Protein AF-A0A7K4CQD4-F1 (afdb_monomer_lite)

pLDDT: mean 73.13, std 24.12, range [25.77, 98.75]

Sequence (628 aa):
MSAESVSPASGPITSTFTYAVNYTDADNNAPAYVRVFIDGTYYSMSKQTPGDVTYTDGCVYTYSRFLSLGSHSYYFQASDGYAINTTSIYQGPTVTAGPNQAPVLSAASVTPTSGTTNTTFTYAIVYSDPNDDAPSHVRVIIDDITFAMVKQNPADTTYTDGCTYVFSTTLGMGTHSYYFTASDGNATASTPVASGPIVTSISSNQPPVLVNGGVSPARGTPGTSLMFSVGYWDADNDAPESIFVYIAGSNYSSVAGSNYTMTKQQPGDMNYTDGCLYVASVTLPLGIHEYMFWCSCGMYGAATNISTVVVSSELISIQIEPSAPLANQTIFLSSTCTLGFGQVVTWSWDFGDGTPAVAGQNSTHVFAGTGTFTVVLSITTDYNVTAIAIRTIMISLDSGDGDLVDSDMAASDLAGLTIAAATIVLLLMGTVTATKRRYTRTNARIGKMLESRGRYVNTSTSVPRDQQNVEIEVLLAEARRRQLSLLPNTHLKGLLKEYHDATERPALVERAAVGEIVARARDAMITGKIQDAAGLVTELRASIIRATIMGIFSAPFKKEADDAVMQLIQLASSALDKCKGQLDATVAKHANGYRQLLQLLGTMQPRRPSDRLLDALSSIGRTTPRRS

Secondary structure (DSSP, 8-state):
-EEEEEESSEEETTPPEEEEEEE--TT-PPPSEEEEEETTEEEE-EESSTT----SS-EEEEEEE---SEEEEEEEEEE-SS-EEEPPPEEEEEEE--SPPPPEEEEEEEESSEE-TTPPEEEEEEEE-TT-PPPSEEEEEETTEEEE-EES-TT----SS-EEEEEEE---SEEEEEEEEEE-SS-EEEPPPEEEEEE---S-PPPPEEEEEEEESSEE-TT-EEEEEEEEE-TT-PPPSEEEEEEEEGGG---SS-EEE-EES-TT----SS-EEEEEEEE--SEEEEEEEEEE-SS-EEEPPPEEEEE--EEEEEEEESSSPBTT-EEEEEEEEEESSS-EEEEEEE-SSSPPPEESSSEEEE-SS-EEEEEEEEEEETT--EEEEEEEEEEB-----TTSSTTHHHHHHHHHHHHHHHHHHHHHHHHHHHHHHHHHHHHHHHHHHHHTT-------TTS-HHHHHHHHHHHHHHHHHHHHTT---HHHHHHHHHHHHHHHHHHHHHHHHHHHHHHHHHHHHHTT-HHHHHHHHHHHHHHHHHHHHTT---HHHHHHHHHHHHHHHHHHHHHHHHHHHHHHHHHHHHHHHHHHHHHHHTT---------SSSSS-S---------

Structure (mmCIF, N/CA/C/O backbone):
data_AF-A0A7K4CQD4-F1
#
_entry.id   AF-A0A7K4CQD4-F1
#
loop_
_atom_site.group_PDB
_atom_site.id
_atom_site.type_symbol
_atom_site.label_atom_id
_atom_site.label_alt_id
_atom_site.label_comp_id
_atom_site.label_asym_id
_atom_site.label_entity_id
_atom_site.label_seq_id
_atom_site.pdbx_PDB_ins_code
_atom_site.Cartn_x
_atom_site.Cartn_y
_atom_site.Cartn_z
_atom_site.occupancy
_atom_site.B_iso_or_equiv
_atom_site.auth_seq_id
_atom_site.auth_comp_id
_atom_site.auth_asym_id
_atom_site.auth_atom_id
_atom_site.pdbx_PDB_model_num
ATOM 1 N N . MET A 1 1 ? 62.796 11.384 -38.619 1.00 93.94 1 MET A N 1
ATOM 2 C CA . MET A 1 1 ? 61.527 10.678 -38.898 1.00 93.94 1 MET A CA 1
ATOM 3 C C . MET A 1 1 ? 61.063 11.072 -40.288 1.00 93.94 1 MET A C 1
ATOM 5 O O . MET A 1 1 ? 61.386 12.177 -40.710 1.00 93.94 1 MET A O 1
ATOM 9 N N . SER A 1 2 ? 60.423 10.153 -41.007 1.00 93.00 2 SER A N 1
ATOM 10 C CA . SER A 1 2 ? 59.857 10.381 -42.343 1.00 93.00 2 SER A CA 1
ATOM 11 C C . SER A 1 2 ? 58.656 9.456 -42.586 1.00 93.00 2 SER A C 1
ATOM 13 O O . SER A 1 2 ? 58.403 8.562 -41.778 1.00 93.00 2 SER A O 1
ATOM 15 N N . ALA A 1 3 ? 57.935 9.638 -43.697 1.00 92.94 3 ALA A N 1
ATOM 16 C CA . ALA A 1 3 ? 56.789 8.805 -44.093 1.00 92.94 3 ALA A CA 1
ATOM 17 C C . ALA A 1 3 ? 55.664 8.738 -43.033 1.00 92.94 3 ALA A C 1
ATOM 19 O O . ALA A 1 3 ? 55.058 7.692 -42.799 1.00 92.94 3 ALA A O 1
ATOM 20 N N . GLU A 1 4 ? 55.399 9.871 -42.386 1.00 96.38 4 GLU A N 1
ATOM 21 C CA . GLU A 1 4 ? 54.329 10.070 -41.415 1.00 96.38 4 GLU A CA 1
ATOM 22 C C . GLU A 1 4 ? 52.955 9.839 -42.052 1.00 96.38 4 GLU A C 1
ATOM 24 O O . GLU A 1 4 ? 52.621 10.442 -43.073 1.00 96.38 4 GLU A O 1
ATOM 29 N N . SER A 1 5 ? 52.133 8.979 -41.451 1.00 96.06 5 SER A N 1
ATOM 30 C CA . SER A 1 5 ? 50.789 8.715 -41.971 1.00 96.06 5 SER A CA 1
ATOM 31 C C . SER A 1 5 ? 49.811 8.209 -40.915 1.00 96.06 5 SER A C 1
ATOM 33 O O . SER A 1 5 ? 50.196 7.659 -39.881 1.00 96.06 5 SER A O 1
ATOM 35 N N . VAL A 1 6 ? 48.522 8.369 -41.224 1.00 97.31 6 VAL A N 1
ATOM 36 C CA . VAL A 1 6 ? 47.411 7.651 -40.599 1.00 97.31 6 VAL A CA 1
ATOM 37 C C . VAL A 1 6 ? 46.532 7.052 -41.694 1.00 97.31 6 VAL A C 1
ATOM 39 O O . VAL A 1 6 ? 46.228 7.718 -42.685 1.00 97.31 6 VAL A O 1
ATOM 42 N N . SER A 1 7 ? 46.137 5.791 -41.530 1.00 95.44 7 SER A N 1
ATOM 43 C CA . SER A 1 7 ? 45.258 5.087 -42.461 1.00 95.44 7 SER A CA 1
ATOM 44 C C . SER A 1 7 ? 44.147 4.342 -41.713 1.00 95.44 7 SER A C 1
ATOM 46 O O . SER A 1 7 ? 44.457 3.603 -40.778 1.00 95.44 7 SER A O 1
ATOM 48 N N . PRO A 1 8 ? 42.874 4.473 -42.128 1.00 95.38 8 PRO A N 1
ATOM 49 C CA . PRO A 1 8 ? 42.389 5.387 -43.167 1.00 95.38 8 PRO A CA 1
ATOM 50 C C . PRO A 1 8 ? 42.432 6.860 -42.707 1.00 95.38 8 PRO A C 1
ATOM 52 O O . PRO A 1 8 ? 42.474 7.145 -41.516 1.00 95.38 8 PRO A O 1
ATOM 55 N N . ALA A 1 9 ? 42.408 7.819 -43.639 1.00 92.31 9 ALA A N 1
ATOM 56 C CA . ALA A 1 9 ? 42.364 9.250 -43.293 1.00 92.31 9 ALA A CA 1
ATOM 57 C C . ALA A 1 9 ? 40.984 9.700 -42.759 1.00 92.31 9 ALA A C 1
ATOM 59 O O . ALA A 1 9 ? 40.871 10.732 -42.095 1.00 92.31 9 ALA A O 1
ATOM 60 N N . SER A 1 10 ? 39.933 8.920 -43.026 1.00 91.25 10 SER A N 1
ATOM 61 C CA . SER A 1 10 ? 38.595 9.077 -42.455 1.00 91.25 10 SER A CA 1
ATOM 62 C C . SER A 1 10 ? 37.852 7.738 -42.412 1.00 91.25 10 SER A C 1
ATOM 64 O O . SER A 1 10 ? 38.156 6.830 -43.186 1.00 91.25 10 SER A O 1
ATOM 66 N N . GLY A 1 11 ? 36.884 7.596 -41.505 1.00 86.25 11 GLY A N 1
ATOM 67 C CA . GLY A 1 11 ? 36.079 6.375 -41.382 1.00 86.25 11 GLY A CA 1
ATOM 68 C C . GLY A 1 11 ? 35.030 6.453 -40.268 1.00 86.25 11 GLY A C 1
ATOM 69 O O . GLY A 1 11 ? 35.048 7.414 -39.499 1.00 86.25 11 GLY A O 1
ATOM 70 N N . PRO A 1 12 ? 34.078 5.506 -40.177 1.00 84.25 12 PRO A N 1
ATOM 71 C CA . PRO A 1 12 ? 33.132 5.441 -39.060 1.00 84.25 12 PRO A CA 1
ATOM 72 C C . PRO A 1 12 ? 33.832 5.183 -37.712 1.00 84.25 12 PRO A C 1
ATOM 74 O O . PRO A 1 12 ? 34.965 4.700 -37.706 1.00 84.25 12 PRO A O 1
ATOM 77 N N . ILE A 1 13 ? 33.156 5.414 -36.579 1.00 82.38 13 ILE A N 1
ATOM 78 C CA . ILE A 1 13 ? 33.648 5.104 -35.211 1.00 82.38 13 ILE A CA 1
ATOM 79 C C . ILE A 1 13 ? 34.104 3.642 -35.024 1.00 82.38 13 ILE A C 1
ATOM 81 O O . ILE A 1 13 ? 34.908 3.337 -34.147 1.00 82.38 13 ILE A O 1
ATOM 85 N N . THR A 1 14 ? 33.632 2.737 -35.883 1.00 80.19 14 THR A N 1
ATOM 86 C CA . THR A 1 14 ? 34.026 1.321 -35.942 1.00 80.19 14 THR A CA 1
ATOM 87 C C . THR A 1 14 ? 35.326 1.071 -36.714 1.00 80.19 14 THR A C 1
ATOM 89 O O . THR A 1 14 ? 35.761 -0.072 -36.838 1.00 80.19 14 THR A O 1
ATOM 92 N N . SER A 1 15 ? 35.968 2.112 -37.248 1.00 87.88 15 SER A N 1
ATOM 93 C CA . SER A 1 15 ? 37.226 1.997 -37.990 1.00 87.88 15 SER A CA 1
ATOM 94 C C . SER A 1 15 ? 38.415 1.898 -37.047 1.00 87.88 15 SER A C 1
ATOM 96 O O . SER A 1 15 ? 38.546 2.667 -36.097 1.00 87.88 15 SER A O 1
ATOM 98 N N . THR A 1 16 ? 39.338 0.991 -37.355 1.00 94.62 16 THR A N 1
ATOM 99 C CA . THR A 1 16 ? 40.674 1.009 -36.753 1.00 94.62 16 THR A CA 1
ATOM 100 C C . THR A 1 16 ? 41.568 1.955 -37.548 1.00 94.62 16 THR A C 1
ATOM 102 O O . THR A 1 16 ? 41.724 1.783 -38.755 1.00 94.62 16 THR A O 1
ATOM 105 N N . PHE A 1 17 ? 42.168 2.931 -36.870 1.00 96.44 17 PHE A N 1
ATOM 106 C CA . PHE A 1 17 ? 43.106 3.883 -37.455 1.00 96.44 17 PHE A CA 1
ATOM 107 C C . PHE A 1 17 ? 44.535 3.490 -37.106 1.00 96.44 17 PHE A C 1
ATOM 109 O O . PHE A 1 17 ? 44.885 3.411 -35.927 1.00 96.44 17 PHE A O 1
ATOM 116 N N . THR A 1 18 ? 45.353 3.243 -38.127 1.00 97.62 18 THR A N 1
ATOM 117 C CA . THR A 1 18 ? 46.758 2.857 -38.001 1.00 97.62 18 THR A CA 1
ATOM 118 C C . THR A 1 18 ? 47.659 4.041 -38.320 1.00 97.62 18 THR A C 1
ATOM 120 O O . THR A 1 18 ? 47.687 4.527 -39.448 1.00 97.62 18 THR A O 1
ATOM 123 N N . TYR A 1 19 ? 48.417 4.479 -37.323 1.00 98.12 19 TYR A N 1
ATOM 124 C CA . TYR A 1 19 ? 49.458 5.491 -37.423 1.00 98.12 19 TYR A CA 1
ATOM 125 C C . TYR A 1 19 ? 50.786 4.823 -37.743 1.00 98.12 19 TYR A C 1
ATOM 127 O O . TYR A 1 19 ? 51.121 3.821 -37.106 1.00 98.12 19 TYR A O 1
ATOM 135 N N . ALA A 1 20 ? 51.550 5.385 -38.675 1.00 97.81 20 ALA A N 1
ATOM 136 C CA . ALA A 1 20 ? 52.858 4.873 -39.058 1.00 97.81 20 ALA A CA 1
ATOM 137 C C . ALA A 1 20 ? 53.886 5.998 -39.225 1.00 97.81 20 ALA A C 1
ATOM 139 O O . ALA A 1 20 ? 53.559 7.092 -39.687 1.00 97.81 20 ALA A O 1
ATOM 140 N N . VAL A 1 21 ? 55.132 5.710 -38.851 1.00 97.88 21 VAL A N 1
ATOM 141 C CA . VAL A 1 21 ? 56.281 6.599 -39.055 1.00 97.88 21 VAL A CA 1
ATOM 142 C C . VAL A 1 21 ? 57.544 5.778 -39.297 1.00 97.88 21 VAL A C 1
ATOM 144 O O . VAL A 1 21 ? 57.748 4.741 -38.664 1.00 97.88 21 VAL A O 1
ATOM 147 N N . ASN A 1 22 ? 58.401 6.247 -40.199 1.00 97.25 22 ASN A N 1
ATOM 148 C CA . ASN A 1 22 ? 59.719 5.678 -40.442 1.00 97.25 22 ASN A CA 1
ATOM 149 C C . ASN A 1 22 ? 60.774 6.376 -39.566 1.00 97.25 22 ASN A C 1
ATOM 151 O O . ASN A 1 22 ? 60.949 7.602 -39.622 1.00 97.25 22 ASN A O 1
ATOM 155 N N . TYR A 1 23 ? 61.476 5.600 -38.743 1.00 97.25 23 TYR A N 1
ATOM 156 C CA . TYR A 1 23 ? 62.591 6.061 -37.922 1.00 97.25 23 TYR A CA 1
ATOM 157 C C . TYR A 1 23 ? 63.914 5.741 -38.619 1.00 97.25 23 TYR A C 1
ATOM 159 O O . TYR A 1 23 ? 64.171 4.584 -38.934 1.00 97.25 23 TYR A O 1
ATOM 167 N N . THR A 1 24 ? 64.761 6.753 -38.804 1.00 95.94 24 THR A N 1
ATOM 168 C CA . THR A 1 24 ? 66.088 6.607 -39.412 1.00 95.94 24 THR A CA 1
ATOM 169 C C . THR A 1 24 ? 67.124 7.292 -38.535 1.00 95.94 24 THR A C 1
ATOM 171 O O . THR A 1 24 ? 66.880 8.413 -38.079 1.00 95.94 24 THR A O 1
ATOM 174 N N . ASP A 1 25 ? 68.267 6.644 -38.343 1.00 95.88 25 ASP A N 1
ATOM 175 C CA . ASP A 1 25 ? 69.396 7.138 -37.563 1.00 95.88 25 ASP A CA 1
ATOM 176 C C . ASP A 1 25 ? 70.709 6.886 -38.315 1.00 95.88 25 ASP A C 1
ATOM 178 O O . ASP A 1 25 ? 70.991 5.758 -38.718 1.00 95.88 25 ASP A O 1
ATOM 182 N N . ALA A 1 26 ? 71.497 7.940 -38.544 1.00 94.38 26 ALA A N 1
ATOM 183 C CA . ALA A 1 26 ? 72.702 7.870 -39.376 1.00 94.38 26 ALA A CA 1
ATOM 184 C C . ALA A 1 26 ? 73.828 7.037 -38.740 1.00 94.38 26 ALA A C 1
ATOM 186 O O . ALA A 1 26 ? 74.630 6.450 -39.464 1.00 94.38 26 ALA A O 1
ATOM 187 N N . ASP A 1 27 ? 73.848 6.948 -37.409 1.00 95.19 27 ASP A N 1
ATOM 188 C CA . ASP A 1 27 ? 74.817 6.168 -36.639 1.00 95.19 27 ASP A CA 1
ATOM 189 C C . ASP A 1 27 ? 74.271 4.772 -36.286 1.00 95.19 27 ASP A C 1
ATOM 191 O O . ASP A 1 27 ? 74.900 4.009 -35.551 1.00 95.19 27 ASP A O 1
ATOM 195 N N . ASN A 1 28 ? 73.108 4.412 -36.846 1.00 94.44 28 ASN A N 1
ATOM 196 C CA . ASN A 1 28 ? 72.393 3.166 -36.588 1.00 94.44 28 ASN A CA 1
ATOM 197 C C . ASN A 1 28 ? 71.964 2.992 -35.118 1.00 94.44 28 ASN A C 1
ATOM 199 O O . ASN A 1 28 ? 71.829 1.857 -34.646 1.00 94.44 28 ASN A O 1
ATOM 203 N N . ASN A 1 29 ? 71.753 4.087 -34.380 1.00 95.31 29 ASN A N 1
ATOM 204 C CA . ASN A 1 29 ? 71.285 4.000 -33.001 1.00 95.31 29 ASN A CA 1
ATOM 205 C C . ASN A 1 29 ? 69.841 3.490 -32.953 1.00 95.31 29 ASN A C 1
ATOM 207 O O . ASN A 1 29 ? 68.978 3.908 -33.724 1.00 95.31 29 ASN A O 1
ATOM 211 N N . ALA A 1 30 ? 69.567 2.577 -32.020 1.00 94.50 30 ALA A N 1
ATOM 212 C CA . ALA A 1 30 ? 68.203 2.145 -31.751 1.00 94.50 30 ALA A CA 1
ATOM 213 C C . ALA A 1 30 ? 67.438 3.251 -31.008 1.00 94.50 30 ALA A C 1
ATOM 215 O O . ALA A 1 30 ? 67.993 3.855 -30.087 1.00 94.50 30 ALA A O 1
ATOM 216 N N . PRO A 1 31 ? 66.149 3.477 -31.313 1.00 96.44 31 PRO A N 1
ATOM 217 C CA . PRO A 1 31 ? 65.377 4.460 -30.578 1.00 96.44 31 PRO A CA 1
ATOM 218 C C . PRO A 1 31 ? 65.130 3.973 -29.143 1.00 96.44 31 PRO A C 1
ATOM 220 O O . PRO A 1 31 ? 64.629 2.868 -28.923 1.00 96.44 31 PRO A O 1
ATOM 223 N N . ALA A 1 32 ? 65.399 4.832 -28.160 1.00 96.69 32 ALA A N 1
ATOM 224 C CA . ALA A 1 32 ? 64.926 4.681 -26.788 1.00 96.69 32 ALA A CA 1
ATOM 225 C C . ALA A 1 32 ? 63.388 4.696 -26.719 1.00 96.69 32 ALA A C 1
ATOM 227 O O . ALA A 1 32 ? 62.791 3.998 -25.897 1.00 96.69 32 ALA A O 1
ATOM 228 N N . TYR A 1 33 ? 62.730 5.475 -27.586 1.00 97.44 33 TYR A N 1
ATOM 229 C CA . TYR A 1 33 ? 61.287 5.391 -27.808 1.00 97.44 33 TYR A CA 1
ATOM 230 C C . TYR A 1 33 ? 60.874 5.929 -29.182 1.00 97.44 33 TYR A C 1
ATOM 232 O O . TYR A 1 33 ? 61.498 6.838 -29.727 1.00 97.44 33 TYR A O 1
ATOM 240 N N . VAL A 1 34 ? 59.743 5.420 -29.679 1.00 98.00 34 VAL A N 1
ATOM 241 C CA . VAL A 1 34 ? 58.963 6.006 -30.778 1.00 98.00 34 VAL A CA 1
ATOM 242 C C . VAL A 1 34 ? 57.508 6.078 -30.326 1.00 98.00 34 VAL A C 1
ATOM 244 O O . VAL A 1 34 ? 56.961 5.094 -29.819 1.00 98.00 34 VAL A O 1
ATOM 247 N N . ARG A 1 35 ? 56.894 7.257 -30.427 1.00 98.56 35 ARG A N 1
ATOM 248 C CA . ARG A 1 35 ? 55.548 7.535 -29.913 1.00 98.56 35 ARG A CA 1
ATOM 249 C C . ARG A 1 35 ? 54.748 8.360 -30.911 1.00 98.56 35 ARG A C 1
ATOM 251 O O . ARG A 1 35 ? 55.302 9.227 -31.584 1.00 98.56 35 ARG A O 1
ATOM 258 N N . VAL A 1 36 ? 53.439 8.139 -30.929 1.00 98.38 36 VAL A N 1
ATOM 259 C CA . VAL A 1 36 ? 52.464 9.015 -31.587 1.00 98.38 36 VAL A CA 1
ATOM 260 C C . VAL A 1 36 ? 51.683 9.773 -30.523 1.00 98.38 36 VAL A C 1
ATOM 262 O O . VAL A 1 36 ? 51.270 9.186 -29.527 1.00 98.38 36 VAL A O 1
ATOM 265 N N . PHE A 1 37 ? 51.492 11.071 -30.715 1.00 98.19 37 PHE A N 1
ATOM 266 C CA . PHE A 1 37 ? 50.573 11.889 -29.935 1.00 98.19 37 PHE A CA 1
ATOM 267 C C . PHE A 1 37 ? 49.285 12.046 -30.729 1.00 98.19 37 PHE A C 1
ATOM 269 O O . PHE A 1 37 ? 49.349 12.490 -31.868 1.00 98.19 37 PHE A O 1
ATOM 276 N N . ILE A 1 38 ? 48.144 11.697 -30.139 1.00 97.75 38 ILE A N 1
ATOM 277 C CA . ILE A 1 38 ? 46.807 11.876 -30.716 1.00 97.75 38 ILE A CA 1
ATOM 278 C C . ILE A 1 38 ? 46.047 12.800 -29.767 1.00 97.75 38 ILE A C 1
ATOM 280 O O . ILE A 1 38 ? 45.910 12.481 -28.584 1.00 97.75 38 ILE A O 1
ATOM 284 N N . ASP A 1 39 ? 45.660 13.979 -30.253 1.00 96.38 39 ASP A N 1
ATOM 285 C CA . ASP A 1 39 ? 45.030 15.057 -29.469 1.00 96.38 39 ASP A CA 1
ATOM 286 C C . ASP A 1 39 ? 45.764 15.368 -28.152 1.00 96.38 39 ASP A C 1
ATOM 288 O O . ASP A 1 39 ? 45.175 15.555 -27.088 1.00 96.38 39 ASP A O 1
ATOM 292 N N . GLY A 1 40 ? 47.098 15.374 -28.217 1.00 93.06 40 GLY A N 1
ATOM 293 C CA . GLY A 1 40 ? 47.977 15.652 -27.078 1.00 93.06 40 GLY A CA 1
ATOM 294 C C . GLY A 1 40 ? 48.265 14.458 -26.159 1.00 93.06 40 GLY A C 1
ATOM 295 O O . GLY A 1 40 ? 49.116 14.576 -25.279 1.00 93.06 40 GLY A O 1
ATOM 296 N N . THR A 1 41 ? 47.640 13.294 -26.371 1.00 96.56 41 THR A N 1
ATOM 297 C CA . THR A 1 41 ? 47.919 12.070 -25.597 1.00 96.56 41 THR A CA 1
ATOM 298 C C . THR A 1 41 ? 48.905 11.172 -26.335 1.00 96.56 41 THR A C 1
ATOM 300 O O . THR A 1 41 ? 48.662 10.819 -27.487 1.00 96.56 41 THR A O 1
ATOM 303 N N . TYR A 1 42 ? 50.004 10.773 -25.684 1.00 97.00 42 TYR A N 1
ATOM 304 C CA . TYR A 1 42 ? 51.013 9.917 -26.315 1.00 97.00 42 TYR A CA 1
ATOM 305 C C . TYR A 1 42 ? 50.709 8.422 -26.178 1.00 97.00 42 TYR A C 1
ATOM 307 O O . TYR A 1 42 ? 50.233 7.952 -25.146 1.00 97.00 42 TYR A O 1
ATOM 315 N N . TYR A 1 43 ? 51.103 7.668 -27.200 1.00 97.75 43 TYR A N 1
ATOM 316 C CA . TYR A 1 43 ? 51.052 6.214 -27.250 1.00 97.75 43 TYR A CA 1
ATOM 317 C C . TYR A 1 43 ? 52.371 5.674 -27.801 1.00 97.75 43 TYR A C 1
ATOM 319 O O . TYR A 1 43 ? 52.871 6.153 -28.820 1.00 97.75 43 TYR A O 1
ATOM 327 N N . SER A 1 44 ? 52.948 4.680 -27.123 1.00 98.00 44 SER A N 1
ATOM 328 C CA . SER A 1 44 ? 54.145 3.987 -27.609 1.00 98.00 44 SER A CA 1
ATOM 329 C C . SER A 1 44 ? 53.825 3.181 -28.863 1.00 98.00 44 SER A C 1
ATOM 331 O O . SER A 1 44 ? 52.844 2.438 -28.899 1.00 98.00 44 SER A O 1
ATOM 333 N N . MET A 1 45 ? 54.672 3.315 -29.878 1.00 98.06 45 MET A N 1
ATOM 334 C CA . MET A 1 45 ? 54.540 2.600 -31.142 1.00 98.06 45 MET A CA 1
ATOM 335 C C . MET A 1 45 ? 55.403 1.340 -31.142 1.00 98.06 45 MET A C 1
ATOM 337 O O . MET A 1 45 ? 56.422 1.267 -30.454 1.00 98.06 45 MET A O 1
ATOM 341 N N . SER A 1 46 ? 55.008 0.350 -31.938 1.00 97.06 46 SER A N 1
ATOM 342 C CA . SER A 1 46 ? 55.735 -0.915 -32.085 1.00 97.06 46 SER A CA 1
ATOM 343 C C . SER A 1 46 ? 56.393 -1.000 -33.453 1.00 97.06 46 SER A C 1
ATOM 345 O O . SER A 1 46 ? 55.807 -0.555 -34.438 1.00 97.06 46 SER A O 1
ATOM 347 N N . LYS A 1 47 ? 57.581 -1.608 -33.533 1.00 96.38 47 LYS A N 1
ATOM 348 C CA . LYS A 1 47 ? 58.192 -1.939 -34.825 1.00 96.38 47 LYS A CA 1
ATOM 349 C C . LYS A 1 47 ? 57.240 -2.796 -35.646 1.00 96.38 47 LYS A C 1
ATOM 351 O O . LYS A 1 47 ? 56.717 -3.787 -35.140 1.00 96.38 47 LYS A O 1
ATOM 356 N N . GLN A 1 48 ? 57.070 -2.449 -36.915 1.00 94.12 48 GLN A N 1
ATOM 357 C CA . GLN A 1 48 ? 56.323 -3.269 -37.861 1.00 94.12 48 GLN A CA 1
ATOM 358 C C . GLN A 1 48 ? 57.045 -4.596 -38.130 1.00 94.12 48 GLN A C 1
ATOM 360 O O . GLN A 1 48 ? 56.401 -5.639 -38.210 1.00 94.12 48 GLN A O 1
ATOM 365 N N . THR A 1 49 ? 58.381 -4.564 -38.192 1.00 93.19 49 THR A N 1
ATOM 366 C CA . THR A 1 49 ? 59.235 -5.743 -38.387 1.00 93.19 49 THR A CA 1
ATOM 367 C C . THR A 1 49 ? 60.147 -5.922 -37.167 1.00 93.19 49 THR A C 1
ATOM 369 O O . THR A 1 49 ? 61.190 -5.279 -37.085 1.00 93.19 49 THR A O 1
ATOM 372 N N . PRO A 1 50 ? 59.802 -6.778 -36.186 1.00 90.31 50 PRO A N 1
ATOM 373 C CA . PRO A 1 50 ? 60.551 -6.882 -34.927 1.00 90.31 50 PRO A CA 1
ATOM 374 C C . PRO A 1 50 ? 62.031 -7.279 -35.063 1.00 90.31 50 PRO A C 1
ATOM 376 O O . PRO A 1 50 ? 62.831 -6.918 -34.204 1.00 90.31 50 PRO A O 1
ATOM 379 N N . GLY A 1 51 ? 62.391 -8.014 -36.122 1.00 88.44 51 GLY A N 1
ATOM 380 C CA . GLY A 1 51 ? 63.769 -8.446 -36.399 1.00 88.44 51 GLY A CA 1
ATOM 381 C C . GLY A 1 51 ? 64.627 -7.418 -37.139 1.00 88.44 51 GLY A C 1
ATOM 382 O O . GLY A 1 51 ? 65.812 -7.661 -37.342 1.00 88.44 51 GLY A O 1
ATOM 383 N N . ASP A 1 52 ? 64.042 -6.292 -37.544 1.00 90.75 52 ASP A N 1
ATOM 384 C CA . ASP A 1 52 ? 64.770 -5.216 -38.197 1.00 90.75 52 ASP A CA 1
ATOM 385 C C . ASP A 1 52 ? 65.592 -4.431 -37.164 1.00 90.75 52 ASP A C 1
ATOM 387 O O . ASP A 1 52 ? 65.049 -3.855 -36.215 1.00 90.75 52 ASP A O 1
ATOM 391 N N . VAL A 1 53 ? 66.914 -4.468 -37.312 1.00 90.81 53 VAL A N 1
ATOM 392 C CA . VAL A 1 53 ? 67.897 -3.812 -36.433 1.00 90.81 53 VAL A CA 1
ATOM 393 C C . VAL A 1 53 ? 68.769 -2.811 -37.193 1.00 90.81 53 VAL A C 1
ATOM 395 O O . VAL A 1 53 ? 69.745 -2.302 -36.635 1.00 90.81 53 VAL A O 1
ATOM 398 N N . THR A 1 54 ? 68.419 -2.532 -38.450 1.00 92.69 54 THR A N 1
ATOM 399 C CA . THR A 1 54 ? 69.078 -1.529 -39.278 1.00 92.69 54 THR A CA 1
ATOM 400 C C . THR A 1 54 ? 68.212 -0.274 -39.250 1.00 92.69 54 THR A C 1
ATOM 402 O O . THR A 1 54 ? 67.052 -0.273 -39.635 1.00 92.69 54 THR A O 1
ATOM 405 N N . TYR A 1 55 ? 68.749 0.800 -38.689 1.00 94.88 55 TYR A N 1
ATOM 406 C CA . TYR A 1 55 ? 68.076 2.091 -38.581 1.00 94.88 55 TYR A CA 1
ATOM 407 C C . TYR A 1 55 ? 68.645 3.105 -39.574 1.00 94.88 55 TYR A C 1
ATOM 409 O O . TYR A 1 55 ? 68.070 4.174 -39.731 1.00 94.88 55 TYR A O 1
ATOM 417 N N . THR A 1 56 ? 69.738 2.795 -40.272 1.00 94.69 56 THR A N 1
ATOM 418 C CA . THR A 1 56 ? 70.313 3.676 -41.303 1.00 94.69 56 THR A CA 1
ATOM 419 C C . THR A 1 56 ? 69.496 3.702 -42.596 1.00 94.69 56 THR A C 1
ATOM 421 O O . THR A 1 56 ? 69.482 4.724 -43.279 1.00 94.69 56 THR A O 1
ATOM 424 N N . ASP A 1 57 ? 68.789 2.618 -42.924 1.00 91.56 57 ASP A N 1
ATOM 425 C CA . ASP A 1 57 ? 67.875 2.492 -44.072 1.00 91.56 57 ASP A CA 1
ATOM 426 C C . ASP A 1 57 ? 66.401 2.753 -43.711 1.00 91.56 57 ASP A C 1
ATOM 428 O O . ASP A 1 57 ? 65.579 3.022 -44.589 1.00 91.56 57 ASP A O 1
ATOM 432 N N . GLY A 1 58 ? 66.097 2.798 -42.414 1.00 93.19 58 GLY A N 1
ATOM 433 C CA . GLY A 1 58 ? 64.816 3.211 -41.863 1.00 93.19 58 GLY A CA 1
ATOM 434 C C . GLY A 1 58 ? 63.961 2.037 -41.393 1.00 93.19 58 GLY A C 1
ATOM 435 O O . GLY A 1 58 ? 63.673 1.115 -42.147 1.00 93.19 58 GLY A O 1
ATOM 436 N N . CYS A 1 59 ? 63.493 2.126 -40.150 1.00 95.50 59 CYS A N 1
ATOM 437 C CA . CYS A 1 59 ? 62.639 1.136 -39.511 1.00 95.50 59 CYS A CA 1
ATOM 438 C C . CYS A 1 59 ? 61.237 1.713 -39.257 1.00 95.50 59 CYS A C 1
ATOM 440 O O . CYS A 1 59 ? 61.082 2.757 -38.611 1.00 95.50 59 CYS A O 1
ATOM 442 N N . VAL A 1 60 ? 60.192 1.023 -39.725 1.00 97.19 60 VAL A N 1
ATOM 443 C CA . VAL A 1 60 ? 58.801 1.487 -39.597 1.00 97.19 60 VAL A CA 1
ATOM 444 C C . VAL A 1 60 ? 58.209 1.107 -38.241 1.00 97.19 60 VAL A C 1
ATOM 446 O O . VAL A 1 60 ? 58.244 -0.052 -37.824 1.00 97.19 60 VAL A O 1
ATOM 449 N N . TYR A 1 61 ? 57.595 2.083 -37.579 1.00 98.06 61 TYR A N 1
ATOM 450 C CA . TYR A 1 61 ? 56.841 1.913 -36.342 1.00 98.06 61 TYR A CA 1
ATOM 451 C C . TYR A 1 61 ? 55.358 2.182 -36.578 1.00 98.06 61 TYR A C 1
ATOM 453 O O . TYR A 1 61 ? 55.007 3.129 -37.279 1.00 98.06 61 TYR A O 1
ATOM 461 N N . THR A 1 62 ? 54.488 1.376 -35.962 1.00 98.00 62 THR A N 1
ATOM 462 C CA . THR A 1 62 ? 53.028 1.474 -36.099 1.00 98.00 62 THR A CA 1
ATOM 463 C C . THR A 1 62 ? 52.293 1.473 -34.754 1.00 98.00 62 THR A C 1
ATOM 465 O O . THR A 1 62 ? 52.781 0.940 -33.752 1.00 98.00 62 THR A O 1
ATOM 468 N N . TYR A 1 63 ? 51.108 2.085 -34.725 1.00 98.19 63 TYR A N 1
ATOM 469 C CA . TYR A 1 63 ? 50.152 2.039 -33.613 1.00 98.19 63 TYR A CA 1
ATOM 470 C C . TYR A 1 63 ? 48.724 2.082 -34.164 1.00 98.19 63 TYR A C 1
ATOM 472 O O . TYR A 1 63 ? 48.452 2.889 -35.045 1.00 98.19 63 TYR A O 1
ATOM 480 N N . SER A 1 64 ? 47.816 1.238 -33.665 1.00 97.25 64 SER A N 1
ATOM 481 C CA . SER A 1 64 ? 46.428 1.170 -34.153 1.00 97.25 64 SER A CA 1
ATOM 482 C C . SER A 1 64 ? 45.409 1.359 -33.032 1.00 97.25 64 SER A C 1
ATOM 484 O O . SER A 1 64 ? 45.592 0.805 -31.946 1.00 97.25 64 SER A O 1
ATOM 486 N N . ARG A 1 65 ? 44.330 2.115 -33.286 1.00 95.56 65 ARG A N 1
ATOM 487 C CA . ARG A 1 65 ? 43.251 2.340 -32.307 1.00 95.56 65 ARG A CA 1
ATOM 488 C C . ARG A 1 65 ? 41.919 2.740 -32.956 1.00 95.56 65 ARG A C 1
ATOM 490 O O . ARG A 1 65 ? 41.911 3.322 -34.036 1.00 95.56 65 ARG A O 1
ATOM 497 N N . PHE A 1 66 ? 40.812 2.496 -32.255 1.00 92.56 66 PHE A N 1
ATOM 498 C CA . PHE A 1 66 ? 39.546 3.209 -32.462 1.00 92.56 66 PHE A CA 1
ATOM 499 C C . PHE A 1 66 ? 39.616 4.630 -31.888 1.00 92.56 66 PHE A C 1
ATOM 501 O O . PHE A 1 66 ? 40.333 4.880 -30.912 1.00 92.56 66 PHE A O 1
ATOM 508 N N . LEU A 1 67 ? 38.840 5.541 -32.467 1.00 89.94 67 LEU A N 1
ATOM 509 C CA . LEU A 1 67 ? 38.743 6.939 -32.054 1.00 89.94 67 LEU A CA 1
ATOM 510 C C . LEU A 1 67 ? 37.276 7.360 -31.907 1.00 89.94 67 LEU A C 1
ATOM 512 O O . LEU A 1 67 ? 36.387 6.770 -32.518 1.00 89.94 67 LEU A O 1
ATOM 516 N N . SER A 1 68 ? 37.031 8.363 -31.066 1.00 88.25 68 SER A N 1
ATOM 517 C CA . SER A 1 68 ? 35.705 8.960 -30.868 1.00 88.25 68 SER A CA 1
ATOM 518 C C . SER A 1 68 ? 35.256 9.756 -32.096 1.00 88.25 68 SER A C 1
ATOM 520 O O . SER A 1 68 ? 36.080 10.142 -32.910 1.00 88.25 68 SER A O 1
ATOM 522 N N . LEU A 1 69 ? 33.959 10.047 -32.220 1.00 85.69 69 LEU A N 1
ATOM 523 C CA . LEU A 1 69 ? 33.434 10.893 -33.296 1.00 85.69 69 LEU A CA 1
ATOM 524 C C . LEU A 1 69 ? 34.115 12.276 -33.309 1.00 85.69 69 LEU A C 1
ATOM 526 O O . LEU A 1 69 ? 34.200 12.925 -32.265 1.00 85.69 69 LEU A O 1
ATOM 530 N N . GLY A 1 70 ? 34.529 12.753 -34.486 1.00 88.38 70 GLY A N 1
ATOM 531 C CA . GLY A 1 70 ? 35.072 14.101 -34.655 1.00 88.38 70 GLY A CA 1
ATOM 532 C C . GLY A 1 70 ? 36.355 14.182 -35.482 1.00 88.38 70 GLY A C 1
ATOM 533 O O . GLY A 1 70 ? 36.802 13.221 -36.106 1.00 88.38 70 GLY A O 1
ATOM 534 N N . SER A 1 71 ? 36.931 15.383 -35.515 1.00 92.50 71 SER A N 1
ATOM 535 C CA . SER A 1 71 ? 38.209 15.657 -36.176 1.00 92.50 71 SER A CA 1
ATOM 536 C C . SER A 1 71 ? 39.348 15.562 -35.170 1.00 92.50 71 SER A C 1
ATOM 538 O O . SER A 1 71 ? 39.324 16.258 -34.158 1.00 92.50 71 SER A O 1
ATOM 540 N N . HIS A 1 72 ? 40.349 14.744 -35.484 1.00 95.88 72 HIS A N 1
ATOM 541 C CA . HIS A 1 72 ? 41.522 14.529 -34.639 1.00 95.88 72 HIS A CA 1
ATOM 542 C C . HIS A 1 72 ? 42.772 15.200 -35.212 1.00 95.88 72 HIS A C 1
ATOM 544 O O . HIS A 1 72 ? 42.803 15.630 -36.369 1.00 95.88 72 HIS A O 1
ATOM 550 N N . SER A 1 73 ? 43.820 15.263 -34.398 1.00 97.06 73 SER A N 1
ATOM 551 C CA . SER A 1 73 ? 45.156 15.698 -34.800 1.00 97.06 73 SER A CA 1
ATOM 552 C C . SER A 1 73 ? 46.230 14.778 -34.228 1.00 97.06 73 SER A C 1
ATOM 554 O O . SER A 1 73 ? 46.047 14.176 -33.167 1.00 97.06 73 SER A O 1
ATOM 556 N N . TYR A 1 74 ? 47.368 14.670 -34.917 1.00 98.19 74 TYR A N 1
ATOM 557 C CA . TYR A 1 74 ? 48.473 13.831 -34.465 1.00 98.19 74 TYR A CA 1
ATOM 558 C C . TYR A 1 74 ? 49.854 14.357 -34.849 1.00 98.19 74 TYR A C 1
ATOM 560 O O . TYR A 1 74 ? 50.013 15.117 -35.800 1.00 98.19 74 TYR A O 1
ATOM 568 N N . TYR A 1 75 ? 50.873 13.932 -34.111 1.00 98.31 75 TYR A N 1
ATOM 569 C CA . TYR A 1 75 ? 52.281 14.100 -34.476 1.00 98.31 75 TYR A CA 1
ATOM 570 C C . TYR A 1 75 ? 53.122 12.977 -33.866 1.00 98.31 75 TYR A C 1
ATOM 572 O O . TYR A 1 75 ? 52.680 12.289 -32.944 1.00 98.31 75 TYR A O 1
ATOM 580 N N . PHE A 1 76 ? 54.342 12.784 -34.360 1.00 98.56 76 PHE A N 1
ATOM 581 C CA . PHE A 1 76 ? 55.250 11.749 -33.871 1.00 98.56 76 PHE A CA 1
ATOM 582 C C . PHE A 1 76 ? 56.424 12.348 -33.111 1.00 98.56 76 PHE A C 1
ATOM 584 O O . PHE A 1 76 ? 56.877 13.461 -33.393 1.00 98.56 76 PHE A O 1
ATOM 591 N N . GLN A 1 77 ? 56.937 11.577 -32.157 1.00 98.31 77 GLN A N 1
ATOM 592 C CA . GLN A 1 77 ? 58.157 11.892 -31.432 1.00 98.31 77 GLN A CA 1
ATOM 593 C C . GLN A 1 77 ? 59.007 10.635 -31.265 1.00 98.31 77 GLN A C 1
ATOM 595 O O . GLN A 1 77 ? 58.510 9.589 -30.839 1.00 98.31 77 GLN A O 1
ATOM 600 N N . ALA A 1 78 ? 60.299 10.758 -31.554 1.00 97.62 78 ALA A N 1
ATOM 601 C CA . ALA A 1 78 ? 61.271 9.697 -31.343 1.00 97.62 78 ALA A CA 1
ATOM 602 C C . ALA A 1 78 ? 62.531 10.238 -30.668 1.00 97.62 78 ALA A C 1
ATOM 604 O O . ALA A 1 78 ? 62.894 11.404 -30.843 1.00 97.62 78 ALA A O 1
ATOM 605 N N . SER A 1 79 ? 63.197 9.374 -29.911 1.00 96.81 79 SER A N 1
ATOM 606 C CA . SER A 1 79 ? 64.495 9.650 -29.307 1.00 96.81 79 SER A CA 1
ATOM 607 C C . SER A 1 79 ? 65.340 8.393 -29.303 1.00 96.81 79 SER A C 1
ATOM 609 O O . SER A 1 79 ? 64.820 7.315 -29.037 1.00 96.81 79 SER A O 1
ATOM 611 N N . ASP A 1 80 ? 66.632 8.554 -29.541 1.00 95.19 80 ASP A N 1
ATOM 612 C CA . ASP A 1 80 ? 67.697 7.558 -29.376 1.00 95.19 80 ASP A CA 1
ATOM 613 C C . ASP A 1 80 ? 68.297 7.560 -27.952 1.00 95.19 80 ASP A C 1
ATOM 615 O O . ASP A 1 80 ? 69.193 6.782 -27.648 1.00 95.19 80 ASP A O 1
ATOM 619 N N . GLY A 1 81 ? 67.798 8.421 -27.055 1.00 93.50 81 GLY A N 1
ATOM 620 C CA . GLY A 1 81 ? 68.354 8.640 -25.716 1.00 93.50 81 GLY A CA 1
ATOM 621 C C . GLY A 1 81 ? 69.369 9.786 -25.632 1.00 93.50 81 GLY A C 1
ATOM 622 O O . GLY A 1 81 ? 69.722 10.187 -24.523 1.00 93.50 81 GLY A O 1
ATOM 623 N N . TYR A 1 82 ? 69.775 10.359 -26.769 1.00 92.00 82 TYR A N 1
ATOM 624 C CA . TYR A 1 82 ? 70.708 11.486 -26.863 1.00 92.00 82 TYR A CA 1
ATOM 625 C C . TYR A 1 82 ? 70.044 12.741 -27.434 1.00 92.00 82 TYR A C 1
ATOM 627 O O . TYR A 1 82 ? 70.269 13.847 -26.941 1.00 92.00 82 TYR A O 1
ATOM 635 N N . ALA A 1 83 ? 69.188 12.575 -28.438 1.00 91.62 83 ALA A N 1
ATOM 636 C CA . ALA A 1 83 ? 68.444 13.631 -29.099 1.00 91.62 83 ALA A CA 1
ATOM 637 C C . ALA A 1 83 ? 66.957 13.273 -29.207 1.00 91.62 83 ALA A C 1
ATOM 639 O O . ALA A 1 83 ? 66.552 12.113 -29.128 1.00 91.62 83 ALA A O 1
ATOM 640 N N . ILE A 1 84 ? 66.118 14.295 -29.375 1.00 96.12 84 ILE A N 1
ATOM 641 C CA . ILE A 1 84 ? 64.679 14.140 -29.601 1.00 96.12 84 ILE A CA 1
ATOM 642 C C . ILE A 1 84 ? 64.345 14.788 -30.937 1.00 96.12 84 ILE A C 1
ATOM 644 O O . ILE A 1 84 ? 64.713 15.933 -31.191 1.00 96.12 84 ILE A O 1
ATOM 648 N N . ASN A 1 85 ? 63.596 14.073 -31.768 1.00 97.31 85 ASN A N 1
ATOM 649 C CA . ASN A 1 85 ? 63.005 14.603 -32.986 1.00 97.31 85 ASN A CA 1
ATOM 650 C C . ASN A 1 85 ? 61.478 14.594 -32.833 1.00 97.31 85 ASN A C 1
ATOM 652 O O . ASN A 1 85 ? 60.913 13.635 -32.308 1.00 97.31 85 ASN A O 1
ATOM 656 N N . THR A 1 86 ? 60.813 15.671 -33.251 1.00 97.44 86 THR A N 1
ATOM 657 C CA . THR A 1 86 ? 59.349 15.812 -33.211 1.00 97.44 86 THR A CA 1
ATOM 658 C C . THR A 1 86 ? 58.877 16.318 -34.568 1.00 97.44 86 THR A C 1
ATOM 660 O O . THR A 1 86 ? 59.454 17.267 -35.098 1.00 97.44 86 THR A O 1
ATOM 663 N N . THR A 1 87 ? 57.850 15.689 -35.138 1.00 97.88 87 THR A N 1
ATOM 664 C CA . THR A 1 87 ? 57.282 16.112 -36.427 1.00 97.88 87 THR A CA 1
ATOM 665 C C . THR A 1 87 ? 56.361 17.320 -36.258 1.00 97.88 87 THR A C 1
ATOM 667 O O . THR A 1 87 ? 55.954 17.667 -35.148 1.00 97.88 87 THR A O 1
ATOM 670 N N . SER A 1 88 ? 55.966 17.940 -37.370 1.00 96.38 88 SER A N 1
ATOM 671 C CA . SER A 1 88 ? 54.829 18.866 -37.376 1.00 96.38 88 SER A CA 1
ATOM 672 C C . SER A 1 88 ? 53.525 18.158 -36.981 1.00 96.38 88 SER A C 1
ATOM 674 O O . SER A 1 88 ? 53.436 16.927 -37.017 1.00 96.38 88 SER A O 1
ATOM 676 N N . ILE A 1 89 ? 52.516 18.949 -36.607 1.00 97.12 89 ILE A N 1
ATOM 677 C CA . ILE A 1 89 ? 51.162 18.463 -36.328 1.00 97.12 89 ILE A CA 1
ATOM 678 C C . ILE A 1 89 ? 50.430 18.230 -37.648 1.00 97.12 89 ILE A C 1
ATOM 680 O O . ILE A 1 89 ? 50.295 19.142 -38.465 1.00 97.12 89 ILE A O 1
ATOM 684 N N . TYR A 1 90 ? 49.916 17.021 -37.813 1.00 96.75 90 TYR A N 1
ATOM 685 C CA . TYR A 1 90 ? 49.064 16.598 -38.910 1.00 96.75 90 TYR A CA 1
ATOM 686 C C . TYR A 1 90 ? 47.600 16.600 -38.466 1.00 96.75 90 TYR A C 1
ATOM 688 O O . TYR A 1 90 ? 47.273 16.255 -37.329 1.00 96.75 90 TYR A O 1
ATOM 696 N N . GLN A 1 91 ? 46.710 17.001 -39.371 1.00 96.19 91 GLN A N 1
ATOM 697 C CA . GLN A 1 91 ? 45.265 16.899 -39.166 1.00 96.19 91 GLN A CA 1
ATOM 698 C C . GLN A 1 91 ? 44.775 15.510 -39.594 1.00 96.19 91 GLN A C 1
ATOM 700 O O . GLN A 1 91 ? 45.311 14.921 -40.534 1.00 96.19 91 GLN A O 1
ATOM 705 N N . GLY A 1 92 ? 43.737 15.013 -38.927 1.00 89.81 92 GLY A N 1
ATOM 706 C CA . GLY A 1 92 ? 43.139 13.704 -39.163 1.00 89.81 92 GLY A CA 1
ATOM 707 C C . GLY A 1 92 ? 43.544 12.641 -38.127 1.00 89.81 92 GLY A C 1
ATOM 708 O O . GLY A 1 92 ? 44.418 12.875 -37.296 1.00 89.81 92 GLY A O 1
ATOM 709 N N . PRO A 1 93 ? 42.908 11.460 -38.159 1.00 94.44 93 PRO A N 1
ATOM 710 C CA . PRO A 1 93 ? 41.828 11.102 -39.071 1.00 94.44 93 PRO A CA 1
ATOM 711 C C . PRO A 1 93 ? 40.501 11.774 -38.679 1.00 94.44 93 PRO A C 1
ATOM 713 O O . PRO A 1 93 ? 40.311 12.193 -37.537 1.00 94.44 93 PRO A O 1
ATOM 716 N N . THR A 1 94 ? 39.581 11.907 -39.634 1.00 92.62 94 THR A N 1
ATOM 717 C CA . THR A 1 94 ? 38.207 12.350 -39.344 1.00 92.62 94 THR A CA 1
ATOM 718 C C . THR A 1 94 ? 37.322 11.138 -39.098 1.00 92.62 94 THR A C 1
ATOM 720 O O . THR A 1 94 ? 37.097 10.324 -39.997 1.00 92.62 94 THR A O 1
ATOM 723 N N . VAL A 1 95 ? 36.789 11.029 -37.888 1.00 88.56 95 VAL A N 1
ATOM 724 C CA . VAL A 1 95 ? 35.874 9.962 -37.500 1.00 88.56 95 VAL A CA 1
ATOM 725 C C . VAL A 1 95 ? 34.442 10.429 -37.721 1.00 88.56 95 VAL A C 1
ATOM 727 O O . VAL A 1 95 ? 34.040 11.493 -37.252 1.00 88.56 95 VAL A O 1
ATOM 730 N N . THR A 1 96 ? 33.671 9.625 -38.44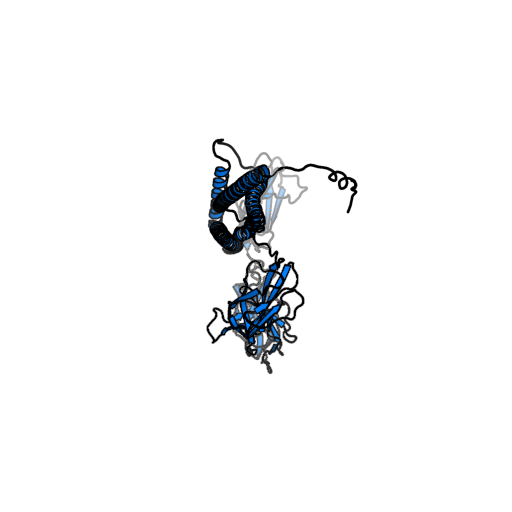2 1.00 83.38 96 THR A N 1
ATOM 731 C CA . THR A 1 96 ? 32.263 9.875 -38.786 1.00 83.38 96 THR A CA 1
ATOM 732 C C . THR A 1 96 ? 31.349 8.892 -38.051 1.00 83.38 96 THR A C 1
ATOM 734 O O . THR A 1 96 ? 31.808 7.873 -37.543 1.00 83.38 96 THR A O 1
ATOM 737 N N . ALA A 1 97 ? 30.049 9.176 -37.971 1.00 67.62 97 ALA A N 1
ATOM 738 C CA . ALA A 1 97 ? 29.097 8.310 -37.264 1.00 67.62 97 ALA A CA 1
ATOM 739 C C . ALA A 1 97 ? 28.753 7.016 -38.040 1.00 67.62 97 ALA A C 1
ATOM 741 O O . ALA A 1 97 ? 28.165 6.098 -37.482 1.00 67.62 97 ALA A O 1
ATOM 742 N N . GLY A 1 98 ? 29.163 6.899 -39.312 1.00 70.00 98 GLY A N 1
ATOM 743 C CA . GLY A 1 98 ? 28.643 5.873 -40.227 1.00 70.00 98 GLY A CA 1
ATOM 744 C C . GLY A 1 98 ? 27.219 6.201 -40.713 1.00 70.00 98 GLY A C 1
ATOM 745 O O . GLY A 1 98 ? 26.687 7.256 -40.369 1.00 70.00 98 GLY A O 1
ATOM 746 N N . PRO A 1 99 ? 26.606 5.358 -41.566 1.00 78.69 99 PRO A N 1
ATOM 747 C CA . PRO A 1 99 ? 25.199 5.516 -41.928 1.00 78.69 99 PRO A CA 1
ATOM 748 C C . PRO A 1 99 ? 24.294 5.197 -40.726 1.00 78.69 99 PRO A C 1
ATOM 750 O O . PRO A 1 99 ? 24.524 4.206 -40.033 1.00 78.69 99 PRO A O 1
ATOM 753 N N . ASN A 1 100 ? 23.260 6.017 -40.519 1.00 81.62 100 ASN A N 1
ATOM 754 C CA . ASN A 1 100 ? 22.195 5.770 -39.542 1.00 81.62 100 ASN A CA 1
ATOM 755 C C . ASN A 1 100 ? 21.441 4.487 -39.916 1.00 81.62 100 ASN A C 1
ATOM 757 O O . ASN A 1 100 ? 21.013 4.334 -41.065 1.00 81.62 100 ASN A O 1
ATOM 761 N N . GLN A 1 101 ? 21.258 3.580 -38.968 1.00 87.75 101 GLN A N 1
ATOM 762 C CA . GLN A 1 101 ? 20.403 2.405 -39.096 1.00 87.75 101 GLN A CA 1
ATOM 763 C C . GLN A 1 101 ? 19.083 2.683 -38.393 1.00 87.75 101 GLN A C 1
ATOM 765 O O . GLN A 1 101 ? 19.038 3.441 -37.440 1.00 87.75 101 GLN A O 1
ATOM 770 N N . ALA A 1 102 ? 17.990 2.129 -38.914 1.00 91.12 102 ALA A N 1
ATOM 771 C CA . ALA A 1 102 ? 16.697 2.318 -38.276 1.00 91.12 102 ALA A CA 1
ATOM 772 C C . ALA A 1 102 ? 16.652 1.589 -36.924 1.00 91.12 102 ALA A C 1
ATOM 774 O O . ALA A 1 102 ? 17.216 0.491 -36.817 1.00 91.12 102 ALA A O 1
ATOM 775 N N . PRO A 1 103 ? 15.902 2.120 -35.948 1.00 97.06 103 PRO A N 1
ATOM 776 C CA . PRO A 1 103 ? 15.715 1.439 -34.683 1.00 97.06 103 PRO A CA 1
ATOM 777 C C . PRO A 1 103 ? 14.957 0.123 -34.870 1.00 97.06 103 PRO A C 1
ATOM 779 O O . PRO A 1 103 ? 14.227 -0.091 -35.840 1.00 97.06 103 PRO A O 1
ATOM 782 N N . VAL A 1 104 ? 15.087 -0.768 -33.897 1.00 97.88 104 VAL A N 1
ATOM 783 C CA . VAL A 1 104 ? 14.416 -2.066 -33.854 1.00 97.88 104 VAL A CA 1
ATOM 784 C C . VAL A 1 104 ? 13.467 -2.098 -32.661 1.00 97.88 104 VAL A C 1
ATOM 786 O O . VAL A 1 104 ? 13.842 -1.775 -31.535 1.00 97.88 104 VAL A O 1
ATOM 789 N N . LEU A 1 105 ? 12.221 -2.509 -32.914 1.00 98.31 105 LEU A N 1
ATOM 790 C CA . LEU A 1 105 ? 11.207 -2.734 -31.886 1.00 98.31 105 LEU A CA 1
ATOM 791 C C . LEU A 1 105 ? 11.004 -4.232 -31.665 1.00 98.31 105 LEU A C 1
ATOM 793 O O . LEU A 1 105 ? 10.776 -4.981 -32.616 1.00 98.31 105 LEU A O 1
ATOM 797 N N . SER A 1 106 ? 11.056 -4.671 -30.410 1.00 97.88 106 SER A N 1
ATOM 798 C CA . SER A 1 106 ? 10.889 -6.078 -30.033 1.00 97.88 106 SER A CA 1
ATOM 799 C C . SER A 1 106 ? 10.104 -6.239 -28.726 1.00 97.88 106 SER A C 1
ATOM 801 O O . SER A 1 106 ? 9.835 -5.264 -28.031 1.00 97.88 106 SER A O 1
ATOM 803 N N . ALA A 1 107 ? 9.687 -7.471 -28.409 1.00 96.88 107 ALA A N 1
ATOM 804 C CA . ALA A 1 107 ? 8.944 -7.810 -27.184 1.00 96.88 107 ALA A CA 1
ATOM 805 C C . ALA A 1 107 ? 7.643 -7.000 -26.960 1.00 96.88 107 ALA A C 1
ATOM 807 O O . ALA A 1 107 ? 7.276 -6.678 -25.830 1.00 96.88 107 ALA A O 1
ATOM 808 N N . ALA A 1 108 ? 6.929 -6.692 -28.047 1.00 97.62 108 ALA A N 1
ATOM 809 C CA . ALA A 1 108 ? 5.619 -6.044 -28.015 1.00 97.62 108 ALA A CA 1
ATOM 810 C C . ALA A 1 108 ? 4.619 -6.846 -27.168 1.00 97.62 108 ALA A C 1
ATOM 812 O O . ALA A 1 108 ? 4.387 -8.025 -27.435 1.00 97.62 108 ALA A O 1
ATOM 813 N N . SER A 1 109 ? 3.996 -6.213 -26.173 1.00 96.44 109 SER A N 1
ATOM 814 C CA . SER A 1 109 ? 3.016 -6.883 -25.310 1.00 96.44 109 SER A CA 1
ATOM 815 C C . SER A 1 109 ? 1.989 -5.925 -24.709 1.00 96.44 109 SER A C 1
ATOM 817 O O . SER A 1 109 ? 2.232 -4.723 -24.590 1.00 96.44 109 SER A O 1
ATOM 819 N N . VAL A 1 110 ? 0.843 -6.489 -24.320 1.00 97.94 110 VAL A N 1
ATOM 820 C CA . VAL A 1 110 ? -0.152 -5.866 -23.443 1.00 97.94 110 VAL A CA 1
ATOM 821 C C . VAL A 1 110 ? -0.536 -6.861 -22.350 1.00 97.94 110 VAL A C 1
ATOM 823 O O . VAL A 1 110 ? -0.806 -8.028 -22.640 1.00 97.94 110 VAL A O 1
ATOM 826 N N . THR A 1 111 ? -0.546 -6.408 -21.097 1.00 92.75 111 THR A N 1
ATOM 827 C CA . THR A 1 111 ? -0.894 -7.235 -19.936 1.00 92.75 111 THR A CA 1
ATOM 828 C C . THR A 1 111 ? -1.857 -6.482 -19.012 1.00 92.75 111 THR A C 1
ATOM 830 O O . THR A 1 111 ? -1.541 -5.351 -18.630 1.00 92.75 111 THR A O 1
ATOM 833 N N . PRO A 1 112 ? -2.984 -7.088 -18.591 1.00 93.25 112 PRO A N 1
ATOM 834 C CA . PRO A 1 112 ? -3.514 -8.384 -19.042 1.00 93.25 112 PRO A CA 1
ATOM 835 C C . PRO A 1 112 ? -4.066 -8.329 -20.483 1.00 93.25 112 PRO A C 1
ATOM 837 O O . PRO A 1 112 ? -4.282 -7.257 -21.031 1.00 93.25 112 PRO A O 1
ATOM 840 N N . THR A 1 113 ? -4.301 -9.475 -21.129 1.00 92.00 113 THR A N 1
ATOM 841 C CA . THR A 1 113 ? -4.858 -9.526 -22.504 1.00 92.00 113 THR A CA 1
ATOM 842 C C . THR A 1 113 ? -6.386 -9.399 -22.552 1.00 92.00 113 THR A C 1
ATOM 844 O O . THR A 1 113 ? -6.971 -9.237 -23.625 1.00 92.00 113 THR A O 1
ATOM 847 N N . SER A 1 114 ? -7.046 -9.435 -21.396 1.00 85.94 114 SER A N 1
ATOM 848 C CA . SER A 1 114 ? -8.482 -9.207 -21.231 1.00 85.94 114 SER A CA 1
ATOM 849 C C . SER A 1 114 ? -8.783 -8.621 -19.854 1.00 85.94 114 SER A C 1
ATOM 851 O O . SER A 1 114 ? -8.028 -8.858 -18.911 1.00 85.94 114 SER A O 1
ATOM 853 N N . GLY A 1 115 ? -9.893 -7.898 -19.725 1.00 83.19 115 GLY A N 1
ATOM 854 C CA . GLY A 1 115 ? -10.324 -7.309 -18.460 1.00 83.19 115 GLY A CA 1
ATOM 855 C C . GLY A 1 115 ? -11.666 -6.586 -18.556 1.00 83.19 115 GLY A C 1
ATOM 856 O O . GLY A 1 115 ? -12.428 -6.760 -19.507 1.00 83.19 115 GLY A O 1
ATOM 857 N N . THR A 1 116 ? -11.951 -5.763 -17.555 1.00 80.19 116 THR A N 1
ATOM 858 C CA . THR A 1 116 ? -13.131 -4.890 -17.482 1.00 80.19 116 THR A CA 1
ATOM 859 C C . THR A 1 116 ? -12.732 -3.432 -17.721 1.00 80.19 116 THR A C 1
ATOM 861 O O . THR A 1 116 ? -11.551 -3.117 -17.866 1.00 80.19 116 THR A O 1
ATOM 864 N N . THR A 1 117 ? -13.699 -2.511 -17.723 1.00 82.50 117 THR A N 1
ATOM 865 C CA . THR A 1 117 ? -13.433 -1.065 -17.864 1.00 82.50 117 THR A CA 1
ATOM 866 C C . THR A 1 117 ? -12.588 -0.477 -16.726 1.00 82.50 117 THR A C 1
ATOM 868 O O . THR A 1 117 ? -12.036 0.609 -16.879 1.00 82.50 117 THR A O 1
ATOM 871 N N . ASN A 1 118 ? -12.458 -1.192 -15.601 1.00 78.19 118 ASN A N 1
ATOM 872 C CA . ASN A 1 118 ? -11.625 -0.802 -14.457 1.00 78.19 118 ASN A CA 1
ATOM 873 C C . ASN A 1 118 ? -10.249 -1.490 -14.463 1.00 78.19 118 ASN A C 1
ATOM 875 O O . ASN A 1 118 ? -9.401 -1.188 -13.627 1.00 78.19 118 ASN A O 1
ATOM 879 N N . THR A 1 119 ? -10.011 -2.432 -15.381 1.00 81.75 119 THR A N 1
ATOM 880 C CA . THR A 1 119 ? -8.711 -3.092 -15.506 1.00 81.75 119 THR A CA 1
ATOM 881 C C . THR A 1 119 ? -7.694 -2.133 -16.118 1.00 81.75 119 THR A C 1
ATOM 883 O O . THR A 1 119 ? -7.885 -1.625 -17.222 1.00 81.75 119 THR A O 1
ATOM 886 N N . THR A 1 120 ? -6.586 -1.907 -15.414 1.00 93.06 120 THR A N 1
ATOM 887 C CA . THR A 1 120 ? -5.431 -1.191 -15.964 1.00 93.06 120 THR A CA 1
ATOM 888 C C . THR A 1 120 ? -4.631 -2.126 -16.864 1.00 93.06 120 THR A C 1
ATOM 890 O O . THR A 1 120 ? -4.075 -3.123 -16.403 1.00 93.06 120 THR A O 1
ATOM 893 N N . PHE A 1 121 ? -4.530 -1.774 -18.140 1.00 94.75 121 PHE A N 1
ATOM 894 C CA . PHE A 1 121 ? -3.729 -2.473 -19.136 1.00 94.75 121 PHE A CA 1
ATOM 895 C C . PHE A 1 121 ? -2.374 -1.796 -19.284 1.00 94.75 121 PHE A C 1
ATOM 897 O O . PHE A 1 121 ? -2.310 -0.583 -19.474 1.00 94.75 121 PHE A O 1
ATOM 904 N N . THR A 1 122 ? -1.295 -2.573 -19.216 1.00 98.06 122 THR A N 1
ATOM 905 C CA . THR A 1 122 ? 0.076 -2.092 -19.411 1.00 98.06 122 THR A CA 1
ATOM 906 C C . THR A 1 122 ? 0.619 -2.594 -20.740 1.00 98.06 122 THR A C 1
ATOM 908 O O . THR A 1 122 ? 0.769 -3.798 -20.941 1.00 98.06 122 THR A O 1
ATOM 911 N N . TYR A 1 123 ? 0.934 -1.655 -21.624 1.00 98.56 123 TYR A N 1
ATOM 912 C CA . TYR A 1 123 ? 1.598 -1.868 -22.902 1.00 98.56 123 TYR A CA 1
ATOM 913 C C . TYR A 1 123 ? 3.102 -1.720 -22.718 1.00 98.56 123 TYR A C 1
ATOM 915 O O . TYR A 1 123 ? 3.549 -0.750 -22.101 1.00 98.56 123 TYR A O 1
ATOM 923 N N . ALA A 1 124 ? 3.877 -2.649 -23.270 1.00 98.38 124 ALA A N 1
ATOM 924 C CA . ALA A 1 124 ? 5.331 -2.629 -23.188 1.00 98.38 124 ALA A CA 1
ATOM 925 C C . ALA A 1 124 ? 5.981 -2.973 -24.532 1.00 98.38 124 ALA A C 1
ATOM 927 O O . ALA A 1 124 ? 5.474 -3.807 -25.288 1.00 98.38 124 ALA A O 1
ATOM 928 N N . ILE A 1 125 ? 7.113 -2.325 -24.805 1.00 98.62 125 ILE A N 1
ATOM 929 C CA . ILE A 1 125 ? 7.945 -2.551 -25.989 1.00 98.62 125 ILE A CA 1
ATOM 930 C C . ILE A 1 125 ? 9.422 -2.336 -25.641 1.00 98.62 125 ILE A C 1
ATOM 932 O O . ILE A 1 125 ? 9.748 -1.479 -24.819 1.00 98.62 125 ILE A O 1
ATOM 936 N N . VAL A 1 126 ? 10.320 -3.089 -26.275 1.00 98.56 126 VAL A N 1
ATOM 937 C CA . VAL A 1 126 ? 11.771 -2.873 -26.211 1.00 98.56 126 VAL A CA 1
ATOM 938 C C . VAL A 1 126 ? 12.220 -2.127 -27.462 1.00 98.56 126 VAL A C 1
ATOM 940 O O . VAL A 1 126 ? 11.975 -2.581 -28.580 1.00 98.56 126 VAL A O 1
ATOM 943 N N . TYR A 1 127 ? 12.877 -0.988 -27.258 1.00 98.44 127 TYR A N 1
ATOM 944 C CA . TYR A 1 127 ? 13.560 -0.209 -28.286 1.00 98.44 127 TYR A CA 1
ATOM 945 C C . TYR A 1 127 ? 15.051 -0.522 -28.244 1.00 98.44 127 TYR A C 1
ATOM 947 O O . TYR A 1 127 ? 15.655 -0.389 -27.182 1.00 98.44 127 TYR A O 1
ATOM 955 N N . SER A 1 128 ? 15.649 -0.861 -29.381 1.00 97.19 128 SER A N 1
ATOM 956 C CA . SER A 1 128 ? 17.103 -0.958 -29.528 1.00 97.19 128 SER A CA 1
ATOM 957 C C . SER A 1 128 ? 17.568 -0.290 -30.813 1.00 97.19 128 SER A C 1
ATOM 959 O O . SER A 1 128 ? 16.860 -0.373 -31.814 1.00 97.19 128 SER A O 1
ATOM 961 N N . ASP A 1 129 ? 18.761 0.293 -30.819 1.00 95.31 129 ASP A N 1
ATOM 962 C CA . ASP A 1 129 ? 19.328 0.950 -31.995 1.00 95.31 129 ASP A CA 1
ATOM 963 C C . ASP A 1 129 ? 20.781 0.501 -32.256 1.00 95.31 129 ASP A C 1
ATOM 965 O O . ASP A 1 129 ? 21.608 0.578 -31.343 1.00 95.31 129 ASP A O 1
ATOM 969 N N . PRO A 1 130 ? 21.128 0.021 -33.468 1.00 90.00 130 PRO A N 1
ATOM 970 C CA . PRO A 1 130 ? 22.488 -0.425 -33.787 1.00 90.00 130 PRO A CA 1
ATOM 971 C C . PRO A 1 130 ? 23.567 0.664 -33.725 1.00 90.00 130 PRO A C 1
ATOM 973 O O . PRO A 1 130 ? 24.746 0.341 -33.560 1.00 90.00 130 PRO A O 1
ATOM 976 N N . ASN A 1 131 ? 23.189 1.931 -33.888 1.00 87.56 131 ASN A N 1
ATOM 977 C CA . ASN A 1 131 ? 24.074 3.088 -33.793 1.00 87.56 131 ASN A CA 1
ATOM 978 C C . ASN A 1 131 ? 24.108 3.686 -32.377 1.00 87.56 131 ASN A C 1
ATOM 980 O O . ASN A 1 131 ? 24.820 4.664 -32.158 1.00 87.56 131 ASN A O 1
ATOM 984 N N . ASP A 1 132 ? 23.405 3.065 -31.420 1.00 89.94 132 ASP A N 1
ATOM 985 C CA . ASP A 1 132 ? 23.204 3.557 -30.051 1.00 89.94 132 ASP A CA 1
ATOM 986 C C . ASP A 1 132 ? 22.426 4.887 -29.996 1.00 89.94 132 ASP A C 1
ATOM 988 O O . ASP A 1 132 ? 22.502 5.627 -29.013 1.00 89.94 132 ASP A O 1
ATOM 992 N N . ASP A 1 133 ? 21.657 5.195 -31.047 1.00 89.94 133 ASP A N 1
ATOM 993 C CA . ASP A 1 133 ? 20.898 6.436 -31.140 1.00 89.94 133 ASP A CA 1
ATOM 994 C C . ASP A 1 133 ? 19.678 6.418 -30.202 1.00 89.94 133 ASP A C 1
ATOM 996 O O . ASP A 1 133 ? 18.829 5.516 -30.213 1.00 89.94 133 ASP A O 1
ATOM 1000 N N . ALA A 1 134 ? 19.572 7.459 -29.373 1.00 93.12 134 ALA A N 1
ATOM 1001 C CA . ALA A 1 134 ? 18.441 7.638 -28.473 1.00 93.12 134 ALA A CA 1
ATOM 1002 C C . ALA A 1 134 ? 17.150 7.911 -29.268 1.00 93.12 134 ALA A C 1
ATOM 1004 O O . ALA A 1 134 ? 17.168 8.686 -30.227 1.00 93.12 134 ALA A O 1
ATOM 1005 N N . PRO A 1 135 ? 15.992 7.376 -28.843 1.00 97.12 135 PRO A N 1
ATOM 1006 C CA . PRO A 1 135 ? 14.750 7.636 -29.547 1.00 97.12 135 PRO A CA 1
ATOM 1007 C C . PRO A 1 135 ? 14.338 9.106 -29.402 1.00 97.12 135 PRO A C 1
ATOM 1009 O O . PRO A 1 135 ? 14.194 9.621 -28.292 1.00 97.12 135 PRO A O 1
ATOM 1012 N N . SER A 1 136 ? 14.022 9.752 -30.523 1.00 97.00 136 SER A N 1
ATOM 1013 C CA . SER A 1 136 ? 13.240 10.993 -30.559 1.00 97.00 136 SER A CA 1
ATOM 1014 C C . SER A 1 136 ? 11.824 10.792 -30.002 1.00 97.00 136 SER A C 1
ATOM 1016 O O . SER A 1 136 ? 11.255 11.707 -29.406 1.00 97.00 136 SER A O 1
ATOM 1018 N N . HIS A 1 137 ? 11.242 9.598 -30.186 1.00 97.06 137 HIS A N 1
ATOM 1019 C CA . HIS A 1 137 ? 9.991 9.184 -29.554 1.00 97.06 137 HIS A CA 1
ATOM 1020 C C . HIS A 1 137 ? 9.798 7.662 -29.575 1.00 97.06 137 HIS A C 1
ATOM 1022 O O . HIS A 1 137 ? 10.234 6.981 -30.502 1.00 97.06 137 HIS A O 1
ATOM 1028 N N . VAL A 1 138 ? 9.051 7.161 -28.587 1.00 98.50 138 VAL A N 1
ATOM 1029 C CA . VAL A 1 138 ? 8.466 5.811 -28.557 1.00 98.50 138 VAL A CA 1
ATOM 1030 C C . VAL A 1 138 ? 6.986 5.955 -28.211 1.00 98.50 138 VAL A C 1
ATOM 1032 O O . VAL A 1 138 ? 6.631 6.656 -27.258 1.00 98.50 138 VAL A O 1
ATOM 1035 N N . ARG A 1 139 ? 6.109 5.358 -29.018 1.00 98.69 139 ARG A N 1
ATOM 1036 C CA . ARG A 1 139 ? 4.654 5.521 -28.923 1.00 98.69 139 ARG A CA 1
ATOM 1037 C C . ARG A 1 139 ? 3.939 4.185 -29.047 1.00 98.69 139 ARG A C 1
ATOM 1039 O O . ARG A 1 139 ? 4.373 3.318 -29.804 1.00 98.69 139 ARG A O 1
ATOM 1046 N N . VAL A 1 140 ? 2.808 4.085 -28.361 1.00 98.69 140 VAL A N 1
ATOM 1047 C CA . VAL A 1 140 ? 1.784 3.068 -28.605 1.00 98.69 140 VAL A CA 1
ATOM 1048 C C . VAL A 1 140 ? 0.585 3.746 -29.258 1.00 98.69 140 VAL A C 1
ATOM 1050 O O . VAL A 1 140 ? 0.203 4.852 -28.872 1.00 98.69 140 VAL A O 1
ATOM 1053 N N . ILE A 1 141 ? 0.022 3.108 -30.275 1.00 98.56 141 ILE A N 1
ATOM 1054 C CA . ILE A 1 141 ? -1.210 3.528 -30.928 1.00 98.56 141 ILE A CA 1
ATOM 1055 C C . ILE A 1 141 ? -2.268 2.508 -30.532 1.00 98.56 141 ILE A C 1
ATOM 1057 O O . ILE A 1 141 ? -2.061 1.324 -30.780 1.00 98.56 141 ILE A O 1
ATOM 1061 N N . ILE A 1 142 ? -3.353 2.953 -29.899 1.00 98.25 142 ILE A N 1
ATOM 1062 C CA . ILE A 1 142 ? -4.473 2.114 -29.450 1.00 98.25 142 ILE A CA 1
ATOM 1063 C C . ILE A 1 142 ? -5.729 2.646 -30.137 1.00 98.25 142 ILE A C 1
ATOM 1065 O O . ILE A 1 142 ? -6.073 3.809 -29.934 1.00 98.25 142 ILE A O 1
ATOM 1069 N N . ASP A 1 143 ? -6.367 1.826 -30.972 1.00 95.69 143 ASP A N 1
ATOM 1070 C CA . ASP A 1 143 ? -7.511 2.208 -31.820 1.00 95.69 143 ASP A CA 1
ATOM 1071 C C . ASP A 1 143 ? -7.312 3.558 -32.531 1.00 95.69 143 ASP A C 1
ATOM 1073 O O . ASP A 1 143 ? -8.115 4.483 -32.412 1.00 95.69 143 ASP A O 1
ATOM 1077 N N . ASP A 1 144 ? -6.178 3.687 -33.222 1.00 93.56 144 ASP A N 1
ATOM 1078 C CA . ASP A 1 144 ? -5.743 4.889 -33.947 1.00 93.56 144 ASP A CA 1
ATOM 1079 C C . ASP A 1 144 ? -5.418 6.123 -33.075 1.00 93.56 144 ASP A C 1
ATOM 1081 O O . ASP A 1 144 ? -4.996 7.161 -33.594 1.00 93.56 144 ASP A O 1
ATOM 1085 N N . ILE A 1 145 ? -5.509 6.026 -31.743 1.00 96.12 145 ILE A N 1
ATOM 1086 C CA . ILE A 1 145 ? -5.117 7.095 -30.813 1.00 96.12 145 ILE A CA 1
ATOM 1087 C C . ILE A 1 145 ? -3.669 6.900 -30.365 1.00 96.12 145 ILE A C 1
ATOM 1089 O O . ILE A 1 145 ? -3.281 5.846 -29.868 1.00 96.12 145 ILE A O 1
ATOM 1093 N N . THR A 1 146 ? -2.854 7.944 -30.518 1.00 97.50 146 THR A N 1
ATOM 1094 C CA . THR A 1 146 ? -1.415 7.908 -30.231 1.00 97.50 146 THR A CA 1
ATOM 1095 C C . THR A 1 146 ? -1.092 8.349 -28.804 1.00 97.50 146 THR A C 1
ATOM 1097 O O . THR A 1 146 ? -1.422 9.467 -28.408 1.00 97.50 146 THR A O 1
ATOM 1100 N N . PHE A 1 147 ? -0.334 7.526 -28.078 1.00 98.38 147 PHE A N 1
ATOM 1101 C CA . PHE A 1 147 ? 0.161 7.812 -26.732 1.00 98.38 147 PHE A CA 1
ATOM 1102 C C . PHE A 1 147 ? 1.688 7.714 -26.668 1.00 98.38 147 PHE A C 1
ATOM 1104 O O . PHE A 1 147 ? 2.294 6.786 -27.208 1.00 98.38 147 PHE A O 1
ATOM 1111 N N . ALA A 1 148 ? 2.326 8.672 -25.994 1.00 97.69 148 ALA A N 1
ATOM 1112 C CA . ALA A 1 148 ? 3.757 8.615 -25.713 1.00 97.69 148 ALA A CA 1
ATOM 1113 C C . ALA A 1 148 ? 4.038 7.609 -24.587 1.00 97.69 148 ALA A C 1
ATOM 1115 O O . ALA A 1 148 ? 3.337 7.594 -23.576 1.00 97.69 148 ALA A O 1
ATOM 1116 N N . MET A 1 149 ? 5.076 6.791 -24.755 1.00 98.44 149 MET A N 1
ATOM 1117 C CA . MET A 1 149 ? 5.497 5.813 -23.753 1.00 98.44 149 MET A CA 1
ATOM 1118 C C . MET A 1 149 ? 6.656 6.346 -22.913 1.00 98.44 149 MET A C 1
ATOM 1120 O O . MET A 1 149 ? 7.442 7.182 -23.363 1.00 98.44 149 MET A O 1
ATOM 1124 N N . VAL A 1 150 ? 6.791 5.831 -21.693 1.00 97.88 150 VAL A N 1
ATOM 1125 C CA . VAL A 1 150 ? 7.828 6.242 -20.740 1.00 97.88 150 VAL A CA 1
ATOM 1126 C C . VAL A 1 150 ? 8.901 5.165 -20.646 1.00 97.88 150 VAL A C 1
ATOM 1128 O O . VAL A 1 150 ? 8.590 3.981 -20.526 1.00 97.88 150 VAL A O 1
ATOM 1131 N N . LYS A 1 151 ? 10.174 5.573 -20.676 1.00 97.62 151 LYS A N 1
ATOM 1132 C CA . LYS A 1 151 ? 11.313 4.669 -20.476 1.00 97.62 151 LYS A CA 1
ATOM 1133 C C . LYS A 1 151 ? 11.278 4.107 -19.053 1.00 97.62 151 LYS A C 1
ATOM 1135 O O . LYS A 1 151 ? 11.268 4.877 -18.095 1.00 97.62 151 LYS A O 1
ATOM 1140 N N . GLN A 1 152 ? 11.277 2.783 -18.909 1.00 95.88 152 GLN A N 1
ATOM 1141 C CA . GLN A 1 152 ? 11.133 2.125 -17.606 1.00 95.88 152 GLN A CA 1
ATOM 1142 C C . GLN A 1 152 ? 12.348 2.355 -16.697 1.00 95.88 152 GLN A C 1
ATOM 1144 O O . GLN A 1 152 ? 12.185 2.564 -15.497 1.00 95.88 152 GLN A O 1
ATOM 1149 N N . ASN A 1 153 ? 13.558 2.350 -17.266 1.00 94.06 153 ASN A N 1
ATOM 1150 C CA . ASN A 1 153 ? 14.790 2.700 -16.564 1.00 94.06 153 ASN A CA 1
ATOM 1151 C C . ASN A 1 153 ? 15.408 3.970 -17.181 1.00 94.06 153 ASN A C 1
ATOM 1153 O O . ASN A 1 153 ? 16.133 3.872 -18.169 1.00 94.06 153 ASN A O 1
ATOM 1157 N N . PRO A 1 154 ? 15.144 5.169 -16.627 1.00 93.38 154 PRO A N 1
ATOM 1158 C CA . PRO A 1 154 ? 15.700 6.419 -17.149 1.00 93.38 154 PRO A CA 1
ATOM 1159 C C . PRO A 1 154 ? 17.225 6.541 -17.028 1.00 93.38 154 PRO A C 1
ATOM 1161 O O . PRO A 1 154 ? 17.809 7.394 -17.688 1.00 93.38 154 PRO A O 1
ATOM 1164 N N . ALA A 1 155 ? 17.859 5.740 -16.163 1.00 92.75 155 ALA A N 1
ATOM 1165 C CA . ALA A 1 155 ? 19.309 5.755 -15.965 1.00 92.75 155 ALA A CA 1
ATOM 1166 C C . ALA A 1 155 ? 20.061 4.899 -16.992 1.00 92.75 155 ALA A C 1
ATOM 1168 O O . ALA A 1 155 ? 21.274 5.038 -17.125 1.00 92.75 155 ALA A O 1
ATOM 1169 N N . ASP A 1 156 ? 19.354 4.016 -17.694 1.00 92.69 156 ASP A N 1
ATOM 1170 C CA . ASP A 1 156 ? 19.906 3.284 -18.822 1.00 92.69 156 ASP A CA 1
ATOM 1171 C C . ASP A 1 156 ? 20.089 4.250 -20.000 1.00 92.69 156 ASP A C 1
ATOM 1173 O O . ASP A 1 156 ? 19.138 4.925 -20.400 1.00 92.69 156 ASP A O 1
ATOM 1177 N N . THR A 1 157 ? 21.303 4.369 -20.527 1.00 90.69 157 THR A N 1
ATOM 1178 C CA . THR A 1 157 ? 21.641 5.258 -21.652 1.00 90.69 157 THR A CA 1
ATOM 1179 C C . THR A 1 157 ? 22.231 4.503 -22.834 1.00 90.69 157 THR A C 1
ATOM 1181 O O . THR A 1 157 ? 22.682 5.151 -23.773 1.00 90.69 157 THR A O 1
ATOM 1184 N N . THR A 1 158 ? 22.249 3.173 -22.778 1.00 90.69 158 THR A N 1
ATOM 1185 C CA . THR A 1 158 ? 22.722 2.315 -23.860 1.00 90.69 158 THR A CA 1
ATOM 1186 C C . THR A 1 158 ? 21.495 1.803 -24.603 1.00 90.69 158 THR A C 1
ATOM 1188 O O . THR A 1 158 ? 20.543 1.327 -24.003 1.00 90.69 158 THR A O 1
ATOM 1191 N N . TYR A 1 159 ? 21.452 2.011 -25.913 1.00 94.31 159 TYR A N 1
ATOM 1192 C CA . TYR A 1 159 ? 20.332 1.631 -26.774 1.00 94.31 159 TYR A CA 1
ATOM 1193 C C . TYR A 1 159 ? 20.678 0.423 -27.646 1.00 94.31 159 TYR A C 1
ATOM 1195 O O . TYR A 1 159 ? 19.783 -0.218 -28.188 1.00 94.31 159 TYR A O 1
ATOM 1203 N N . THR A 1 160 ? 21.953 0.058 -27.743 1.00 92.12 160 THR A N 1
ATOM 1204 C CA . THR A 1 160 ? 22.411 -1.155 -28.438 1.00 92.12 160 THR A CA 1
ATOM 1205 C C . THR A 1 160 ? 21.991 -2.465 -27.757 1.00 92.12 160 THR A C 1
ATOM 1207 O O . THR A 1 160 ? 21.846 -3.476 -28.444 1.00 92.12 160 THR A O 1
ATOM 1210 N N . ASP A 1 161 ? 21.763 -2.476 -26.439 1.00 91.56 161 ASP A N 1
ATOM 1211 C CA . ASP A 1 161 ? 21.323 -3.648 -25.656 1.00 91.56 161 ASP A CA 1
ATOM 1212 C C . ASP A 1 161 ? 19.807 -3.690 -25.386 1.00 91.56 161 ASP A C 1
ATOM 1214 O O . ASP A 1 161 ? 19.268 -4.735 -25.015 1.00 91.56 161 ASP A O 1
ATOM 1218 N N . GLY A 1 162 ? 19.112 -2.591 -25.677 1.00 96.12 162 GLY A N 1
ATOM 1219 C CA . GLY A 1 162 ? 17.662 -2.495 -25.702 1.00 96.12 162 GLY A CA 1
ATOM 1220 C C . GLY A 1 162 ? 17.051 -1.976 -24.400 1.00 96.12 162 GLY A C 1
ATOM 1221 O O . GLY A 1 162 ? 17.174 -2.572 -23.334 1.00 96.12 162 GLY A O 1
ATOM 1222 N N . CYS A 1 163 ? 16.263 -0.908 -24.509 1.00 96.81 163 CYS A N 1
ATOM 1223 C CA . CYS A 1 163 ? 15.555 -0.299 -23.391 1.00 96.81 163 CYS A CA 1
ATOM 1224 C C . CYS A 1 163 ? 14.049 -0.574 -23.449 1.00 96.81 163 CYS A C 1
ATOM 1226 O O . CYS A 1 163 ? 13.413 -0.412 -24.492 1.00 96.81 163 CYS A O 1
ATOM 1228 N N . THR A 1 164 ? 13.441 -0.886 -22.303 1.00 98.31 164 THR A N 1
ATOM 1229 C CA . THR A 1 164 ? 11.985 -1.090 -22.207 1.00 98.31 164 THR A CA 1
ATOM 1230 C C . THR A 1 164 ? 11.237 0.231 -22.008 1.00 98.31 164 THR A C 1
ATOM 1232 O O . THR A 1 164 ? 11.596 1.044 -21.151 1.00 98.31 164 THR A O 1
ATOM 1235 N N . TYR A 1 165 ? 10.161 0.418 -22.769 1.00 98.56 165 TYR A N 1
ATOM 1236 C CA . TYR A 1 165 ? 9.212 1.523 -22.660 1.00 98.56 165 TYR A CA 1
ATOM 1237 C C . TYR A 1 165 ? 7.827 0.991 -22.305 1.00 98.56 165 TYR A C 1
ATOM 1239 O O . TYR A 1 165 ? 7.402 -0.034 -22.838 1.00 98.56 165 TYR A O 1
ATOM 1247 N N . VAL A 1 166 ? 7.119 1.700 -21.423 1.00 98.50 166 VAL A N 1
ATOM 1248 C CA . VAL A 1 166 ? 5.806 1.297 -20.900 1.00 98.50 166 VAL A CA 1
ATOM 1249 C C . VAL A 1 166 ? 4.770 2.419 -20.979 1.00 98.50 166 VAL A C 1
ATOM 1251 O O . VAL A 1 166 ? 5.101 3.604 -20.893 1.00 98.50 166 VAL A O 1
ATOM 1254 N N . PHE A 1 167 ? 3.502 2.041 -21.129 1.00 98.44 167 PHE A N 1
ATOM 1255 C CA . PHE A 1 167 ? 2.337 2.920 -21.011 1.00 98.44 167 PHE A CA 1
ATOM 1256 C C . PHE A 1 167 ? 1.174 2.140 -20.394 1.00 98.44 167 PHE A C 1
ATOM 1258 O O . PHE A 1 167 ? 0.909 1.016 -20.814 1.00 98.44 167 PHE A O 1
ATOM 1265 N N . SER A 1 168 ? 0.473 2.729 -19.425 1.00 97.56 168 SER A N 1
ATOM 1266 C CA . SER A 1 168 ? -0.658 2.083 -18.751 1.00 97.56 168 SER A CA 1
ATOM 1267 C C . SER A 1 168 ? -1.921 2.935 -18.845 1.00 97.56 168 SER A C 1
ATOM 1269 O O . SER A 1 168 ? -1.865 4.143 -18.628 1.00 97.56 168 SER A O 1
ATOM 1271 N N . THR A 1 169 ? -3.059 2.307 -19.146 1.00 96.12 169 THR A N 1
ATOM 1272 C CA . THR A 1 169 ? -4.368 2.975 -19.241 1.00 96.12 169 THR A CA 1
ATOM 1273 C C . THR A 1 169 ? -5.511 2.002 -18.957 1.00 96.12 169 THR A C 1
ATOM 1275 O O . THR A 1 169 ? -5.347 0.788 -19.079 1.00 96.12 169 THR A O 1
ATOM 1278 N N . THR A 1 170 ? -6.685 2.528 -18.616 1.00 93.06 170 THR A N 1
ATOM 1279 C CA . THR A 1 170 ? -7.959 1.808 -18.753 1.00 93.06 170 THR A CA 1
ATOM 1280 C C . THR A 1 170 ? -8.545 2.053 -20.144 1.00 93.06 170 THR A C 1
ATOM 1282 O O . THR A 1 170 ? -8.127 2.977 -20.851 1.00 93.06 170 THR A O 1
ATOM 1285 N N . LEU A 1 171 ? -9.483 1.205 -20.565 1.00 90.06 171 LEU A N 1
ATOM 1286 C CA . LEU A 1 171 ? -10.104 1.259 -21.888 1.00 90.06 171 LEU A CA 1
ATOM 1287 C C . LEU A 1 171 ? -11.625 1.089 -21.791 1.00 90.06 171 LEU A C 1
ATOM 1289 O O . LEU A 1 171 ? -12.144 0.511 -20.835 1.00 90.06 171 LEU A O 1
ATOM 1293 N N . GLY A 1 172 ? -12.335 1.633 -22.783 1.00 83.06 172 GLY A N 1
ATOM 1294 C CA . GLY A 1 172 ? -13.777 1.437 -22.938 1.00 83.06 172 GLY A CA 1
ATOM 1295 C C . GLY A 1 172 ? -14.124 -0.010 -23.292 1.00 83.06 172 GLY A C 1
ATOM 1296 O O . GLY A 1 172 ? -13.248 -0.828 -23.514 1.00 83.06 172 GLY A O 1
ATOM 1297 N N . MET A 1 173 ? -15.411 -0.349 -23.340 1.00 82.75 173 MET A N 1
ATOM 1298 C CA . MET A 1 173 ? -15.830 -1.698 -23.733 1.00 82.75 173 MET A CA 1
ATOM 1299 C C . MET A 1 173 ? -15.524 -1.978 -25.207 1.00 82.75 173 MET A C 1
ATOM 1301 O O . MET A 1 173 ? -15.804 -1.140 -26.064 1.00 82.75 173 MET A O 1
ATOM 1305 N N . GLY A 1 174 ? -15.063 -3.191 -25.507 1.00 84.69 174 GLY A N 1
ATOM 1306 C CA . GLY A 1 174 ? -14.832 -3.639 -26.875 1.00 84.69 174 GLY A CA 1
ATOM 1307 C C . GLY A 1 174 ? -13.605 -4.528 -27.032 1.00 84.69 174 GLY A C 1
ATOM 1308 O O . GLY A 1 174 ? -12.898 -4.861 -26.083 1.00 84.69 174 GLY A O 1
ATOM 1309 N N . THR A 1 175 ? -13.362 -4.948 -28.269 1.00 91.25 175 THR A N 1
ATOM 1310 C CA . THR A 1 175 ? -12.090 -5.552 -28.667 1.00 91.25 175 THR A CA 1
ATOM 1311 C C . THR A 1 175 ? -11.218 -4.451 -29.244 1.00 91.25 175 THR A C 1
ATOM 1313 O O . THR A 1 175 ? -11.572 -3.877 -30.270 1.00 91.25 175 THR A O 1
ATOM 1316 N N . HIS A 1 176 ? -10.103 -4.171 -28.577 1.00 95.31 176 HIS A N 1
ATOM 1317 C CA . HIS A 1 176 ? -9.168 -3.129 -28.988 1.00 95.31 176 HIS A CA 1
ATOM 1318 C C . HIS A 1 176 ? -8.115 -3.671 -29.957 1.00 95.31 176 HIS A C 1
ATOM 1320 O O . HIS A 1 176 ? -7.957 -4.885 -30.133 1.00 95.31 176 HIS A O 1
ATOM 1326 N N . SER A 1 177 ? -7.384 -2.758 -30.583 1.00 97.19 177 SER A N 1
ATOM 1327 C CA . SER A 1 177 ? -6.204 -3.051 -31.392 1.00 97.19 177 SER A CA 1
ATOM 1328 C C . SER A 1 177 ? -5.076 -2.085 -31.061 1.00 97.19 177 SER A C 1
ATOM 1330 O O . SER A 1 177 ? -5.321 -0.940 -30.678 1.00 97.19 177 SER A O 1
ATOM 1332 N N . TYR A 1 178 ? -3.833 -2.540 -31.204 1.00 98.50 178 TYR A N 1
ATOM 1333 C CA . TYR A 1 178 ? -2.673 -1.707 -30.920 1.00 98.50 178 TYR A CA 1
ATOM 1334 C C . TYR A 1 178 ? -1.458 -2.045 -31.778 1.00 98.50 178 TYR A C 1
ATOM 1336 O O . TYR A 1 178 ? -1.298 -3.162 -32.265 1.00 98.50 178 TYR A O 1
ATOM 1344 N N . TYR A 1 179 ? -0.569 -1.071 -31.936 1.00 98.56 179 TYR A N 1
ATOM 1345 C CA . TYR A 1 179 ? 0.781 -1.265 -32.461 1.00 98.56 179 TYR A CA 1
ATOM 1346 C C . TYR A 1 179 ? 1.724 -0.202 -31.898 1.00 98.56 179 TYR A C 1
ATOM 1348 O O . TYR A 1 179 ? 1.290 0.786 -31.305 1.00 98.56 179 TYR A O 1
ATOM 1356 N N . PHE A 1 180 ? 3.026 -0.403 -32.071 1.00 98.75 180 PHE A N 1
ATOM 1357 C CA . PHE A 1 180 ? 4.048 0.517 -31.586 1.00 98.75 180 PHE A CA 1
ATOM 1358 C C . PHE A 1 180 ? 4.771 1.198 -32.741 1.00 98.75 180 PHE A C 1
ATOM 1360 O O . PHE A 1 180 ? 4.926 0.631 -33.828 1.00 98.75 180 PHE A O 1
ATOM 1367 N N . THR A 1 181 ? 5.253 2.411 -32.483 1.00 98.31 181 THR A N 1
ATOM 1368 C CA . THR A 1 181 ? 6.142 3.153 -33.384 1.00 98.31 181 THR A CA 1
ATOM 1369 C C . THR A 1 181 ? 7.265 3.802 -32.592 1.00 98.31 181 THR A C 1
ATOM 1371 O O . THR A 1 181 ? 7.020 4.327 -31.503 1.00 98.31 181 THR A O 1
ATOM 1374 N N . ALA A 1 182 ? 8.466 3.839 -33.155 1.00 98.19 182 ALA A N 1
ATOM 1375 C CA . ALA A 1 182 ? 9.579 4.601 -32.610 1.00 98.19 182 ALA A CA 1
ATOM 1376 C C . ALA A 1 182 ? 10.402 5.256 -33.715 1.00 98.19 182 ALA A C 1
ATOM 1378 O O . ALA A 1 182 ? 10.344 4.852 -34.877 1.00 98.19 182 ALA A O 1
ATOM 1379 N N . SER A 1 183 ? 11.171 6.271 -33.337 1.00 97.00 183 SER A N 1
ATOM 1380 C CA . SER A 1 183 ? 12.096 6.965 -34.227 1.00 97.00 183 SER A CA 1
ATOM 1381 C C . SER A 1 183 ? 13.287 7.480 -33.448 1.00 97.00 183 SER A C 1
ATOM 1383 O O . SER A 1 183 ? 13.096 8.045 -32.377 1.00 97.00 183 SER A O 1
ATOM 1385 N N . ASP A 1 184 ? 14.471 7.389 -34.029 1.00 93.81 184 ASP A N 1
ATOM 1386 C CA . ASP A 1 184 ? 15.726 8.028 -33.597 1.00 93.81 184 ASP A CA 1
ATOM 1387 C C . ASP A 1 184 ? 15.840 9.499 -34.084 1.00 93.81 184 ASP A C 1
ATOM 1389 O O . ASP A 1 184 ? 16.779 10.211 -33.749 1.00 93.81 184 ASP A O 1
ATOM 1393 N N . GLY A 1 185 ? 14.858 9.993 -34.853 1.00 91.81 185 GLY A N 1
ATOM 1394 C CA . GLY A 1 185 ? 14.860 11.321 -35.482 1.00 91.81 185 GLY A CA 1
ATOM 1395 C C . GLY A 1 185 ? 15.308 11.335 -36.950 1.00 91.81 185 GLY A C 1
ATOM 1396 O O . GLY A 1 185 ? 15.011 12.299 -37.655 1.00 91.81 185 GLY A O 1
ATOM 1397 N N . ASN A 1 186 ? 15.938 10.262 -37.433 1.00 88.50 186 ASN A N 1
ATOM 1398 C CA . ASN A 1 186 ? 16.418 10.099 -38.810 1.00 88.50 186 ASN A CA 1
ATOM 1399 C C . ASN A 1 186 ? 15.703 8.954 -39.554 1.00 88.50 186 ASN A C 1
ATOM 1401 O O . ASN A 1 186 ? 15.517 9.008 -40.770 1.00 88.50 186 ASN A O 1
ATOM 1405 N N . ALA A 1 187 ? 15.268 7.935 -38.823 1.00 92.06 187 ALA A N 1
ATOM 1406 C CA . ALA A 1 187 ? 14.580 6.741 -39.270 1.00 92.06 187 ALA A CA 1
ATOM 1407 C C . ALA A 1 187 ? 13.431 6.388 -38.311 1.00 92.06 187 ALA A C 1
ATOM 1409 O O . ALA A 1 187 ? 13.299 6.913 -37.203 1.00 92.06 187 ALA A O 1
ATOM 1410 N N . THR A 1 188 ? 12.531 5.517 -38.764 1.00 95.81 188 THR A N 1
ATOM 1411 C CA . THR A 1 188 ? 11.355 5.088 -37.994 1.00 95.81 188 THR A CA 1
ATOM 1412 C C . THR A 1 188 ? 11.206 3.576 -38.063 1.00 95.81 188 THR A C 1
ATOM 1414 O O . THR A 1 188 ? 11.593 2.954 -39.052 1.00 95.81 188 THR A O 1
ATOM 1417 N N . ALA A 1 189 ? 10.610 2.996 -37.026 1.00 97.44 189 ALA A N 1
ATOM 1418 C CA . ALA A 1 189 ? 10.250 1.589 -36.956 1.00 97.44 189 ALA A CA 1
ATOM 1419 C C . ALA A 1 189 ? 8.836 1.433 -36.406 1.00 97.44 189 ALA A C 1
ATOM 1421 O O . ALA A 1 189 ? 8.386 2.233 -35.582 1.00 97.44 189 ALA A O 1
ATOM 1422 N N . SER A 1 190 ? 8.132 0.394 -36.853 1.00 98.06 190 SER A N 1
ATOM 1423 C CA . SER A 1 190 ? 6.780 0.092 -36.397 1.00 98.06 190 SER A CA 1
ATOM 1424 C C . SER A 1 190 ? 6.537 -1.410 -36.333 1.00 98.06 190 SER A C 1
ATOM 1426 O O . SER A 1 190 ? 7.062 -2.166 -37.151 1.00 98.06 190 SER A O 1
ATOM 1428 N N . THR A 1 191 ? 5.748 -1.843 -35.353 1.00 98.38 191 THR A N 1
ATOM 1429 C CA . THR A 1 191 ? 5.285 -3.230 -35.270 1.00 98.38 191 THR A CA 1
ATOM 1430 C C . THR A 1 191 ? 4.028 -3.430 -36.123 1.00 98.38 191 THR A C 1
ATOM 1432 O O . THR A 1 191 ? 3.288 -2.475 -36.357 1.00 98.38 191 THR A O 1
ATOM 1435 N N . PRO A 1 192 ? 3.713 -4.669 -36.535 1.00 97.94 192 PRO A N 1
ATOM 1436 C CA . PRO A 1 192 ? 2.386 -4.995 -37.048 1.00 97.94 192 PRO A CA 1
ATOM 1437 C C . PRO A 1 192 ? 1.282 -4.677 -36.027 1.00 97.94 192 PRO A C 1
ATOM 1439 O O . PRO A 1 192 ? 1.536 -4.658 -34.819 1.00 97.94 192 PRO A O 1
ATOM 1442 N N . VAL A 1 193 ? 0.057 -4.477 -36.518 1.00 97.44 193 VAL A N 1
ATOM 1443 C CA . VAL A 1 193 ? -1.137 -4.326 -35.674 1.00 97.44 193 VAL A CA 1
ATOM 1444 C C . VAL A 1 193 ? -1.453 -5.645 -34.977 1.00 97.44 193 VAL A C 1
ATOM 1446 O O . VAL A 1 193 ? -1.602 -6.681 -35.625 1.00 97.44 193 VAL A O 1
ATOM 1449 N N . ALA A 1 194 ? -1.559 -5.591 -33.654 1.00 95.75 194 ALA A N 1
ATOM 1450 C CA . ALA A 1 194 ? -1.980 -6.679 -32.790 1.00 95.75 194 ALA A CA 1
ATOM 1451 C C . ALA A 1 194 ? -3.414 -6.441 -32.290 1.00 95.75 194 ALA A C 1
ATOM 1453 O O . ALA A 1 194 ? -3.847 -5.305 -32.098 1.00 95.75 194 ALA A O 1
ATOM 1454 N N . SER A 1 195 ? -4.158 -7.526 -32.078 1.00 93.69 195 SER A N 1
ATOM 1455 C CA . SER A 1 195 ? -5.492 -7.483 -31.469 1.00 93.69 195 SER A CA 1
ATOM 1456 C C . SER A 1 195 ? -5.411 -7.617 -29.948 1.00 93.69 195 SER A C 1
ATOM 1458 O O . SER A 1 195 ? -4.555 -8.331 -29.427 1.00 93.69 195 SER A O 1
ATOM 1460 N N . GLY A 1 196 ? -6.357 -6.994 -29.250 1.00 88.00 196 GLY A N 1
ATOM 1461 C CA . GLY A 1 196 ? -6.452 -6.963 -27.795 1.00 88.00 196 GLY A CA 1
ATOM 1462 C C . GLY A 1 196 ? -6.029 -5.612 -27.196 1.00 88.00 196 GLY A C 1
ATOM 1463 O O . GLY A 1 196 ? -5.496 -4.766 -27.907 1.00 88.00 196 GLY A O 1
ATOM 1464 N N . PRO A 1 197 ? -6.264 -5.397 -25.892 1.00 93.25 197 PRO A N 1
ATOM 1465 C CA . PRO A 1 197 ? -6.950 -6.303 -24.977 1.00 93.25 197 PRO A CA 1
ATOM 1466 C C . PRO A 1 197 ? -8.466 -6.355 -25.236 1.00 93.25 197 PRO A C 1
ATOM 1468 O O . PRO A 1 197 ? -9.043 -5.479 -25.880 1.00 93.25 197 PRO A O 1
ATOM 1471 N N . ILE A 1 198 ? -9.119 -7.419 -24.766 1.00 89.06 198 ILE A N 1
ATOM 1472 C CA . ILE A 1 198 ? -10.585 -7.540 -24.811 1.00 89.06 198 ILE A CA 1
ATOM 1473 C C . ILE A 1 198 ? -11.163 -6.956 -23.521 1.00 89.06 198 ILE A C 1
ATOM 1475 O O . ILE A 1 198 ? -10.863 -7.449 -22.434 1.00 89.06 198 ILE A O 1
ATOM 1479 N N . VAL A 1 199 ? -12.016 -5.943 -23.644 1.00 88.12 199 VAL A N 1
ATOM 1480 C CA . VAL A 1 199 ? -12.696 -5.296 -22.521 1.00 88.12 199 VAL A CA 1
ATOM 1481 C C . VAL A 1 199 ? -14.175 -5.657 -22.543 1.00 88.12 199 VAL A C 1
ATOM 1483 O O . VAL A 1 199 ? -14.927 -5.232 -23.423 1.00 88.12 199 VAL A O 1
ATOM 1486 N N . THR A 1 200 ? -14.611 -6.450 -21.569 1.00 79.00 200 THR A N 1
ATOM 1487 C CA . THR A 1 200 ? -16.007 -6.896 -21.444 1.00 79.00 200 THR A CA 1
ATOM 1488 C C . THR A 1 200 ? -16.773 -6.077 -20.407 1.00 79.00 200 THR A C 1
ATOM 1490 O O . THR A 1 200 ? -16.205 -5.671 -19.392 1.00 79.00 200 THR A O 1
ATOM 1493 N N . SER A 1 201 ? -18.084 -5.875 -20.611 1.00 58.38 201 SER A N 1
ATOM 1494 C CA . SER A 1 201 ? -18.971 -5.458 -19.514 1.00 58.38 201 SER A CA 1
ATOM 1495 C C . SER A 1 201 ? -19.058 -6.557 -18.469 1.00 58.38 201 SER A C 1
ATOM 1497 O O . SER A 1 201 ? -19.206 -7.729 -18.813 1.00 58.38 201 SER A O 1
ATOM 1499 N N . ILE A 1 202 ? -19.088 -6.155 -17.204 1.00 56.47 202 ILE A N 1
ATOM 1500 C CA . ILE A 1 202 ? -19.498 -7.006 -16.091 1.00 56.47 202 ILE A CA 1
ATOM 1501 C C . ILE A 1 202 ? -20.992 -7.305 -16.279 1.00 56.47 202 ILE A C 1
ATOM 1503 O O . ILE A 1 202 ? -21.825 -6.422 -16.092 1.00 56.47 202 ILE A O 1
ATOM 1507 N N . SER A 1 203 ? -21.360 -8.515 -16.705 1.00 49.12 203 SER A N 1
ATOM 1508 C CA . SER A 1 203 ? -22.774 -8.912 -16.803 1.00 49.12 203 SER A CA 1
ATOM 1509 C C . SER A 1 203 ? -23.362 -9.439 -15.486 1.00 49.12 203 SER A C 1
ATOM 1511 O O . SER A 1 203 ? -24.508 -9.878 -15.490 1.00 49.12 203 SER A O 1
ATOM 1513 N N . SER A 1 204 ? -22.643 -9.367 -14.359 1.00 58.34 204 SER A N 1
ATOM 1514 C CA . SER A 1 204 ? -23.219 -9.535 -13.014 1.00 58.34 204 SER A CA 1
ATOM 1515 C C . SER A 1 204 ? -22.256 -9.071 -11.912 1.00 58.34 204 SER A C 1
ATOM 1517 O O . SER A 1 204 ? -21.796 -9.907 -11.152 1.00 58.34 204 SER A O 1
ATOM 1519 N N . ASN A 1 205 ? -21.925 -7.778 -11.812 1.00 67.69 205 ASN A N 1
ATOM 1520 C CA . ASN A 1 205 ? -21.263 -7.313 -10.584 1.00 67.69 205 ASN A CA 1
ATOM 1521 C C . ASN A 1 205 ? -22.275 -7.377 -9.423 1.00 67.69 205 ASN A C 1
ATOM 1523 O O . ASN A 1 205 ? -23.347 -6.763 -9.514 1.00 67.69 205 ASN A O 1
ATOM 1527 N N . GLN A 1 206 ? -21.980 -8.159 -8.393 1.00 80.88 206 GLN A N 1
ATOM 1528 C CA . GLN A 1 206 ? -22.779 -8.362 -7.195 1.00 80.88 206 GLN A CA 1
ATOM 1529 C C . GLN A 1 206 ? -22.334 -7.391 -6.096 1.00 80.88 206 GLN A C 1
ATOM 1531 O O . GLN A 1 206 ? -21.165 -7.037 -6.000 1.00 80.88 206 GLN A O 1
ATOM 1536 N N . PRO A 1 207 ? -23.259 -6.922 -5.242 1.00 87.56 207 PRO A N 1
ATOM 1537 C CA . PRO A 1 207 ? -22.887 -6.051 -4.139 1.00 87.56 207 PRO A CA 1
ATOM 1538 C C . PRO A 1 207 ? -22.003 -6.797 -3.122 1.00 87.56 207 PRO A C 1
ATOM 1540 O O . PRO A 1 207 ? -22.266 -7.972 -2.839 1.00 87.56 207 PRO A O 1
ATOM 1543 N N . PRO A 1 208 ? -21.028 -6.109 -2.500 1.00 94.19 208 PRO A N 1
ATOM 1544 C CA . PRO A 1 208 ? -20.224 -6.697 -1.440 1.00 94.19 208 PRO A CA 1
ATOM 1545 C C . PRO A 1 208 ? -21.086 -6.991 -0.207 1.00 94.19 208 PRO A C 1
ATOM 1547 O O . PRO A 1 208 ? -22.159 -6.416 -0.004 1.00 94.19 208 PRO A O 1
ATOM 1550 N N . VAL A 1 209 ? -20.591 -7.859 0.669 1.00 95.56 209 VAL A N 1
ATOM 1551 C CA . VAL A 1 209 ? -21.235 -8.227 1.932 1.00 95.56 209 VAL A CA 1
ATOM 1552 C C . VAL A 1 209 ? -20.254 -8.029 3.083 1.00 95.56 209 VAL A C 1
ATOM 1554 O O . VAL A 1 209 ? -19.113 -8.487 3.047 1.00 95.56 209 VAL A O 1
ATOM 1557 N N . LEU A 1 210 ? -20.719 -7.365 4.142 1.00 97.06 210 LEU A N 1
ATOM 1558 C CA . LEU A 1 210 ? -19.991 -7.251 5.404 1.00 97.06 210 LEU A CA 1
ATOM 1559 C C . LEU A 1 210 ? -20.503 -8.295 6.396 1.00 97.06 210 LEU A C 1
ATOM 1561 O O . LEU A 1 210 ? -21.701 -8.375 6.667 1.00 97.06 210 LEU A O 1
ATOM 1565 N N . VAL A 1 211 ? -19.591 -9.079 6.965 1.00 94.81 211 VAL A N 1
ATOM 1566 C CA . VAL A 1 211 ? -19.908 -10.175 7.891 1.00 94.81 211 VAL A CA 1
ATOM 1567 C C . VAL A 1 211 ? -19.118 -10.050 9.188 1.00 94.81 211 VAL A C 1
ATOM 1569 O O . VAL A 1 211 ? -18.014 -9.512 9.210 1.00 94.81 211 VAL A O 1
ATOM 1572 N N . ASN A 1 212 ? -19.674 -10.568 10.287 1.00 93.94 212 ASN A N 1
ATOM 1573 C CA . ASN A 1 212 ? -19.007 -10.641 11.595 1.00 93.94 212 ASN A CA 1
ATOM 1574 C C . ASN A 1 212 ? -18.441 -9.295 12.098 1.00 93.94 212 ASN A C 1
ATOM 1576 O O . ASN A 1 212 ? -17.381 -9.254 12.721 1.00 93.94 212 ASN A O 1
ATOM 1580 N N . GLY A 1 213 ? -19.143 -8.193 11.816 1.00 95.19 213 GLY A N 1
ATOM 1581 C CA . GLY A 1 213 ? -18.786 -6.868 12.316 1.00 95.19 213 GLY A CA 1
ATOM 1582 C C . GLY A 1 213 ? -18.915 -6.790 13.837 1.00 95.19 213 GLY A C 1
ATOM 1583 O O . GLY A 1 213 ? -19.951 -7.156 14.389 1.00 95.19 213 GLY A O 1
ATOM 1584 N N . GLY A 1 214 ? -17.883 -6.291 14.515 1.00 95.31 214 GLY A N 1
ATOM 1585 C CA . GLY A 1 214 ? -17.905 -6.121 15.964 1.00 95.31 214 GLY A CA 1
ATOM 1586 C C . GLY A 1 214 ? -16.723 -5.333 16.514 1.00 95.31 214 GLY A C 1
ATOM 1587 O O . GLY A 1 214 ? -15.863 -4.853 15.776 1.00 95.31 214 GLY A O 1
ATOM 1588 N N . VAL A 1 215 ? -16.685 -5.209 17.839 1.00 95.56 215 VAL A N 1
ATOM 1589 C CA . VAL A 1 215 ? -15.638 -4.497 18.577 1.00 95.56 215 VAL A CA 1
ATOM 1590 C C . VAL A 1 215 ? -15.164 -5.320 19.771 1.00 95.56 215 VAL A C 1
ATOM 1592 O O . VAL A 1 215 ? -15.969 -5.923 20.484 1.00 95.56 215 VAL A O 1
ATOM 1595 N N . SER A 1 216 ? -13.849 -5.350 19.985 1.00 92.88 216 SER A N 1
ATOM 1596 C CA . SER A 1 216 ? -13.206 -6.048 21.096 1.00 92.88 216 SER A CA 1
ATOM 1597 C C . SER A 1 216 ? -12.176 -5.150 21.797 1.00 92.88 216 SER A C 1
ATOM 1599 O O . SER A 1 216 ? -11.295 -4.609 21.129 1.00 92.88 216 SER A O 1
ATOM 1601 N N . PRO A 1 217 ? -12.232 -5.008 23.131 1.00 90.94 217 PRO A N 1
ATOM 1602 C CA . PRO A 1 217 ? -13.312 -5.481 23.996 1.00 90.94 217 PRO A CA 1
ATOM 1603 C C . PRO A 1 217 ? -14.630 -4.739 23.704 1.00 90.94 217 PRO A C 1
ATOM 1605 O O . PRO A 1 217 ? -14.625 -3.594 23.264 1.00 90.94 217 PRO A O 1
ATOM 1608 N N . ALA A 1 218 ? -15.777 -5.369 23.983 1.00 80.44 218 ALA A N 1
ATOM 1609 C CA . ALA A 1 218 ? -17.096 -4.743 23.791 1.00 80.44 218 ALA A CA 1
ATOM 1610 C C . ALA A 1 218 ? -17.363 -3.563 24.754 1.00 80.44 218 ALA A C 1
ATOM 1612 O O . ALA A 1 218 ? -18.390 -2.887 24.658 1.00 80.44 218 ALA A O 1
ATOM 1613 N N . ARG A 1 219 ? -16.465 -3.356 25.726 1.00 81.38 219 ARG A N 1
ATOM 1614 C CA . ARG A 1 219 ? -16.513 -2.332 26.775 1.00 81.38 219 ARG A CA 1
ATOM 1615 C C . ARG A 1 219 ? -15.092 -1.928 27.160 1.00 81.38 219 ARG A C 1
ATOM 1617 O O . ARG A 1 219 ? -14.196 -2.768 27.104 1.00 81.38 219 ARG A O 1
ATOM 1624 N N . GLY A 1 220 ? -14.888 -0.691 27.599 1.00 83.00 220 GLY A N 1
ATOM 1625 C CA . GLY A 1 220 ? -13.571 -0.220 28.037 1.00 83.00 220 GLY A CA 1
ATOM 1626 C C . GLY A 1 220 ? -13.627 0.955 29.006 1.00 83.00 220 GLY A C 1
ATOM 1627 O O . GLY A 1 220 ? -14.696 1.458 29.324 1.00 83.00 220 GLY A O 1
ATOM 1628 N N . THR A 1 221 ? -12.458 1.401 29.450 1.00 82.25 221 THR A N 1
ATOM 1629 C CA . THR A 1 221 ? -12.246 2.663 30.177 1.00 82.25 221 THR A CA 1
ATOM 1630 C C . THR A 1 221 ? -11.600 3.714 29.268 1.00 82.25 221 THR A C 1
ATOM 1632 O O . THR A 1 221 ? -11.102 3.355 28.194 1.00 82.25 221 THR A O 1
ATOM 1635 N N . PRO A 1 222 ? -11.560 5.007 29.648 1.00 78.56 222 PRO A N 1
ATOM 1636 C CA . PRO A 1 222 ? -10.813 6.010 28.893 1.00 78.56 222 PRO A CA 1
ATOM 1637 C C . PRO A 1 222 ? -9.370 5.568 28.639 1.00 78.56 222 PRO A C 1
ATOM 1639 O O . PRO A 1 222 ? -8.638 5.230 29.567 1.00 78.56 222 PRO A O 1
ATOM 1642 N N . GLY A 1 223 ? -8.973 5.551 27.366 1.00 80.19 223 GLY A N 1
ATOM 1643 C CA . GLY A 1 223 ? -7.659 5.063 26.932 1.00 80.19 223 GLY A CA 1
ATOM 1644 C C . GLY A 1 223 ? -7.601 3.570 26.590 1.00 80.19 223 GLY A C 1
ATOM 1645 O O . GLY A 1 223 ? -6.580 3.115 26.078 1.00 80.19 223 GLY A O 1
ATOM 1646 N N . THR A 1 224 ? -8.681 2.809 26.794 1.00 85.56 224 THR A N 1
ATOM 1647 C CA . THR A 1 224 ? -8.788 1.442 26.261 1.00 85.56 224 THR A CA 1
ATOM 1648 C C . THR A 1 224 ? -8.762 1.489 24.737 1.00 85.56 224 THR A C 1
ATOM 1650 O O . THR A 1 224 ? -9.552 2.201 24.117 1.00 85.56 224 THR A O 1
ATOM 1653 N N . SER A 1 225 ? -7.853 0.724 24.130 1.00 91.25 225 SER A N 1
ATOM 1654 C CA . SER A 1 225 ? -7.824 0.534 22.681 1.00 91.25 225 SER A CA 1
ATOM 1655 C C . SER A 1 225 ? -8.911 -0.463 22.288 1.00 91.25 225 SER A C 1
ATOM 1657 O O . SER A 1 225 ? -8.835 -1.639 22.640 1.00 91.25 225 SER A O 1
ATOM 1659 N N . LEU A 1 226 ? -9.939 0.026 21.598 1.00 92.88 226 LEU A N 1
ATOM 1660 C CA . LEU A 1 226 ? -11.041 -0.771 21.077 1.00 92.88 226 LEU A CA 1
ATOM 1661 C C . LEU A 1 226 ? -10.703 -1.183 19.647 1.00 92.88 226 LEU A C 1
ATOM 1663 O O . LEU A 1 226 ? -10.515 -0.332 18.775 1.00 92.88 226 LEU A O 1
ATOM 1667 N N . MET A 1 227 ? -10.613 -2.485 19.411 1.00 95.75 227 MET A N 1
ATOM 1668 C CA . MET A 1 227 ? -10.351 -3.054 18.098 1.00 95.75 227 MET A CA 1
ATOM 1669 C C . MET A 1 227 ? -11.680 -3.360 17.412 1.00 95.75 227 MET A C 1
ATOM 1671 O O . MET A 1 227 ? -12.369 -4.316 17.766 1.00 95.75 227 MET A O 1
ATOM 1675 N N . PHE A 1 228 ? -12.032 -2.542 16.430 1.00 96.56 228 PHE A N 1
ATOM 1676 C CA . PHE A 1 228 ? -13.149 -2.775 15.526 1.00 96.56 228 PHE A CA 1
ATOM 1677 C C . PHE A 1 228 ? -12.703 -3.707 14.409 1.00 96.56 228 PHE A C 1
ATOM 1679 O O . PHE A 1 228 ? -11.624 -3.521 13.844 1.00 96.56 228 PHE A O 1
ATOM 1686 N N . SER A 1 229 ? -13.526 -4.694 14.079 1.00 97.50 229 SER A N 1
ATOM 1687 C CA . SER A 1 229 ? -13.216 -5.684 13.053 1.00 97.50 229 SER A CA 1
ATOM 1688 C C . SER A 1 229 ? -14.451 -6.067 12.251 1.00 97.50 229 SER A C 1
ATOM 1690 O O . SER A 1 229 ? -15.524 -6.222 12.830 1.00 97.50 229 SER A O 1
ATOM 1692 N N . VAL A 1 230 ? -14.292 -6.265 10.944 1.00 97.81 230 VAL A N 1
ATOM 1693 C CA . VAL A 1 230 ? -15.355 -6.741 10.048 1.00 97.81 230 VAL A CA 1
ATOM 1694 C C . VAL A 1 230 ? -14.754 -7.564 8.910 1.00 97.81 230 VAL A C 1
ATOM 1696 O O . VAL A 1 230 ? -13.670 -7.252 8.416 1.00 97.81 230 VAL A O 1
ATOM 1699 N N . GLY A 1 231 ? -15.440 -8.629 8.503 1.00 97.25 231 GLY A N 1
ATOM 1700 C CA . GLY A 1 231 ? -15.121 -9.378 7.293 1.00 97.25 231 GLY A CA 1
ATOM 1701 C C . GLY A 1 231 ? -15.755 -8.717 6.074 1.00 97.25 231 GLY A C 1
ATOM 1702 O O . GLY A 1 231 ? -16.938 -8.389 6.102 1.00 97.25 231 GLY A O 1
ATOM 1703 N N . TYR A 1 232 ? -14.977 -8.535 5.014 1.00 97.25 232 TYR A N 1
ATOM 1704 C CA . TYR A 1 232 ? -15.443 -8.096 3.703 1.00 97.25 232 TYR A CA 1
ATOM 1705 C C . TYR A 1 232 ? -15.460 -9.286 2.753 1.00 97.25 232 TYR A C 1
ATOM 1707 O O . TYR A 1 232 ? -14.432 -9.938 2.592 1.00 97.25 232 TYR A O 1
ATOM 1715 N N . TRP A 1 233 ? -16.599 -9.541 2.124 1.00 94.69 233 TRP A N 1
ATOM 1716 C CA . TRP A 1 233 ? -16.784 -10.585 1.125 1.00 94.69 233 TRP A CA 1
ATOM 1717 C C . TRP A 1 233 ? -17.349 -9.980 -0.153 1.00 94.69 233 TRP A C 1
ATOM 1719 O O . TRP A 1 233 ? -18.247 -9.143 -0.086 1.00 94.69 233 TRP A O 1
ATOM 1729 N N . ASP A 1 234 ? -16.860 -10.424 -1.302 1.00 90.62 234 ASP A N 1
ATOM 1730 C CA . ASP A 1 234 ? -17.376 -10.012 -2.601 1.00 90.62 234 ASP A CA 1
ATOM 1731 C C . ASP A 1 234 ? -17.407 -11.213 -3.555 1.00 90.62 234 ASP A C 1
ATOM 1733 O O . ASP A 1 234 ? -16.414 -11.934 -3.686 1.00 90.62 234 ASP A O 1
ATOM 1737 N N . ALA A 1 235 ? -18.562 -11.457 -4.182 1.00 86.12 235 ALA A N 1
ATOM 1738 C CA . ALA A 1 235 ? -18.796 -12.639 -5.014 1.00 86.12 235 ALA A CA 1
ATOM 1739 C C . ALA A 1 235 ? -17.946 -12.642 -6.289 1.00 86.12 235 ALA A C 1
ATOM 1741 O O . ALA A 1 235 ? -17.576 -13.708 -6.783 1.00 86.12 235 ALA A O 1
ATOM 1742 N N . ASP A 1 236 ? -17.645 -11.451 -6.800 1.00 81.88 236 ASP A N 1
ATOM 1743 C CA . ASP A 1 236 ? -16.931 -11.231 -8.053 1.00 81.88 236 ASP A CA 1
ATOM 1744 C C . ASP A 1 236 ? -15.453 -10.907 -7.813 1.00 81.88 236 ASP A C 1
ATOM 1746 O O . ASP A 1 236 ? -14.708 -10.606 -8.745 1.00 81.88 236 ASP A O 1
ATOM 1750 N N . ASN A 1 237 ? -15.008 -11.067 -6.562 1.00 82.75 237 ASN A N 1
ATOM 1751 C CA . ASN A 1 237 ? -13.647 -10.823 -6.113 1.00 82.75 237 ASN A CA 1
ATOM 1752 C C . ASN A 1 237 ? -13.220 -9.346 -6.220 1.00 82.75 237 ASN A C 1
ATOM 1754 O O . ASN A 1 237 ? -12.021 -9.062 -6.313 1.00 82.75 237 ASN A O 1
ATOM 1758 N N . ASP A 1 238 ? -14.173 -8.410 -6.193 1.00 84.50 238 ASP A N 1
ATOM 1759 C CA . ASP A 1 238 ? -13.875 -6.981 -6.241 1.00 84.50 238 ASP A CA 1
ATOM 1760 C C . ASP A 1 238 ? -13.279 -6.513 -4.904 1.00 84.50 238 ASP A C 1
ATOM 1762 O O . ASP A 1 238 ? -13.840 -6.709 -3.821 1.00 84.50 238 ASP A O 1
ATOM 1766 N N . ALA A 1 239 ? -12.119 -5.855 -4.970 1.00 87.31 239 ALA A N 1
ATOM 1767 C CA . ALA A 1 239 ? -11.516 -5.221 -3.804 1.00 87.31 239 ALA A CA 1
ATOM 1768 C C . ALA A 1 239 ? -12.365 -4.020 -3.347 1.00 87.31 239 ALA A C 1
ATOM 1770 O O . ALA A 1 239 ? -12.880 -3.281 -4.190 1.00 87.31 239 ALA A O 1
ATOM 1771 N N . PRO A 1 240 ? -12.457 -3.742 -2.033 1.00 92.00 240 PRO A N 1
ATOM 1772 C CA . PRO A 1 240 ? -13.113 -2.527 -1.585 1.00 92.00 240 PRO A CA 1
ATOM 1773 C C . PRO A 1 240 ? -12.295 -1.309 -2.029 1.00 92.00 240 PRO A C 1
ATOM 1775 O O . PRO A 1 240 ? -11.117 -1.184 -1.690 1.00 92.00 240 PRO A O 1
ATOM 1778 N N . GLU A 1 241 ? -12.938 -0.379 -2.731 1.00 91.81 241 GLU A N 1
ATOM 1779 C CA . GLU A 1 241 ? -12.423 0.971 -2.973 1.00 91.81 241 GLU A CA 1
ATOM 1780 C C . GLU A 1 241 ? -12.269 1.720 -1.643 1.00 91.81 241 GLU A C 1
ATOM 1782 O O . GLU A 1 241 ? -11.300 2.445 -1.416 1.00 91.81 241 GLU A O 1
ATOM 1787 N N . SER A 1 242 ? -13.224 1.524 -0.732 1.00 91.69 242 SER A N 1
ATOM 1788 C CA . SER A 1 242 ? -13.161 2.071 0.617 1.00 91.69 242 SER A CA 1
ATOM 1789 C C . SER A 1 242 ? -13.885 1.183 1.619 1.00 91.69 242 SER A C 1
ATOM 1791 O O . SER A 1 242 ? -14.884 0.534 1.313 1.00 91.69 242 SER A O 1
ATOM 1793 N N . ILE A 1 243 ? -13.365 1.159 2.844 1.00 95.81 243 ILE A N 1
ATOM 1794 C CA . ILE A 1 243 ? -13.979 0.483 3.982 1.00 95.81 243 ILE A CA 1
ATOM 1795 C C . ILE A 1 243 ? -13.633 1.239 5.261 1.00 95.81 243 ILE A C 1
ATOM 1797 O O . ILE A 1 243 ? -12.468 1.548 5.534 1.00 95.81 243 ILE A O 1
ATOM 1801 N N . PHE A 1 244 ? -14.655 1.582 6.035 1.00 94.81 244 PHE A N 1
ATOM 1802 C CA . PHE A 1 244 ? -14.508 2.338 7.270 1.00 94.81 244 PHE A CA 1
ATOM 1803 C C . PHE A 1 244 ? -15.487 1.862 8.338 1.00 94.81 244 PHE A C 1
ATOM 1805 O O . PHE A 1 244 ? -16.561 1.334 8.046 1.00 94.81 244 PHE A O 1
ATOM 1812 N N . VAL A 1 245 ? -15.118 2.092 9.595 1.00 94.69 245 VAL A N 1
ATOM 1813 C CA . VAL A 1 245 ? -16.063 2.077 10.709 1.00 94.69 245 VAL A CA 1
ATOM 1814 C C . VAL A 1 245 ? -16.511 3.509 10.978 1.00 94.69 245 VAL A C 1
ATOM 1816 O O . VAL A 1 245 ? -15.692 4.404 11.197 1.00 94.69 245 VAL A O 1
ATOM 1819 N N . TYR A 1 246 ? -17.820 3.729 10.913 1.00 90.12 246 TYR A N 1
ATOM 1820 C CA . TYR A 1 246 ? -18.447 4.961 11.356 1.00 90.12 246 TYR A CA 1
ATOM 1821 C C . TYR A 1 246 ? -18.650 4.895 12.867 1.00 90.12 246 TYR A C 1
ATOM 1823 O O . TYR A 1 246 ? -19.214 3.909 13.339 1.00 90.12 246 TYR A O 1
ATOM 1831 N N . ILE A 1 247 ? -18.220 5.911 13.617 1.00 89.19 247 ILE A N 1
ATOM 1832 C CA . ILE A 1 247 ? -18.437 6.003 15.067 1.00 89.19 247 ILE A CA 1
ATOM 1833 C C . ILE A 1 247 ? -19.005 7.384 15.406 1.00 89.19 247 ILE A C 1
ATOM 1835 O O . ILE A 1 247 ? -18.412 8.412 15.070 1.00 89.19 247 ILE A O 1
ATOM 1839 N N . ALA A 1 248 ? -20.135 7.405 16.109 1.00 79.50 248 ALA A N 1
ATOM 1840 C CA . ALA A 1 248 ? -20.784 8.613 16.606 1.00 79.50 248 ALA A CA 1
ATOM 1841 C C . ALA A 1 248 ? -21.066 8.521 18.110 1.00 79.50 248 ALA A C 1
ATOM 1843 O O . ALA A 1 248 ? -21.252 7.437 18.662 1.00 79.50 248 ALA A O 1
ATOM 1844 N N . GLY A 1 249 ? -21.115 9.677 18.777 1.00 68.00 249 GLY A N 1
ATOM 1845 C CA . GLY A 1 249 ? -21.587 9.763 20.158 1.00 68.00 249 GLY A CA 1
ATOM 1846 C C . GLY A 1 249 ? -23.114 9.677 20.232 1.00 68.00 249 GLY A C 1
ATOM 1847 O O . GLY A 1 249 ? -23.809 9.837 19.228 1.00 68.00 249 GLY A O 1
ATOM 1848 N N . SER A 1 250 ? -23.653 9.485 21.436 1.00 54.44 250 SER A N 1
ATOM 1849 C CA . SER A 1 250 ? -25.101 9.527 21.692 1.00 54.44 250 SER A CA 1
ATOM 1850 C C . SER A 1 250 ? -25.762 10.807 21.141 1.00 54.44 250 SER A C 1
ATOM 1852 O O . SER A 1 250 ? -25.233 11.905 21.334 1.00 54.44 250 SER A O 1
ATOM 1854 N N . ASN A 1 251 ? -26.938 10.678 20.510 1.00 44.78 251 ASN A N 1
ATOM 1855 C CA . ASN A 1 251 ? -27.715 11.754 19.861 1.00 44.78 251 ASN A CA 1
ATOM 1856 C C . ASN A 1 251 ? -27.060 12.411 18.627 1.00 44.78 251 ASN A C 1
ATOM 1858 O O . ASN A 1 251 ? -27.280 13.598 18.387 1.00 44.78 251 ASN A O 1
ATOM 1862 N N . TYR A 1 252 ? -26.264 11.679 17.838 1.00 46.19 252 TYR A N 1
ATOM 1863 C CA . TYR A 1 252 ? -25.617 12.194 16.615 1.00 46.19 252 TYR A CA 1
ATOM 1864 C C . TYR A 1 252 ? -24.707 13.419 16.833 1.00 46.19 252 TYR A C 1
ATOM 1866 O O . TYR A 1 252 ? -24.375 14.134 15.885 1.00 46.19 252 TYR A O 1
ATOM 1874 N N . SER A 1 253 ? -24.267 13.674 18.069 1.00 45.81 253 SER A N 1
ATOM 1875 C CA . SER A 1 253 ? -23.283 14.722 18.323 1.00 45.81 253 SER A CA 1
ATOM 1876 C C . SER A 1 253 ? -21.942 14.271 17.750 1.00 45.81 253 SER A C 1
ATOM 1878 O O . SER A 1 253 ? -21.391 13.249 18.163 1.00 45.81 253 SER A O 1
ATOM 1880 N N . SER A 1 254 ? -21.430 15.021 16.775 1.00 41.56 254 SER A N 1
ATOM 1881 C CA . SER A 1 254 ? -20.212 14.687 16.040 1.00 41.56 254 SER A CA 1
ATOM 1882 C C . SER A 1 254 ? -19.028 14.488 16.989 1.00 41.56 254 SER A C 1
ATOM 1884 O O . SER A 1 254 ? -18.554 15.442 17.607 1.00 41.56 254 SER A O 1
ATOM 1886 N N . VAL A 1 255 ? -18.513 13.262 17.063 1.00 52.50 255 VAL A N 1
ATOM 1887 C CA . VAL A 1 255 ? -17.137 13.015 17.499 1.00 52.50 255 VAL A CA 1
ATOM 1888 C C . VAL A 1 255 ? -16.264 13.343 16.287 1.00 52.50 255 VAL A C 1
ATOM 1890 O O . VAL A 1 255 ? -16.546 12.875 15.183 1.00 52.50 255 VAL A O 1
ATOM 1893 N N . ALA A 1 256 ? -15.270 14.219 16.440 1.00 41.12 256 ALA A N 1
ATOM 1894 C CA . ALA A 1 256 ? -14.391 14.603 15.335 1.00 41.12 256 ALA A CA 1
ATOM 1895 C C . ALA A 1 256 ? -13.758 13.356 14.681 1.00 41.12 256 ALA A C 1
ATOM 1897 O O . ALA A 1 256 ? -13.148 12.549 15.378 1.00 41.12 256 ALA A O 1
ATOM 1898 N N . GLY A 1 257 ? -13.889 13.216 13.354 1.00 52.94 257 GLY A N 1
ATOM 1899 C CA . GLY A 1 257 ? -13.359 12.068 12.607 1.00 52.94 257 GLY A CA 1
ATOM 1900 C C . GLY A 1 257 ? -14.287 10.850 12.576 1.00 52.94 257 GLY A C 1
ATOM 1901 O O . GLY A 1 257 ? -13.824 9.736 12.772 1.00 52.94 257 GLY A O 1
ATOM 1902 N N . SER A 1 258 ? -15.584 11.049 12.318 1.00 65.69 258 SER A N 1
ATOM 1903 C CA . SER A 1 258 ? -16.615 10.003 12.420 1.00 65.69 258 SER A CA 1
ATOM 1904 C C . SER A 1 258 ? -16.410 8.777 11.520 1.00 65.69 258 SER A C 1
ATOM 1906 O O . SER A 1 258 ? -17.085 7.785 11.750 1.00 65.69 258 SER A O 1
ATOM 1908 N N . ASN A 1 259 ? -15.484 8.804 10.552 1.00 81.94 259 ASN A N 1
ATOM 1909 C CA . ASN A 1 259 ? -15.148 7.664 9.695 1.00 81.94 259 ASN A CA 1
ATOM 1910 C C . ASN A 1 259 ? -13.688 7.266 9.932 1.00 81.94 259 ASN A C 1
ATOM 1912 O O . ASN A 1 259 ? -12.773 8.008 9.572 1.00 81.94 259 ASN A O 1
ATOM 1916 N N . TYR A 1 260 ? -13.467 6.075 10.477 1.00 90.19 260 TYR A N 1
ATOM 1917 C CA . TYR A 1 260 ? -12.135 5.509 10.652 1.00 90.19 260 TYR A CA 1
ATOM 1918 C C . TYR A 1 260 ? -11.882 4.481 9.554 1.00 90.19 260 TYR A C 1
ATOM 1920 O O . TYR A 1 260 ? -12.520 3.426 9.527 1.00 90.19 260 TYR A O 1
ATOM 1928 N N . THR A 1 261 ? -10.953 4.784 8.645 1.00 93.56 261 THR A N 1
ATOM 1929 C CA . THR A 1 261 ? -10.529 3.849 7.595 1.00 93.56 261 THR A CA 1
ATOM 1930 C C . THR A 1 261 ? -10.002 2.564 8.218 1.00 93.56 261 THR A C 1
ATOM 1932 O O . THR A 1 261 ? -9.166 2.600 9.124 1.00 93.56 261 THR A O 1
ATOM 1935 N N . MET A 1 262 ? -10.475 1.423 7.724 1.00 96.06 262 MET A N 1
ATOM 1936 C CA . MET A 1 262 ? -10.026 0.122 8.206 1.00 96.06 262 MET A CA 1
ATOM 1937 C C . MET A 1 262 ? -8.861 -0.399 7.374 1.00 96.06 262 MET A C 1
ATOM 1939 O O . MET A 1 262 ? -8.765 -0.154 6.174 1.00 96.06 262 MET A O 1
ATOM 1943 N N . THR A 1 263 ? -7.976 -1.155 8.016 1.00 96.12 263 THR A N 1
ATOM 1944 C CA . THR A 1 263 ? -6.810 -1.762 7.370 1.00 96.12 263 THR A CA 1
ATOM 1945 C C . THR A 1 263 ? -7.030 -3.258 7.208 1.00 96.12 263 THR A C 1
ATOM 1947 O O . THR A 1 263 ? -7.468 -3.926 8.145 1.00 96.12 263 THR A O 1
ATOM 1950 N N . LYS A 1 264 ? -6.707 -3.794 6.027 1.00 96.44 264 LYS A N 1
ATOM 1951 C CA . LYS A 1 264 ? -6.730 -5.237 5.770 1.00 96.44 264 LYS A CA 1
ATOM 1952 C C . LYS A 1 264 ? -5.699 -5.918 6.671 1.00 96.44 264 LYS A C 1
ATOM 1954 O O . LYS A 1 264 ? -4.523 -5.563 6.628 1.00 96.44 264 LYS A O 1
ATOM 1959 N N . GLN A 1 265 ? -6.120 -6.884 7.485 1.00 93.88 265 GLN A N 1
ATOM 1960 C CA . GLN A 1 265 ? -5.227 -7.534 8.449 1.00 93.88 265 GLN A CA 1
ATOM 1961 C C . GLN A 1 265 ? -4.115 -8.336 7.754 1.00 93.88 265 GLN A C 1
ATOM 1963 O O . GLN A 1 265 ? -3.000 -8.420 8.268 1.00 93.88 265 GLN A O 1
ATOM 1968 N N . GLN A 1 266 ? -4.405 -8.892 6.574 1.00 91.88 266 GLN A N 1
ATOM 1969 C CA . GLN A 1 266 ? -3.455 -9.622 5.735 1.00 91.88 266 GLN A CA 1
ATOM 1970 C C . GLN A 1 266 ? -3.337 -8.941 4.359 1.00 91.88 266 GLN A C 1
ATOM 1972 O O . GLN A 1 266 ? -4.122 -9.237 3.463 1.00 91.88 266 GLN A O 1
ATOM 1977 N N . PRO A 1 267 ? -2.372 -8.022 4.155 1.00 89.19 267 PRO A N 1
ATOM 1978 C CA . PRO A 1 267 ? -2.253 -7.265 2.902 1.00 89.19 267 PRO A CA 1
ATOM 1979 C C . PRO A 1 267 ? -1.941 -8.105 1.654 1.00 89.19 267 PRO A C 1
ATOM 1981 O O . PRO A 1 267 ? -2.173 -7.637 0.547 1.00 89.19 267 PRO A O 1
ATOM 1984 N N . GLY A 1 268 ? -1.378 -9.306 1.824 1.00 83.19 268 GLY A N 1
ATOM 1985 C CA . GLY A 1 268 ? -1.040 -10.212 0.718 1.00 83.19 268 GLY A CA 1
ATOM 1986 C C . GLY A 1 268 ? -2.172 -11.151 0.299 1.00 83.19 268 GLY A C 1
ATOM 1987 O O . GLY A 1 268 ? -2.052 -11.818 -0.724 1.00 83.19 268 GLY A O 1
ATOM 1988 N N . ASP A 1 269 ? -3.249 -11.216 1.079 1.00 85.81 269 ASP A N 1
ATOM 1989 C CA . ASP A 1 269 ? -4.469 -11.889 0.660 1.00 85.81 269 ASP A CA 1
ATOM 1990 C C . ASP A 1 269 ? -5.155 -11.013 -0.400 1.00 85.81 269 ASP A C 1
ATOM 1992 O O . ASP A 1 269 ? -5.327 -9.818 -0.182 1.00 85.81 269 ASP A O 1
ATOM 1996 N N . MET A 1 270 ? -5.504 -11.571 -1.556 1.00 85.31 270 MET A N 1
ATOM 1997 C CA . MET A 1 270 ? -6.184 -10.881 -2.666 1.00 85.31 270 MET A CA 1
ATOM 1998 C C . MET A 1 270 ? -7.450 -11.634 -3.100 1.00 85.31 270 MET A C 1
ATOM 2000 O O . MET A 1 270 ? -8.023 -11.322 -4.145 1.00 85.31 270 MET A O 1
ATOM 2004 N N . ASN A 1 271 ? -7.862 -12.636 -2.316 1.00 83.31 271 ASN A N 1
ATOM 2005 C CA . ASN A 1 271 ? -9.097 -13.364 -2.527 1.00 83.31 271 ASN A CA 1
ATOM 2006 C C . ASN A 1 271 ? -10.182 -12.740 -1.643 1.00 83.31 271 ASN A C 1
ATOM 2008 O O . ASN A 1 271 ? -10.129 -12.807 -0.429 1.00 83.31 271 ASN A O 1
ATOM 2012 N N . TYR A 1 272 ? -11.147 -12.064 -2.246 1.00 88.25 272 TYR A N 1
ATOM 2013 C CA . TYR A 1 272 ? -12.292 -11.466 -1.567 1.00 88.25 272 TYR A CA 1
ATOM 2014 C C . TYR A 1 272 ? -13.516 -12.398 -1.585 1.00 88.25 272 TYR A C 1
ATOM 2016 O O . TYR A 1 272 ? -14.486 -12.140 -0.873 1.00 88.25 272 TYR A O 1
ATOM 2024 N N . THR A 1 273 ? -13.449 -13.516 -2.324 1.00 85.88 273 THR A N 1
ATOM 2025 C CA . THR A 1 273 ? -14.522 -14.530 -2.392 1.00 85.88 273 THR A CA 1
ATOM 2026 C C . THR A 1 273 ? -14.555 -15.493 -1.199 1.00 85.88 273 THR A C 1
ATOM 2028 O O . THR A 1 273 ? -15.558 -16.176 -0.991 1.00 85.88 273 THR A O 1
ATOM 2031 N N . ASP A 1 274 ? -13.495 -15.568 -0.392 1.00 85.94 274 ASP A N 1
ATOM 2032 C CA . ASP A 1 274 ? -13.441 -16.320 0.876 1.00 85.94 274 ASP A CA 1
ATOM 2033 C C . ASP A 1 274 ? -13.501 -15.409 2.116 1.00 85.94 274 ASP A C 1
ATOM 2035 O O . ASP A 1 274 ? -13.664 -15.890 3.240 1.00 85.94 274 ASP A O 1
ATOM 2039 N N . GLY A 1 275 ? -13.502 -14.095 1.893 1.00 89.06 275 GLY A N 1
ATOM 2040 C CA . GLY A 1 275 ? -13.707 -13.073 2.901 1.00 89.06 275 GLY A CA 1
ATOM 2041 C C . GLY A 1 275 ? -12.406 -12.612 3.558 1.00 89.06 275 GLY A C 1
ATOM 2042 O O . GLY A 1 275 ? -11.686 -13.385 4.183 1.00 89.06 275 GLY A O 1
ATOM 2043 N N . CYS A 1 276 ? -12.153 -11.307 3.521 1.00 93.62 276 CYS A N 1
ATOM 2044 C CA . CYS A 1 276 ? -10.975 -10.702 4.132 1.00 93.62 276 CYS A CA 1
ATOM 2045 C C . CYS A 1 276 ? -11.312 -9.948 5.418 1.00 93.62 276 CYS A C 1
ATOM 2047 O O . CYS A 1 276 ? -12.266 -9.172 5.464 1.00 93.62 276 CYS A O 1
ATOM 2049 N N . LEU A 1 277 ? -10.473 -10.080 6.447 1.00 96.94 277 LEU A N 1
ATOM 2050 C CA . LEU A 1 277 ? -10.653 -9.363 7.710 1.00 96.94 277 LEU A CA 1
ATOM 2051 C C . LEU A 1 277 ? -10.033 -7.959 7.665 1.00 96.94 277 LEU A C 1
ATOM 2053 O O . LEU A 1 277 ? -8.841 -7.790 7.391 1.00 96.94 277 LEU A O 1
ATOM 2057 N N . TYR A 1 278 ? -10.842 -6.957 7.997 1.00 97.94 278 TYR A N 1
ATOM 2058 C CA . TYR A 1 278 ? -10.436 -5.566 8.158 1.00 97.94 278 TYR A CA 1
ATOM 2059 C C . TYR A 1 278 ? -10.528 -5.152 9.620 1.00 97.94 278 TYR A C 1
ATOM 2061 O O . TYR A 1 278 ? -11.469 -5.530 10.318 1.00 97.94 278 TYR A O 1
ATOM 2069 N N . VAL A 1 279 ? -9.557 -4.360 10.083 1.00 97.56 279 VAL A N 1
ATOM 2070 C CA . VAL A 1 279 ? -9.456 -3.916 11.479 1.00 97.56 279 VAL A CA 1
ATOM 2071 C C . VAL A 1 279 ? -9.154 -2.421 11.603 1.00 97.56 279 VAL A C 1
ATOM 2073 O O . VAL A 1 279 ? -8.490 -1.835 10.747 1.00 97.56 279 VAL A O 1
ATOM 2076 N N . ALA A 1 280 ? -9.617 -1.807 12.690 1.00 95.38 280 ALA A N 1
ATOM 2077 C CA . ALA A 1 280 ? -9.257 -0.454 13.107 1.00 95.38 280 ALA A CA 1
ATOM 2078 C C . ALA A 1 280 ? -9.187 -0.377 14.639 1.00 95.38 280 ALA A C 1
ATOM 2080 O O . ALA A 1 280 ? -10.089 -0.854 15.324 1.00 95.38 280 ALA A O 1
ATOM 2081 N N . SER A 1 281 ? -8.138 0.244 15.179 1.00 93.56 281 SER A N 1
ATOM 2082 C CA . SER A 1 281 ? -7.982 0.442 16.625 1.00 93.56 281 SER A CA 1
ATOM 2083 C C . SER A 1 281 ? -8.266 1.890 16.996 1.00 93.56 281 SER A C 1
ATOM 2085 O O . SER A 1 281 ? -7.598 2.798 16.502 1.00 93.56 281 SER A O 1
ATOM 2087 N N . VAL A 1 282 ? -9.235 2.105 17.885 1.00 90.38 282 VAL A N 1
ATOM 2088 C CA . VAL A 1 282 ? -9.701 3.441 18.275 1.00 90.38 282 VAL A CA 1
ATOM 2089 C C . VAL A 1 282 ? -9.799 3.540 19.797 1.00 90.38 282 VAL A C 1
ATOM 2091 O O . VAL A 1 282 ? -10.265 2.622 20.464 1.00 90.38 282 VAL A O 1
ATOM 2094 N N . THR A 1 283 ? -9.364 4.662 20.367 1.00 88.56 283 THR A N 1
ATOM 2095 C CA . THR A 1 283 ? -9.649 5.024 21.764 1.00 88.56 283 THR A CA 1
ATOM 2096 C C . THR A 1 283 ? -10.779 6.041 21.783 1.00 88.56 283 THR A C 1
ATOM 2098 O O . THR A 1 283 ? -10.668 7.077 21.126 1.00 88.56 283 THR A O 1
ATOM 2101 N N . LEU A 1 284 ? -11.842 5.771 22.536 1.00 84.50 284 LEU A N 1
ATOM 2102 C CA . LEU A 1 284 ? -13.017 6.640 22.596 1.00 84.50 284 LEU A CA 1
ATOM 2103 C C . LEU A 1 284 ? -13.106 7.361 23.954 1.00 84.50 284 LEU A C 1
ATOM 2105 O O . LEU A 1 284 ? -12.596 6.849 24.955 1.00 84.50 284 LEU A O 1
ATOM 2109 N N . PRO A 1 285 ? -13.717 8.560 24.005 1.00 81.94 285 PRO A N 1
ATOM 2110 C CA . PRO A 1 285 ? -13.980 9.255 25.262 1.00 81.94 285 PRO A CA 1
ATOM 2111 C C . PRO A 1 285 ? -15.089 8.556 26.061 1.00 81.94 285 PRO A C 1
ATOM 2113 O O . PRO A 1 285 ? -15.762 7.656 25.553 1.00 81.94 285 PRO A O 1
ATOM 2116 N N . LEU A 1 286 ? -15.301 9.000 27.304 1.00 78.50 286 LEU A N 1
ATOM 2117 C CA . LEU A 1 286 ? -16.385 8.495 28.148 1.00 78.50 286 LEU A CA 1
ATOM 2118 C C . LEU A 1 286 ? -17.739 8.618 27.448 1.00 78.50 286 LEU A C 1
ATOM 2120 O O . LEU A 1 286 ? -18.079 9.685 26.938 1.00 78.50 286 LEU A O 1
ATOM 2124 N N . GLY A 1 287 ? -18.511 7.535 27.464 1.00 77.62 287 GLY A N 1
ATOM 2125 C CA . GLY A 1 287 ? -19.884 7.528 26.976 1.00 77.62 287 GLY A CA 1
ATOM 2126 C C . GLY A 1 287 ? -20.257 6.285 26.178 1.00 77.62 287 GLY A C 1
ATOM 2127 O O . GLY A 1 287 ? -19.511 5.305 26.093 1.00 77.62 287 GLY A O 1
ATOM 2128 N N . ILE A 1 288 ? -21.456 6.356 25.604 1.00 79.81 288 ILE A N 1
ATOM 2129 C CA . ILE A 1 288 ? -22.002 5.361 24.685 1.00 79.81 288 ILE A CA 1
ATOM 2130 C C . ILE A 1 288 ? -21.742 5.855 23.272 1.00 79.81 288 ILE A C 1
ATOM 2132 O O . ILE A 1 288 ? -22.114 6.979 22.921 1.00 79.81 288 ILE A O 1
ATOM 2136 N N . HIS A 1 289 ? -21.122 4.994 22.478 1.00 84.44 289 HIS A N 1
ATOM 2137 C CA . HIS A 1 289 ? -20.822 5.267 21.084 1.00 84.44 289 HIS A CA 1
ATOM 2138 C C . HIS A 1 289 ? -21.571 4.281 20.212 1.00 84.44 289 HIS A C 1
ATOM 2140 O O . HIS A 1 289 ? -21.517 3.070 20.433 1.00 84.44 289 HIS A O 1
ATOM 2146 N N . GLU A 1 290 ? -22.275 4.812 19.228 1.00 87.50 290 GLU A N 1
ATOM 2147 C CA . GLU A 1 290 ? -22.895 4.036 18.168 1.00 87.50 290 GLU A CA 1
ATOM 2148 C C . GLU A 1 290 ? -21.883 3.850 17.047 1.00 87.50 290 GLU A C 1
ATOM 2150 O O . GLU A 1 290 ? -21.145 4.774 16.700 1.00 87.50 290 GLU A O 1
ATOM 2155 N N . TYR A 1 291 ? -21.843 2.653 16.473 1.00 91.06 291 TYR A N 1
ATOM 2156 C CA . TYR A 1 291 ? -20.982 2.355 15.346 1.00 91.06 291 TYR A CA 1
ATOM 2157 C C . TYR A 1 291 ? -21.680 1.501 14.294 1.00 91.06 291 TYR A C 1
ATOM 2159 O O . TYR A 1 291 ? -22.552 0.687 14.599 1.00 91.06 291 TYR A O 1
ATOM 2167 N N . MET A 1 292 ? -21.266 1.677 13.043 1.00 93.06 292 MET A N 1
ATOM 2168 C CA . MET A 1 292 ? -21.609 0.793 11.931 1.00 93.06 292 MET A CA 1
ATOM 2169 C C . MET A 1 292 ? -20.410 0.666 10.995 1.00 93.06 292 MET A C 1
ATOM 2171 O O . MET A 1 292 ? -19.617 1.597 10.867 1.00 93.06 292 MET A O 1
ATOM 2175 N N . PHE A 1 293 ? -20.274 -0.470 10.324 1.00 95.56 293 PHE A N 1
ATOM 2176 C CA . PHE A 1 293 ? -19.285 -0.641 9.265 1.00 95.56 293 PHE A CA 1
ATOM 2177 C C . PHE A 1 293 ? -19.910 -0.309 7.922 1.00 95.56 293 PHE A C 1
ATOM 2179 O O . PHE A 1 293 ? -21.079 -0.621 7.699 1.00 95.56 293 PHE A O 1
ATOM 2186 N N . TRP A 1 294 ? -19.123 0.284 7.031 1.00 94.44 294 TRP A N 1
ATOM 2187 C CA . TRP A 1 294 ? -19.529 0.569 5.662 1.00 94.44 294 TRP A CA 1
ATOM 2188 C C . TRP A 1 294 ? -18.382 0.289 4.693 1.00 94.44 294 TRP A C 1
ATOM 2190 O O . TRP A 1 294 ? -17.218 0.554 5.009 1.00 94.44 294 TRP A O 1
ATOM 2200 N N . CYS A 1 295 ? -18.705 -0.226 3.509 1.00 93.94 295 CYS A N 1
ATOM 2201 C CA . CYS A 1 295 ? -17.760 -0.401 2.410 1.00 93.94 295 CYS A CA 1
ATOM 2202 C C . CYS A 1 295 ? -18.356 0.004 1.054 1.00 93.94 295 CYS A C 1
ATOM 2204 O O . CYS A 1 295 ? -19.576 0.063 0.898 1.00 93.94 295 CYS A O 1
ATOM 2206 N N . SER A 1 296 ? -17.472 0.234 0.079 1.00 91.19 296 SER A N 1
ATOM 2207 C CA . SER A 1 296 ? -17.771 0.406 -1.347 1.00 91.19 296 SER A CA 1
ATOM 2208 C C . SER A 1 296 ? -16.774 -0.388 -2.187 1.00 91.19 296 SER A C 1
ATOM 2210 O O . SER A 1 296 ? -15.574 -0.306 -1.924 1.00 91.19 296 SER A O 1
ATOM 2212 N N . CYS A 1 297 ? -17.248 -1.100 -3.210 1.00 81.19 297 CYS A N 1
ATOM 2213 C CA . CYS A 1 297 ? -16.428 -1.699 -4.274 1.00 81.19 297 CYS A CA 1
ATOM 2214 C C . CYS A 1 297 ? -16.272 -0.765 -5.498 1.00 81.19 297 CYS A C 1
ATOM 2216 O O . CYS A 1 297 ? -15.844 -1.182 -6.569 1.00 81.19 297 CYS A O 1
ATOM 2218 N N . GLY A 1 298 ? -16.667 0.507 -5.371 1.00 82.19 298 GLY A N 1
ATOM 2219 C CA . GLY A 1 298 ? -16.684 1.505 -6.448 1.00 82.19 298 GLY A CA 1
ATOM 2220 C C . GLY A 1 298 ? -18.002 1.565 -7.220 1.00 82.19 298 GLY A C 1
ATOM 2221 O O . GLY A 1 298 ? -18.367 2.622 -7.732 1.00 82.19 298 GLY A O 1
ATOM 2222 N N . MET A 1 299 ? -18.758 0.462 -7.258 1.00 77.88 299 MET A N 1
ATOM 2223 C CA . MET A 1 299 ? -20.071 0.399 -7.914 1.00 77.88 299 MET A CA 1
ATOM 2224 C C . MET A 1 299 ? -21.225 0.193 -6.927 1.00 77.88 299 MET A C 1
ATOM 2226 O O . MET A 1 299 ? -22.277 0.817 -7.064 1.00 77.88 299 MET A O 1
ATOM 2230 N N . TYR A 1 300 ? -21.020 -0.648 -5.915 1.00 85.88 300 TYR A N 1
ATOM 2231 C CA . TYR A 1 300 ? -21.986 -0.930 -4.859 1.00 85.88 300 TYR A CA 1
ATOM 2232 C C . TYR A 1 300 ? -21.352 -0.719 -3.489 1.00 85.88 300 TYR A C 1
ATOM 2234 O O . TYR A 1 300 ? -20.133 -0.768 -3.338 1.00 85.88 300 TYR A O 1
ATOM 2242 N N . GLY A 1 301 ? -22.190 -0.506 -2.479 1.00 89.44 301 GLY A N 1
ATOM 2243 C CA . GLY A 1 301 ? -21.753 -0.435 -1.093 1.00 89.44 301 GLY A CA 1
ATOM 2244 C C . GLY A 1 301 ? -22.620 -1.285 -0.181 1.00 89.44 301 GLY A C 1
ATOM 2245 O O . GLY A 1 301 ? -23.761 -1.610 -0.512 1.00 89.44 301 GLY A O 1
ATOM 2246 N N . ALA A 1 302 ? -22.074 -1.620 0.981 1.00 93.44 302 ALA A N 1
ATOM 2247 C CA . ALA A 1 302 ? -22.763 -2.376 2.015 1.00 93.44 302 ALA A CA 1
ATOM 2248 C C . ALA A 1 302 ? -22.523 -1.750 3.385 1.00 93.44 302 ALA A C 1
ATOM 2250 O O . ALA A 1 302 ? -21.493 -1.120 3.624 1.00 93.44 302 ALA A O 1
ATOM 2251 N N . ALA A 1 303 ? -23.485 -1.932 4.287 1.00 93.25 303 ALA A N 1
ATOM 2252 C CA . ALA A 1 303 ? -23.411 -1.441 5.654 1.00 93.25 303 ALA A CA 1
ATOM 2253 C C . ALA A 1 303 ? -23.903 -2.501 6.638 1.00 93.25 303 ALA A C 1
ATOM 2255 O O . ALA A 1 303 ? -24.827 -3.257 6.333 1.00 93.25 303 ALA A O 1
ATOM 2256 N N . THR A 1 304 ? -23.318 -2.539 7.832 1.00 94.31 304 THR A N 1
ATOM 2257 C CA . THR A 1 304 ? -23.879 -3.318 8.942 1.00 94.31 304 THR A CA 1
ATOM 2258 C C . THR A 1 304 ? -24.977 -2.531 9.652 1.00 94.31 304 THR A C 1
ATOM 2260 O O . THR A 1 304 ? -25.056 -1.307 9.552 1.00 94.31 304 THR A O 1
ATOM 2263 N N . ASN A 1 305 ? -25.786 -3.224 10.454 1.00 90.25 305 ASN A N 1
ATOM 2264 C CA . ASN A 1 305 ? -26.654 -2.554 11.419 1.00 90.25 305 ASN A CA 1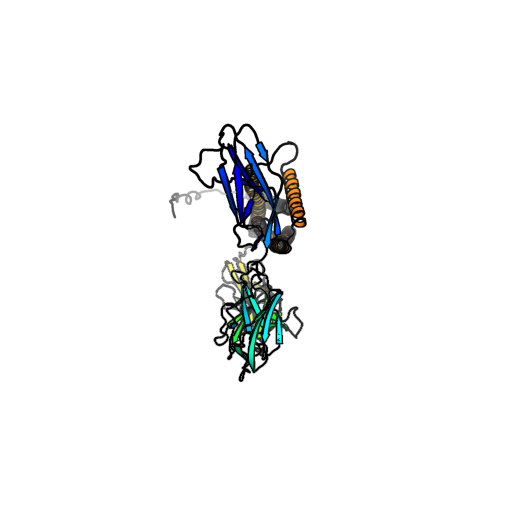
ATOM 2265 C C . ASN A 1 305 ? -25.830 -1.744 12.432 1.00 90.25 305 ASN A C 1
ATOM 2267 O O . ASN A 1 305 ? -24.668 -2.061 12.709 1.00 90.25 305 ASN A O 1
ATOM 2271 N N . ILE A 1 306 ? -26.469 -0.728 13.011 1.00 88.88 306 ILE A N 1
ATOM 2272 C CA . ILE A 1 306 ? -25.898 0.063 14.100 1.00 88.88 306 ILE A CA 1
ATOM 2273 C C . ILE A 1 306 ? -25.768 -0.817 15.342 1.00 88.88 306 ILE A C 1
ATOM 2275 O O . ILE A 1 306 ? -26.699 -1.527 15.723 1.00 88.88 306 ILE A O 1
ATOM 2279 N N . SER A 1 307 ? -24.600 -0.761 15.966 1.00 90.00 307 SER A N 1
ATOM 2280 C CA . SER A 1 307 ? -24.278 -1.409 17.235 1.00 90.00 307 SER A CA 1
ATOM 2281 C C . SER A 1 307 ? -23.704 -0.383 18.208 1.00 90.00 307 SER A C 1
ATOM 2283 O O . SER A 1 307 ? -23.358 0.726 17.809 1.00 90.00 307 SER A O 1
ATOM 2285 N N . THR A 1 308 ? -23.601 -0.727 19.491 1.00 87.38 308 THR A N 1
ATOM 2286 C CA . THR A 1 308 ? -23.085 0.184 20.521 1.00 87.38 308 THR A CA 1
ATOM 2287 C C . THR A 1 308 ? -21.844 -0.367 21.206 1.00 87.38 308 THR A C 1
ATOM 2289 O O . THR A 1 308 ? -21.677 -1.576 21.373 1.00 87.38 308 THR A O 1
ATOM 2292 N N . VAL A 1 309 ? -20.959 0.541 21.608 1.00 88.75 309 VAL A N 1
ATOM 2293 C CA . VAL A 1 309 ? -19.809 0.268 22.468 1.00 88.75 309 VAL A CA 1
ATOM 2294 C C . VAL A 1 309 ? -19.805 1.257 23.624 1.00 88.75 309 VAL A C 1
ATOM 2296 O O . VAL A 1 309 ? -20.182 2.420 23.478 1.00 88.75 309 VAL A O 1
ATOM 2299 N N . VAL A 1 310 ? -19.414 0.772 24.796 1.00 85.19 310 VAL A N 1
ATOM 2300 C CA . VAL A 1 310 ? -19.563 1.496 26.058 1.00 85.19 310 VAL A CA 1
ATOM 2301 C C . VAL A 1 310 ? -18.185 1.742 26.665 1.00 85.19 310 VAL A C 1
ATOM 2303 O O . VAL A 1 310 ? -17.451 0.787 26.925 1.00 85.19 310 VAL A O 1
ATOM 2306 N N . VAL A 1 311 ? -17.826 3.007 26.901 1.00 84.94 311 VAL A N 1
ATOM 2307 C CA . VAL A 1 311 ? -16.537 3.378 27.510 1.00 84.94 311 VAL A CA 1
ATOM 2308 C C . VAL A 1 311 ? -16.756 4.101 28.821 1.00 84.94 311 VAL A C 1
ATOM 2310 O O . VAL A 1 311 ? -17.017 5.295 28.766 1.00 84.94 311 VAL A O 1
ATOM 2313 N N . SER A 1 312 ? -16.624 3.416 29.962 1.00 80.12 312 SER A N 1
ATOM 2314 C CA . SER A 1 312 ? -16.996 3.880 31.307 1.00 80.12 312 SER A CA 1
ATOM 2315 C C . SER A 1 312 ? -15.843 4.103 32.280 1.00 80.12 312 SER A C 1
ATOM 2317 O O . SER A 1 312 ? -14.733 3.609 32.112 1.00 80.12 312 SER A O 1
ATOM 2319 N N . SER A 1 313 ? -16.114 4.897 33.317 1.00 78.69 313 SER A N 1
ATOM 2320 C CA . SER A 1 313 ? -15.244 5.031 34.484 1.00 78.69 313 SER A CA 1
ATOM 2321 C C . SER A 1 313 ? -16.099 5.080 35.744 1.00 78.69 313 SER A C 1
ATOM 2323 O O . SER A 1 313 ? -16.768 6.081 36.004 1.00 78.69 313 SER A O 1
ATOM 2325 N N . GLU A 1 314 ? -16.090 4.005 36.519 1.00 80.38 314 GLU A N 1
ATOM 2326 C CA . GLU A 1 314 ? -16.783 3.913 37.799 1.00 80.38 314 GLU A CA 1
ATOM 2327 C C . GLU A 1 314 ? -15.788 4.068 38.948 1.00 80.38 314 GLU A C 1
ATOM 2329 O O . GLU A 1 314 ? -14.858 3.276 39.099 1.00 80.38 314 GLU A O 1
ATOM 2334 N N . LEU A 1 315 ? -15.999 5.080 39.789 1.00 80.75 315 LEU A N 1
ATOM 2335 C CA . LEU A 1 315 ? -15.279 5.233 41.049 1.00 80.75 315 LEU A CA 1
ATOM 2336 C C . LEU A 1 315 ? -16.239 4.948 42.194 1.00 80.75 315 LEU A C 1
ATOM 2338 O O . LEU A 1 315 ? -17.229 5.656 42.368 1.00 80.75 315 LEU A O 1
ATOM 2342 N N . ILE A 1 316 ? -15.944 3.916 42.977 1.00 87.06 316 ILE A N 1
ATOM 2343 C CA . ILE A 1 316 ? -16.752 3.507 44.125 1.00 87.06 316 ILE A CA 1
ATOM 2344 C C . ILE A 1 316 ? -15.850 3.479 45.351 1.00 87.06 316 ILE A C 1
ATOM 2346 O O . ILE A 1 316 ? -14.730 2.972 45.288 1.00 87.06 316 ILE A O 1
ATOM 2350 N N . SER A 1 317 ? -16.335 3.996 46.475 1.00 88.75 317 SER A N 1
ATOM 2351 C CA . SER A 1 317 ? -15.648 3.871 47.758 1.00 88.75 317 SER A CA 1
ATOM 2352 C C . SER A 1 317 ? -16.595 3.391 48.853 1.00 88.75 317 SER A C 1
ATOM 2354 O O . SER A 1 317 ? -17.793 3.673 48.816 1.00 88.75 317 SER A O 1
ATOM 2356 N N . ILE A 1 318 ? -16.034 2.671 49.827 1.00 92.19 318 ILE A N 1
ATOM 2357 C CA . ILE A 1 318 ? -16.741 2.161 51.005 1.00 92.19 318 ILE A CA 1
ATOM 2358 C C . ILE A 1 318 ? -16.291 2.966 52.224 1.00 92.19 318 ILE A C 1
ATOM 2360 O O . ILE A 1 318 ? -15.110 2.957 52.585 1.00 92.19 318 ILE A O 1
ATOM 2364 N N . GLN A 1 319 ? -17.234 3.610 52.898 1.00 91.75 319 GLN A N 1
ATOM 2365 C CA . GLN A 1 319 ? -17.045 4.246 54.198 1.00 91.75 319 GLN A CA 1
ATOM 2366 C C . GLN A 1 319 ? -17.631 3.348 55.293 1.00 91.75 319 GLN A C 1
ATOM 2368 O O . GLN A 1 319 ? -18.599 2.631 55.051 1.00 91.75 319 GLN A O 1
ATOM 2373 N N . ILE A 1 320 ? -17.015 3.355 56.477 1.00 91.88 320 ILE A N 1
ATOM 2374 C CA . ILE A 1 320 ? -17.419 2.518 57.614 1.00 91.88 320 ILE A CA 1
ATOM 2375 C C . ILE A 1 320 ? -17.513 3.398 58.850 1.00 91.88 320 ILE A C 1
ATOM 2377 O O . ILE A 1 320 ? -16.647 4.249 59.046 1.00 91.88 320 ILE A O 1
ATOM 2381 N N . GLU A 1 321 ? -18.528 3.162 59.671 1.00 90.12 321 GLU A N 1
ATOM 2382 C CA . GLU A 1 321 ? -18.687 3.794 60.978 1.00 90.12 321 GLU A CA 1
ATOM 2383 C C . GLU A 1 321 ? -19.178 2.764 62.013 1.00 90.12 321 GLU A C 1
ATOM 2385 O O . GLU A 1 321 ? -20.163 2.068 61.744 1.00 90.12 321 GLU A O 1
ATOM 2390 N N . PRO A 1 322 ? -18.535 2.654 63.191 1.00 88.81 322 PRO A N 1
ATOM 2391 C CA . PRO A 1 322 ? -17.355 3.413 63.619 1.00 88.81 322 PRO A CA 1
ATOM 2392 C C . PRO A 1 322 ? -16.077 2.995 62.870 1.00 88.81 322 PRO A C 1
ATOM 2394 O O . PRO A 1 322 ? -15.984 1.889 62.339 1.00 88.81 322 PRO A O 1
ATOM 2397 N N . SER A 1 323 ? -15.072 3.873 62.844 1.00 82.00 323 SER A N 1
ATOM 2398 C CA . SER A 1 323 ? -13.771 3.614 62.201 1.00 82.00 323 SER A CA 1
ATOM 2399 C C . SER A 1 323 ? -12.949 2.499 62.868 1.00 82.00 323 SER A C 1
ATOM 2401 O O . SER A 1 323 ? -12.106 1.893 62.206 1.00 82.00 323 SER A O 1
ATOM 2403 N N . ALA A 1 324 ? -13.224 2.207 64.144 1.00 85.31 324 ALA A N 1
ATOM 2404 C CA . ALA A 1 324 ? -12.643 1.115 64.926 1.00 85.31 324 ALA A CA 1
ATOM 2405 C C . ALA A 1 324 ? -13.758 0.220 65.512 1.00 85.31 324 ALA A C 1
ATOM 2407 O O . ALA A 1 324 ? -14.112 0.352 66.684 1.00 85.31 324 ALA A O 1
ATOM 2408 N N . PRO A 1 325 ? -14.372 -0.641 64.688 1.00 89.44 325 PRO A N 1
ATOM 2409 C CA . PRO A 1 325 ? -15.505 -1.459 65.100 1.00 89.44 325 PRO A CA 1
ATOM 2410 C C . PRO A 1 325 ? -15.112 -2.660 65.970 1.00 89.44 325 PRO A C 1
ATOM 2412 O O . PRO A 1 325 ? -14.060 -3.282 65.800 1.00 89.44 325 PRO A O 1
ATOM 2415 N N . LEU A 1 326 ? -16.010 -3.010 66.888 1.00 89.12 326 LEU A N 1
ATOM 2416 C CA . LEU A 1 326 ? -15.864 -4.121 67.822 1.00 89.12 326 LEU A CA 1
ATOM 2417 C C . LEU A 1 326 ? -16.714 -5.329 67.399 1.00 89.12 326 LEU A C 1
ATOM 2419 O O . LEU A 1 326 ? -17.712 -5.198 66.687 1.00 89.12 326 LEU A O 1
ATOM 2423 N N . ALA A 1 327 ? -16.336 -6.525 67.845 1.00 90.25 327 ALA A N 1
ATOM 2424 C CA . ALA A 1 327 ? -17.128 -7.731 67.630 1.00 90.25 327 ALA A CA 1
ATOM 2425 C C . ALA A 1 327 ? -18.509 -7.583 68.277 1.00 90.25 327 ALA A C 1
ATOM 2427 O O . ALA A 1 327 ? -18.644 -7.043 69.374 1.00 90.25 327 ALA A O 1
ATOM 2428 N N . ASN A 1 328 ? -19.536 -8.089 67.596 1.00 88.62 328 ASN A N 1
ATOM 2429 C CA . ASN A 1 328 ? -20.947 -7.948 67.960 1.00 88.62 328 ASN A CA 1
ATOM 2430 C C . ASN A 1 328 ? -21.472 -6.497 67.977 1.00 88.62 328 ASN A C 1
ATOM 2432 O O . ASN A 1 328 ? -22.607 -6.262 68.395 1.00 88.62 328 ASN A O 1
ATOM 2436 N N . GLN A 1 329 ? -20.698 -5.529 67.476 1.00 91.25 329 GLN A N 1
ATOM 2437 C CA . GLN A 1 329 ? -21.158 -4.162 67.251 1.00 91.25 329 GLN A CA 1
ATOM 2438 C C . GLN A 1 329 ? -21.822 -4.037 65.875 1.00 91.25 329 GLN A C 1
ATOM 2440 O O . GLN A 1 329 ? -21.367 -4.619 64.891 1.00 91.25 329 GLN A O 1
ATOM 2445 N N . THR A 1 330 ? -22.892 -3.244 65.791 1.00 92.69 330 THR A N 1
ATOM 2446 C CA . THR A 1 330 ? -23.464 -2.844 64.497 1.00 92.69 330 THR A CA 1
ATOM 2447 C C . THR A 1 330 ? -22.574 -1.801 63.834 1.00 92.69 330 THR A C 1
ATOM 2449 O O . THR A 1 330 ? -22.317 -0.746 64.412 1.00 92.69 330 THR A O 1
ATOM 2452 N N . ILE A 1 331 ? -22.145 -2.093 62.610 1.00 93.50 331 ILE A N 1
ATOM 2453 C CA . ILE A 1 331 ? -21.357 -1.203 61.759 1.00 93.50 331 ILE A CA 1
ATOM 2454 C C . ILE A 1 331 ? -22.257 -0.678 60.649 1.00 93.50 331 ILE A C 1
ATOM 2456 O O . ILE A 1 331 ? -23.044 -1.431 60.073 1.00 93.50 331 ILE A O 1
ATOM 2460 N N . PHE A 1 332 ? -22.116 0.601 60.325 1.00 92.56 332 PHE A N 1
ATOM 2461 C CA . PHE A 1 332 ? -22.757 1.241 59.187 1.00 92.56 332 PHE A CA 1
ATOM 2462 C C . PHE A 1 332 ? -21.767 1.320 58.030 1.00 92.56 332 PHE A C 1
ATOM 2464 O O . PHE A 1 332 ? -20.682 1.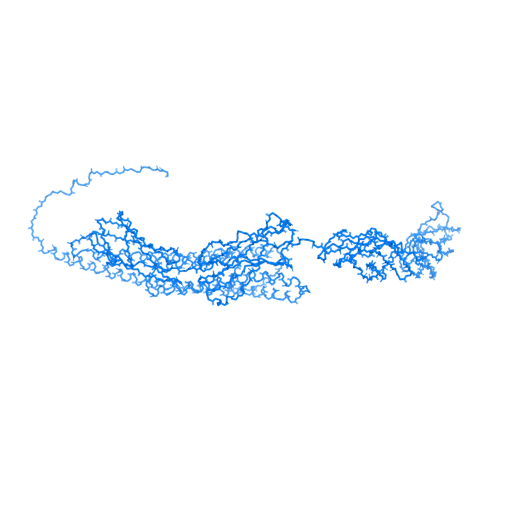881 58.171 1.00 92.56 332 PHE A O 1
ATOM 2471 N N . LEU A 1 333 ? -22.149 0.772 56.881 1.00 95.06 333 LEU A N 1
ATOM 2472 C CA . LEU A 1 333 ? -21.394 0.849 55.642 1.00 95.06 333 LEU A CA 1
ATOM 2473 C C . LEU A 1 333 ? -22.141 1.751 54.669 1.00 95.06 333 LEU A C 1
ATOM 2475 O O . LEU A 1 333 ? -23.273 1.459 54.271 1.00 95.06 333 LEU A O 1
ATOM 2479 N N . SER A 1 334 ? -21.505 2.853 54.286 1.00 92.88 334 SER A N 1
ATOM 2480 C CA . SER A 1 334 ? -22.029 3.747 53.259 1.00 92.88 334 SER A CA 1
ATOM 2481 C C . SER A 1 334 ? -21.144 3.725 52.026 1.00 92.88 334 SER A C 1
ATOM 2483 O O . SER A 1 334 ? -19.929 3.527 52.104 1.00 92.88 334 SER A O 1
ATOM 2485 N N . SER A 1 335 ? -21.765 3.892 50.865 1.00 91.62 335 SER A N 1
ATOM 2486 C CA . SER A 1 335 ? -21.056 3.920 49.593 1.00 91.62 335 SER A CA 1
ATOM 2487 C C . SER A 1 335 ? -21.102 5.310 48.971 1.00 91.62 335 SER A C 1
ATOM 2489 O O . SER A 1 335 ? -22.124 6.000 48.996 1.00 91.62 335 SER A O 1
ATOM 2491 N N . THR A 1 336 ? -19.985 5.719 48.374 1.00 87.94 336 THR A N 1
ATOM 2492 C CA . THR A 1 336 ? -19.978 6.816 47.403 1.00 87.94 336 THR A CA 1
ATOM 2493 C C . THR A 1 336 ? -19.676 6.240 46.035 1.00 87.94 336 THR A C 1
ATOM 2495 O O . THR A 1 336 ? -18.787 5.402 45.891 1.00 87.94 336 THR A O 1
ATOM 2498 N N . CYS A 1 337 ? -20.442 6.658 45.032 1.00 85.19 337 CYS A N 1
ATOM 2499 C CA . CYS A 1 337 ? -20.276 6.205 43.663 1.00 85.19 337 CYS A CA 1
ATOM 2500 C C . CYS A 1 337 ? -20.317 7.410 42.727 1.00 85.19 337 CYS A C 1
ATOM 2502 O O . CYS A 1 337 ? -21.288 8.166 42.724 1.00 85.19 337 CYS A O 1
ATOM 2504 N N . THR A 1 338 ? -19.259 7.567 41.940 1.00 83.06 338 THR A N 1
ATOM 2505 C CA . THR A 1 338 ? -19.183 8.521 40.839 1.00 83.06 338 THR A CA 1
ATOM 2506 C C . THR A 1 338 ? -19.131 7.720 39.550 1.00 83.06 338 THR A C 1
ATOM 2508 O O . THR A 1 338 ? -18.137 7.048 39.264 1.00 83.06 338 THR A O 1
ATOM 2511 N N . LEU A 1 339 ? -20.220 7.773 38.790 1.00 76.31 339 LEU A N 1
ATOM 2512 C CA . LEU A 1 339 ? -20.327 7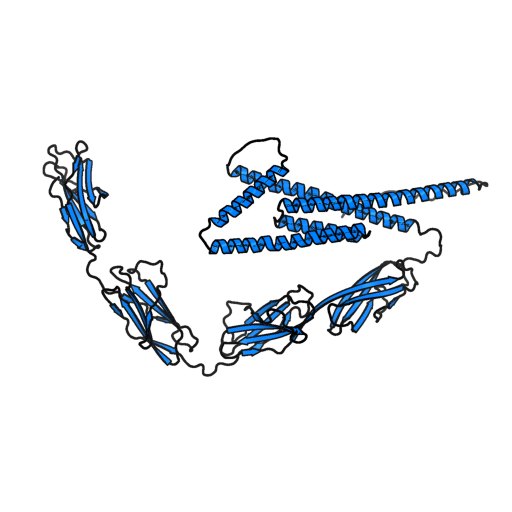.127 37.490 1.00 76.31 339 LEU A CA 1
ATOM 2513 C C . LEU A 1 339 ? -19.909 8.100 36.388 1.00 76.31 339 LEU A C 1
ATOM 2515 O O . LEU A 1 339 ? -20.281 9.273 36.418 1.00 76.31 339 LEU A O 1
ATOM 2519 N N . GLY A 1 340 ? -19.184 7.600 35.388 1.00 66.62 340 GLY A N 1
ATOM 2520 C CA . GLY A 1 340 ? -18.948 8.336 34.145 1.00 66.62 340 GLY A CA 1
ATOM 2521 C C . GLY A 1 340 ? -20.231 8.543 33.325 1.00 66.62 340 GLY A C 1
ATOM 2522 O O . GLY A 1 340 ? -20.342 9.548 32.629 1.00 66.62 340 GLY A O 1
ATOM 2523 N N . PHE A 1 341 ? -21.191 7.610 33.404 1.00 67.75 341 PHE A N 1
ATOM 2524 C CA . PHE A 1 341 ? -22.551 7.676 32.836 1.00 67.75 341 PHE A CA 1
ATOM 2525 C C . PHE A 1 341 ? -23.394 6.481 33.312 1.00 67.75 341 PHE A C 1
ATOM 2527 O O . PHE A 1 341 ? -22.881 5.555 33.940 1.00 67.75 341 PHE A O 1
ATOM 2534 N N . GLY A 1 342 ? -24.681 6.486 32.952 1.00 73.81 342 GLY A N 1
ATOM 2535 C CA . GLY A 1 342 ? -25.653 5.485 33.388 1.00 73.81 342 GLY A CA 1
ATOM 2536 C C . GLY A 1 342 ? -26.069 5.698 34.839 1.00 73.81 342 GLY A C 1
ATOM 2537 O O . GLY A 1 342 ? -25.748 6.717 35.456 1.00 73.81 342 GLY A O 1
ATOM 2538 N N . GLN A 1 343 ? -26.795 4.731 35.386 1.00 84.81 343 GLN A N 1
ATOM 2539 C CA . GLN A 1 343 ? -27.194 4.722 36.792 1.00 84.81 343 GLN A CA 1
ATOM 2540 C C . GLN A 1 343 ? -27.034 3.328 37.390 1.00 84.81 343 GLN A C 1
ATOM 2542 O O . GLN A 1 343 ? -27.132 2.319 36.691 1.00 84.81 343 GLN A O 1
ATOM 2547 N N . VAL A 1 344 ? -26.780 3.262 38.695 1.00 89.31 344 VAL A N 1
ATOM 2548 C CA . VAL A 1 344 ? -26.651 1.982 39.398 1.00 89.31 344 VAL A CA 1
ATOM 2549 C C . VAL A 1 344 ? -28.030 1.362 39.595 1.00 89.31 344 VAL A C 1
ATOM 2551 O O . VAL A 1 344 ? -28.911 1.989 40.177 1.00 89.31 344 VAL A O 1
ATOM 2554 N N . VAL A 1 345 ? -28.201 0.121 39.142 1.00 93.31 345 VAL A N 1
ATOM 2555 C CA . VAL A 1 345 ? -29.452 -0.644 39.264 1.00 93.31 345 VAL A CA 1
ATOM 2556 C C . VAL A 1 345 ? -29.370 -1.657 40.397 1.00 93.31 345 VAL A C 1
ATOM 2558 O O . VAL A 1 345 ? -30.354 -1.867 41.103 1.00 93.31 345 VAL A O 1
ATOM 2561 N N . THR A 1 346 ? -28.204 -2.270 40.613 1.00 94.00 346 THR A N 1
ATOM 2562 C CA . THR A 1 346 ? -28.014 -3.249 41.689 1.00 94.00 346 THR A CA 1
ATOM 2563 C C . THR A 1 346 ? -26.805 -2.917 42.548 1.00 94.00 346 THR A C 1
ATOM 2565 O O . THR A 1 346 ? -25.780 -2.447 42.057 1.00 94.00 346 THR A O 1
ATOM 2568 N N . TRP A 1 347 ? -26.948 -3.191 43.844 1.00 95.38 347 TRP A N 1
ATOM 2569 C CA . TRP A 1 347 ? -25.904 -3.097 44.859 1.00 95.38 347 TRP A CA 1
ATOM 2570 C C . TRP A 1 347 ? -25.868 -4.422 45.609 1.00 95.38 347 TRP A C 1
ATOM 2572 O O . TRP A 1 347 ? -26.928 -4.926 45.986 1.00 95.38 347 TRP A O 1
ATOM 2582 N N . SER A 1 348 ? -24.679 -4.971 45.828 1.00 96.69 348 SER A N 1
ATOM 2583 C CA . SER A 1 348 ? -24.476 -6.219 46.559 1.00 96.69 348 SER A CA 1
ATOM 2584 C C . SER A 1 348 ? -23.251 -6.103 47.455 1.00 96.69 348 SER A C 1
ATOM 2586 O O . SER A 1 348 ? -22.143 -5.889 46.965 1.00 96.69 348 SER A O 1
ATOM 2588 N N . TRP A 1 349 ? -23.458 -6.275 48.754 1.00 97.00 349 TRP A N 1
ATOM 2589 C CA . TRP A 1 349 ? -22.423 -6.292 49.779 1.00 97.00 349 TRP A CA 1
ATOM 2590 C C . TRP A 1 349 ? -22.091 -7.727 50.157 1.00 97.00 349 TRP A C 1
ATOM 2592 O O . TRP A 1 349 ? -22.979 -8.460 50.576 1.00 97.00 349 TRP A O 1
ATOM 2602 N N . ASP A 1 350 ? -20.826 -8.107 50.044 1.00 96.50 350 ASP A N 1
ATOM 2603 C CA . ASP A 1 350 ? -20.260 -9.308 50.656 1.00 96.50 350 ASP A CA 1
ATOM 2604 C C . ASP A 1 350 ? -19.322 -8.859 51.780 1.00 96.50 350 ASP A C 1
ATOM 2606 O O . ASP A 1 350 ? -18.432 -8.039 51.554 1.00 96.50 350 ASP A O 1
ATOM 2610 N N . PHE A 1 351 ? -19.544 -9.343 53.001 1.00 94.94 351 PHE A N 1
ATOM 2611 C CA . PHE A 1 351 ? -18.778 -8.924 54.176 1.00 94.94 351 PHE A CA 1
ATOM 2612 C C . PHE A 1 351 ? -17.525 -9.772 54.423 1.00 94.94 351 PHE A C 1
ATOM 2614 O O . PHE A 1 351 ? -16.706 -9.405 55.266 1.00 94.94 351 PHE A O 1
ATOM 2621 N N . GLY A 1 352 ? -17.349 -10.883 53.701 1.00 92.06 352 GLY A N 1
ATOM 2622 C CA . GLY A 1 352 ? -16.171 -11.744 53.815 1.00 92.06 352 GLY A CA 1
ATOM 2623 C C . GLY A 1 352 ? -16.102 -12.585 55.096 1.00 92.06 352 GLY A C 1
ATOM 2624 O O . GLY A 1 352 ? -15.060 -13.174 55.376 1.00 92.06 352 GLY A O 1
ATOM 2625 N N . ASP A 1 353 ? -17.184 -12.658 55.877 1.00 90.94 353 ASP A N 1
ATOM 2626 C CA . ASP A 1 353 ? -17.303 -13.460 57.107 1.00 90.94 353 ASP A CA 1
ATOM 2627 C C . ASP A 1 353 ? -18.152 -14.735 56.930 1.00 90.94 353 ASP A C 1
ATOM 2629 O O . ASP A 1 353 ? -18.402 -15.465 57.890 1.00 90.94 353 ASP A O 1
ATOM 2633 N N . GLY A 1 354 ? -18.583 -15.016 55.696 1.00 91.19 354 GLY A N 1
ATOM 2634 C CA . GLY A 1 354 ? -19.424 -16.161 55.343 1.00 91.19 354 GLY A CA 1
ATOM 2635 C C . GLY A 1 354 ? -20.929 -15.914 55.481 1.00 91.19 354 GLY A C 1
ATOM 2636 O O . GLY A 1 354 ? -21.712 -16.830 55.221 1.00 91.19 354 GLY A O 1
ATOM 2637 N N . THR A 1 355 ? -21.355 -14.707 55.865 1.00 93.81 355 THR A N 1
ATOM 2638 C CA . THR A 1 355 ? -22.775 -14.330 55.846 1.00 93.81 355 THR A CA 1
ATOM 2639 C C . THR A 1 355 ? -23.286 -14.092 54.413 1.00 93.81 355 THR A C 1
ATOM 2641 O O . THR A 1 355 ? -22.496 -13.792 53.516 1.00 93.81 355 THR A O 1
ATOM 2644 N N . PRO A 1 356 ? -24.598 -14.262 54.145 1.00 94.31 356 PRO A N 1
ATOM 2645 C CA . PRO A 1 356 ? -25.161 -14.007 52.819 1.00 94.31 356 PRO A CA 1
ATOM 2646 C C . PRO A 1 356 ? -25.001 -12.548 52.385 1.00 94.31 356 PRO A C 1
ATOM 2648 O O . PRO A 1 356 ? -25.129 -11.637 53.201 1.00 94.31 356 PRO A O 1
ATOM 2651 N N . ALA A 1 357 ? -24.812 -12.333 51.082 1.00 94.69 357 ALA A N 1
ATOM 2652 C CA . ALA A 1 357 ? -24.699 -10.990 50.533 1.00 94.69 357 ALA A CA 1
ATOM 2653 C C . ALA A 1 357 ? -25.991 -10.173 50.712 1.00 94.69 357 ALA A C 1
ATOM 2655 O O . ALA A 1 357 ? -27.101 -10.696 50.573 1.00 94.69 357 ALA A O 1
ATOM 2656 N N . VAL A 1 358 ? -25.844 -8.876 50.985 1.00 96.44 358 VAL A N 1
ATOM 2657 C CA . VAL A 1 358 ? -26.957 -7.958 51.273 1.00 96.44 358 VAL A CA 1
ATOM 2658 C C . VAL A 1 358 ? -27.112 -6.928 50.158 1.00 96.44 358 VAL A C 1
ATOM 2660 O O . VAL A 1 358 ? -26.133 -6.381 49.654 1.00 96.44 358 VAL A O 1
ATOM 2663 N N . ALA A 1 359 ? -28.357 -6.644 49.774 1.00 95.06 359 ALA A N 1
ATOM 2664 C CA . ALA A 1 359 ? -28.674 -5.639 48.765 1.00 95.06 359 ALA A CA 1
ATOM 2665 C C . ALA A 1 359 ? -28.906 -4.248 49.377 1.00 95.06 359 ALA A C 1
ATOM 2667 O O . ALA A 1 359 ? -29.434 -4.124 50.480 1.00 95.06 359 ALA A O 1
ATOM 2668 N N . GLY A 1 360 ? -28.581 -3.200 48.615 1.00 93.75 360 GLY A N 1
ATOM 2669 C CA . GLY A 1 360 ? -28.840 -1.800 48.975 1.00 93.75 360 GLY A CA 1
ATOM 2670 C C . GLY A 1 360 ? -27.610 -0.903 48.840 1.00 93.75 360 GLY A C 1
ATOM 2671 O O . GLY A 1 360 ? -26.479 -1.364 48.942 1.00 93.75 360 GLY A O 1
ATOM 2672 N N . GLN A 1 361 ? -27.819 0.395 48.601 1.00 93.25 361 GLN A N 1
ATOM 2673 C CA . GLN A 1 361 ? -26.713 1.352 48.449 1.00 93.25 361 GLN A CA 1
ATOM 2674 C C . GLN A 1 361 ? -25.874 1.488 49.724 1.00 93.25 361 GLN A C 1
ATOM 2676 O O . GLN A 1 361 ? -24.652 1.585 49.656 1.00 93.25 361 GLN A O 1
ATOM 2681 N N . ASN A 1 362 ? -26.535 1.479 50.878 1.00 93.69 362 ASN A N 1
ATOM 2682 C CA . ASN A 1 362 ? -25.912 1.452 52.194 1.00 93.69 362 ASN A CA 1
ATOM 2683 C C . ASN A 1 362 ? -26.361 0.173 52.903 1.00 93.69 362 ASN A C 1
ATOM 2685 O O . ASN A 1 362 ? -27.471 -0.301 52.656 1.00 93.69 362 ASN A O 1
ATOM 2689 N N . SER A 1 363 ? -25.527 -0.350 53.796 1.00 96.06 363 SER A N 1
ATOM 2690 C CA . SER A 1 363 ? -25.839 -1.544 54.581 1.00 96.06 363 SER A CA 1
ATOM 2691 C C . SER A 1 363 ? -25.416 -1.370 56.032 1.00 96.06 363 SER A C 1
ATOM 2693 O O . SER A 1 363 ? -24.553 -0.555 56.353 1.00 96.06 363 SER A O 1
ATOM 2695 N N . THR A 1 364 ? -26.005 -2.163 56.916 1.00 95.31 364 THR A N 1
ATOM 2696 C CA . THR A 1 364 ? -25.467 -2.410 58.254 1.00 95.31 364 THR A CA 1
ATOM 2697 C C . THR A 1 364 ? -25.021 -3.860 58.362 1.00 95.31 364 THR A C 1
ATOM 2699 O O . THR A 1 364 ? -25.559 -4.718 57.661 1.00 95.31 364 THR A O 1
ATOM 2702 N N . HIS A 1 365 ? -24.021 -4.137 59.200 1.00 95.38 365 HIS A N 1
ATOM 2703 C CA . HIS A 1 365 ? -23.551 -5.502 59.453 1.00 95.38 365 HIS A CA 1
ATOM 2704 C C . HIS A 1 365 ? -23.025 -5.675 60.877 1.00 95.38 365 HIS A C 1
ATOM 2706 O O . HIS A 1 365 ? -22.615 -4.701 61.510 1.00 95.38 365 HIS A O 1
ATOM 2712 N N . VAL A 1 366 ? -23.033 -6.913 61.374 1.00 95.12 366 VAL A N 1
ATOM 2713 C CA . VAL A 1 366 ? -22.492 -7.291 62.687 1.00 95.12 366 VAL A CA 1
ATOM 2714 C C . VAL A 1 366 ? -21.541 -8.469 62.505 1.00 95.12 366 VAL A C 1
ATOM 2716 O O . VAL A 1 366 ? -21.972 -9.562 62.148 1.00 95.12 366 VAL A O 1
ATOM 2719 N N . PHE A 1 367 ? -20.258 -8.265 62.805 1.00 91.44 367 PHE A N 1
ATOM 2720 C CA . PHE A 1 367 ? -19.260 -9.335 62.780 1.00 91.44 367 PHE A CA 1
ATOM 2721 C C . PHE A 1 367 ? -19.209 -10.048 64.136 1.00 91.44 367 PHE A C 1
ATOM 2723 O O . PHE A 1 367 ? -18.937 -9.423 65.161 1.00 91.44 367 PHE A O 1
ATOM 2730 N N . ALA A 1 368 ? -19.456 -11.360 64.151 1.00 88.06 368 ALA A N 1
ATOM 2731 C CA . ALA A 1 368 ? -19.466 -12.156 65.385 1.00 88.06 368 ALA A CA 1
ATOM 2732 C C . ALA A 1 368 ? -18.056 -12.465 65.928 1.00 88.06 368 ALA A C 1
ATOM 2734 O O . ALA A 1 368 ? -17.877 -12.671 67.128 1.00 88.06 368 ALA A O 1
ATOM 2735 N N . GLY A 1 369 ? -17.058 -12.519 65.041 1.00 81.38 369 GLY A N 1
ATOM 2736 C CA . GLY A 1 369 ? -15.662 -12.808 65.369 1.00 81.38 369 GLY A CA 1
ATOM 2737 C C . GLY A 1 369 ? -14.762 -11.586 65.223 1.00 81.38 369 GLY A C 1
ATOM 2738 O O . GLY A 1 369 ? -15.084 -10.641 64.505 1.00 81.38 369 GLY A O 1
ATOM 2739 N N . THR A 1 370 ? -13.609 -11.623 65.885 1.00 84.56 370 THR A N 1
ATOM 2740 C CA . THR A 1 370 ? -12.538 -10.647 65.675 1.00 84.56 370 THR A CA 1
ATOM 2741 C C . THR A 1 370 ? -11.599 -11.070 64.561 1.00 84.56 370 THR A C 1
ATOM 2743 O O . THR A 1 370 ? -11.522 -12.243 64.198 1.00 84.56 370 THR A O 1
ATOM 2746 N N . GLY A 1 371 ? -10.865 -10.101 64.024 1.00 80.94 371 GLY A N 1
ATOM 2747 C CA . GLY A 1 371 ? -9.929 -10.314 62.932 1.00 80.94 371 GLY A CA 1
ATOM 2748 C C . GLY A 1 371 ? -10.188 -9.379 61.763 1.00 80.94 371 GLY A C 1
ATOM 2749 O O . GLY A 1 371 ? -10.887 -8.374 61.875 1.00 80.94 371 GLY A O 1
ATOM 2750 N N . THR A 1 372 ? -9.562 -9.691 60.639 1.00 89.19 372 THR A N 1
ATOM 2751 C CA . THR A 1 372 ? -9.605 -8.863 59.441 1.00 89.19 372 THR A CA 1
ATOM 2752 C C . THR A 1 372 ? -10.580 -9.456 58.430 1.00 89.19 372 THR A C 1
ATOM 2754 O O . THR A 1 372 ? -10.388 -10.587 57.992 1.00 89.19 372 THR A O 1
ATOM 2757 N N . PHE A 1 373 ? -11.585 -8.681 58.028 1.00 86.50 373 PHE A N 1
ATOM 2758 C CA . PHE A 1 373 ? -12.581 -9.069 57.032 1.00 86.50 373 PHE A CA 1
ATOM 2759 C C . PHE A 1 373 ? -12.445 -8.217 55.772 1.00 86.50 373 PHE A C 1
ATOM 2761 O O . PHE A 1 373 ? -12.137 -7.023 55.836 1.00 86.50 373 PHE A O 1
ATOM 2768 N N . THR A 1 374 ? -12.660 -8.833 54.613 1.00 93.12 374 THR A N 1
ATOM 2769 C CA . THR A 1 374 ? -12.630 -8.154 53.316 1.00 93.12 374 THR A CA 1
ATOM 2770 C C . THR A 1 374 ? -14.055 -7.927 52.846 1.00 93.12 374 THR A C 1
ATOM 2772 O O . THR A 1 374 ? -14.713 -8.854 52.389 1.00 93.12 374 THR A O 1
ATOM 2775 N N . VAL A 1 375 ? -14.509 -6.679 52.936 1.00 93.62 375 VAL A N 1
ATOM 2776 C CA . VAL A 1 375 ? -15.812 -6.269 52.426 1.00 93.62 375 VAL A CA 1
ATOM 2777 C C . VAL A 1 375 ? -15.695 -5.929 50.949 1.00 93.62 375 VAL A C 1
ATOM 2779 O O . VAL A 1 375 ? -14.855 -5.117 50.552 1.00 93.62 375 VAL A O 1
ATOM 2782 N N . VAL A 1 376 ? -16.559 -6.531 50.142 1.00 94.38 376 VAL A N 1
ATOM 2783 C CA . VAL A 1 376 ? -16.656 -6.318 48.702 1.00 94.38 376 VAL A CA 1
ATOM 2784 C C . VAL A 1 376 ? -18.023 -5.725 48.395 1.00 94.38 376 VAL A C 1
ATOM 2786 O O . VAL A 1 376 ? -19.055 -6.345 48.637 1.00 94.38 376 VAL A O 1
ATOM 2789 N N . LEU A 1 377 ? -18.032 -4.521 47.831 1.00 94.06 377 LEU A N 1
ATOM 2790 C CA . LEU A 1 377 ? -19.229 -3.932 47.251 1.00 94.06 377 LEU A CA 1
ATOM 2791 C C . LEU A 1 377 ? -19.176 -4.110 45.738 1.00 94.06 377 LEU A C 1
ATOM 2793 O O . LEU A 1 377 ? -18.285 -3.571 45.085 1.00 94.06 377 LEU A O 1
ATOM 2797 N N . SER A 1 378 ? -20.153 -4.827 45.192 1.00 93.12 378 SER A N 1
ATOM 2798 C CA . SER A 1 378 ? -20.365 -4.961 43.752 1.00 93.12 378 SER A CA 1
ATOM 2799 C C . SER A 1 378 ? -21.586 -4.159 43.332 1.00 93.12 378 SER A C 1
ATOM 2801 O O . SER A 1 378 ? -22.654 -4.286 43.935 1.00 93.12 378 SER A O 1
ATOM 2803 N N . ILE A 1 379 ? -21.443 -3.361 42.279 1.00 92.25 379 ILE A N 1
ATOM 2804 C CA . ILE A 1 379 ? -22.564 -2.658 41.655 1.00 92.25 379 ILE A CA 1
ATOM 2805 C C . ILE A 1 379 ? -22.753 -3.121 40.218 1.00 92.25 379 ILE A C 1
ATOM 2807 O O . ILE A 1 379 ? -21.779 -3.485 39.560 1.00 92.25 379 ILE A O 1
ATOM 2811 N N . THR A 1 380 ? -23.987 -3.059 39.719 1.00 89.56 380 THR A N 1
ATOM 2812 C CA . THR A 1 380 ? -24.279 -3.179 38.282 1.00 89.56 380 THR A CA 1
ATOM 2813 C C . THR A 1 380 ? -25.102 -1.987 37.821 1.00 89.56 380 THR A C 1
ATOM 2815 O O . THR A 1 380 ? -26.070 -1.605 38.482 1.00 89.56 380 THR A O 1
ATOM 2818 N N . THR A 1 381 ? -24.726 -1.396 36.691 1.00 86.50 381 THR A N 1
ATOM 2819 C CA . THR A 1 381 ? -25.474 -0.298 36.069 1.00 86.50 381 THR A CA 1
ATOM 2820 C C . THR A 1 381 ? -26.591 -0.797 35.154 1.00 86.50 381 THR A C 1
ATOM 2822 O O . THR A 1 381 ? -26.651 -1.975 34.801 1.00 86.50 381 THR A O 1
ATOM 2825 N N . ASP A 1 382 ? -27.455 0.115 34.716 1.00 84.06 382 ASP A N 1
ATOM 2826 C CA . ASP A 1 382 ? -28.506 -0.109 33.710 1.00 84.06 382 ASP A CA 1
ATOM 2827 C C . ASP A 1 382 ? -27.979 -0.573 32.343 1.00 84.06 382 ASP A C 1
ATOM 2829 O O . ASP A 1 382 ? -28.720 -1.153 31.553 1.00 84.06 382 ASP A O 1
ATOM 2833 N N . TYR A 1 383 ? -26.679 -0.414 32.098 1.00 77.31 383 TYR A N 1
ATOM 2834 C CA . TYR A 1 383 ? -25.987 -0.938 30.921 1.00 77.31 383 TYR A CA 1
ATOM 2835 C C . TYR A 1 383 ? -25.250 -2.254 31.188 1.00 77.31 383 TYR A C 1
ATOM 2837 O O . TYR A 1 383 ? -24.410 -2.655 30.383 1.00 77.31 383 TYR A O 1
ATOM 2845 N N . ASN A 1 384 ? -25.516 -2.947 32.298 1.00 79.38 384 ASN A N 1
ATOM 2846 C CA . ASN A 1 384 ? -24.808 -4.159 32.736 1.00 79.38 384 ASN A CA 1
ATOM 2847 C C . ASN A 1 384 ? -23.297 -3.954 32.965 1.00 79.38 384 ASN A C 1
ATOM 2849 O O . ASN A 1 384 ? -22.516 -4.893 32.812 1.00 79.38 384 ASN A O 1
ATOM 2853 N N . VAL A 1 385 ? -22.844 -2.725 33.251 1.00 79.50 385 VAL A N 1
ATOM 2854 C CA . VAL A 1 385 ? -21.446 -2.490 33.652 1.00 79.50 385 VAL A CA 1
ATOM 2855 C C . VAL A 1 385 ? -21.321 -2.827 35.128 1.00 79.50 385 VAL A C 1
ATOM 2857 O O . VAL A 1 385 ? -22.094 -2.318 35.937 1.00 79.50 385 VAL A O 1
ATOM 2860 N N . THR A 1 386 ? -20.359 -3.679 35.472 1.00 85.31 386 THR A N 1
ATOM 2861 C CA . THR A 1 386 ? -20.080 -4.052 36.859 1.00 85.31 386 THR A CA 1
ATOM 2862 C C . THR A 1 386 ? -18.828 -3.360 37.362 1.00 85.31 386 THR A C 1
ATOM 2864 O O . THR A 1 386 ? -17.806 -3.369 36.675 1.00 85.31 386 THR A O 1
ATOM 2867 N N . ALA A 1 387 ? -18.877 -2.839 38.580 1.00 85.12 387 ALA A N 1
ATOM 2868 C CA . ALA A 1 387 ? -17.716 -2.268 39.245 1.00 85.12 387 ALA A CA 1
ATOM 2869 C C . ALA A 1 387 ? -17.661 -2.723 40.705 1.00 85.12 387 ALA A C 1
ATOM 2871 O O . ALA A 1 387 ? -18.689 -3.022 41.318 1.00 85.12 387 ALA A O 1
ATOM 2872 N N . ILE A 1 388 ? -16.441 -2.826 41.232 1.00 88.50 388 ILE A N 1
ATOM 2873 C CA . ILE A 1 388 ? -16.168 -3.419 42.539 1.00 88.50 388 ILE A CA 1
ATOM 2874 C C . ILE A 1 388 ? -15.342 -2.446 43.376 1.00 88.50 388 ILE A C 1
ATOM 2876 O O . ILE A 1 388 ? -14.314 -1.946 42.919 1.00 88.50 388 ILE A O 1
ATOM 2880 N N . ALA A 1 389 ? -15.766 -2.229 44.618 1.00 89.75 389 ALA A N 1
ATOM 2881 C CA . ALA A 1 389 ? -14.941 -1.641 45.665 1.00 89.75 389 ALA A CA 1
ATOM 2882 C C . ALA A 1 389 ? -14.600 -2.702 46.709 1.00 89.75 389 ALA A C 1
ATOM 2884 O O . ALA A 1 389 ? -15.447 -3.507 47.092 1.00 89.75 389 ALA A O 1
ATOM 2885 N N . ILE A 1 390 ? -13.359 -2.679 47.190 1.00 90.19 390 ILE A N 1
ATOM 2886 C CA . ILE A 1 390 ? -12.875 -3.584 48.231 1.00 90.19 390 ILE A CA 1
ATOM 2887 C C . ILE A 1 390 ? -12.417 -2.743 49.412 1.00 90.19 390 ILE A C 1
ATOM 2889 O O . ILE A 1 390 ? -11.676 -1.772 49.238 1.00 90.19 390 ILE A O 1
ATOM 2893 N N . ARG A 1 391 ? -12.826 -3.131 50.620 1.00 88.75 391 ARG A N 1
ATOM 2894 C CA . ARG A 1 391 ? -12.329 -2.537 51.853 1.00 88.75 391 ARG A CA 1
ATOM 2895 C C . ARG A 1 391 ? -12.054 -3.586 52.913 1.00 88.75 391 ARG A C 1
ATOM 2897 O O . ARG A 1 391 ? -12.904 -4.397 53.254 1.00 88.75 391 ARG A O 1
ATOM 2904 N N . THR A 1 392 ? -10.858 -3.511 53.474 1.00 90.00 392 THR A N 1
ATOM 2905 C CA . THR A 1 392 ? -10.452 -4.337 54.603 1.00 90.00 392 THR A CA 1
ATOM 2906 C C . THR A 1 392 ? -10.863 -3.667 55.913 1.00 90.00 392 THR A C 1
ATOM 2908 O O . THR A 1 392 ? -10.552 -2.493 56.123 1.00 90.00 392 THR A O 1
ATOM 2911 N N . ILE A 1 393 ? -11.553 -4.403 56.784 1.00 89.31 393 ILE A N 1
ATOM 2912 C CA . ILE A 1 393 ? -12.010 -3.949 58.103 1.00 89.31 393 ILE A CA 1
ATOM 2913 C C . ILE A 1 393 ? -11.366 -4.830 59.173 1.00 89.31 393 ILE A C 1
ATOM 2915 O O . ILE A 1 393 ? -11.410 -6.053 59.073 1.00 89.31 393 ILE A O 1
ATOM 2919 N N . MET A 1 394 ? -10.776 -4.220 60.201 1.00 88.25 394 MET A N 1
ATOM 2920 C CA . MET A 1 394 ? -10.341 -4.932 61.405 1.00 88.25 394 MET A CA 1
ATOM 2921 C C . MET A 1 394 ? -11.414 -4.826 62.487 1.00 88.25 394 MET A C 1
ATOM 2923 O O . MET A 1 394 ? -11.811 -3.720 62.841 1.00 88.25 394 MET A O 1
ATOM 2927 N N . ILE A 1 395 ? -11.854 -5.975 62.998 1.00 88.62 395 ILE A N 1
ATOM 2928 C CA . ILE A 1 395 ? -12.813 -6.105 64.097 1.00 88.62 395 ILE A CA 1
ATOM 2929 C C . ILE A 1 395 ? -12.057 -6.504 65.361 1.00 88.62 395 ILE A C 1
ATOM 2931 O O . ILE A 1 395 ? -11.411 -7.558 65.398 1.00 88.62 395 ILE A O 1
ATOM 2935 N N . SER A 1 396 ? -12.161 -5.677 66.397 1.00 83.94 396 SER A N 1
ATOM 2936 C CA . SER A 1 396 ? -11.490 -5.879 67.688 1.00 83.94 396 SER A CA 1
ATOM 2937 C C . SER A 1 396 ? -12.452 -6.416 68.753 1.00 83.94 396 SER A C 1
ATOM 2939 O O . SER A 1 396 ? -13.666 -6.389 68.577 1.00 83.94 396 SER A O 1
ATOM 2941 N N . LEU A 1 397 ? -11.937 -6.953 69.863 1.00 79.88 397 LEU A N 1
ATOM 2942 C CA . LEU A 1 397 ? -12.791 -7.366 70.984 1.00 79.88 397 LEU A CA 1
ATOM 2943 C C . LEU A 1 397 ? -13.275 -6.125 71.730 1.00 79.88 397 LEU A C 1
ATOM 2945 O O . LEU A 1 397 ? -12.495 -5.194 71.922 1.00 79.88 397 LEU A O 1
ATOM 2949 N N . ASP A 1 398 ? -14.520 -6.149 72.202 1.00 66.81 398 ASP A N 1
ATOM 2950 C CA . ASP A 1 398 ? -14.997 -5.181 73.187 1.00 66.81 398 ASP A CA 1
ATOM 2951 C C . ASP A 1 398 ? -14.285 -5.437 74.521 1.00 66.81 398 ASP A C 1
ATOM 2953 O O . ASP A 1 398 ? -14.686 -6.275 75.333 1.00 66.81 398 ASP A O 1
ATOM 2957 N N . SER A 1 399 ? -13.140 -4.783 74.712 1.00 52.56 399 SER A N 1
ATOM 2958 C CA . SER A 1 399 ? -12.460 -4.738 75.998 1.00 52.56 399 SER A CA 1
ATOM 2959 C C . SER A 1 399 ? -13.222 -3.749 76.871 1.00 52.56 399 SER A C 1
ATOM 2961 O O . SER A 1 399 ? -12.877 -2.571 76.902 1.00 52.56 399 SER A O 1
ATOM 2963 N N . GLY A 1 400 ? -14.290 -4.212 77.522 1.00 47.78 400 GLY A N 1
ATOM 2964 C CA . GLY A 1 400 ? -15.140 -3.424 78.420 1.00 47.78 400 GLY A CA 1
ATOM 2965 C C . GLY A 1 400 ? -14.431 -2.928 79.687 1.00 47.78 400 GLY A C 1
ATOM 2966 O O . GLY A 1 400 ? -14.885 -3.205 80.792 1.00 47.78 400 GLY A O 1
ATOM 2967 N N . ASP A 1 401 ? -13.327 -2.202 79.535 1.00 41.59 401 ASP A N 1
ATOM 2968 C CA . ASP A 1 401 ? -12.575 -1.562 80.604 1.00 41.59 401 ASP A CA 1
ATOM 2969 C C . ASP A 1 401 ? -12.032 -0.222 80.085 1.00 41.59 401 ASP A C 1
ATOM 2971 O O . ASP A 1 401 ? -11.027 -0.134 79.375 1.00 41.59 401 ASP A O 1
ATOM 2975 N N . GLY A 1 402 ? -12.786 0.838 80.367 1.00 44.75 402 GLY A N 1
ATOM 2976 C CA . GLY A 1 402 ? -12.577 2.182 79.838 1.00 44.75 402 GLY A CA 1
ATOM 2977 C C . GLY A 1 402 ? -11.416 2.954 80.460 1.00 44.75 402 GLY A C 1
ATOM 2978 O O . GLY A 1 402 ? -11.576 4.153 80.654 1.00 44.75 402 GLY A O 1
ATOM 2979 N N . ASP A 1 403 ? -10.278 2.328 80.785 1.00 42.81 403 ASP A N 1
ATOM 2980 C CA . ASP A 1 403 ? -9.191 3.075 81.443 1.00 42.81 403 ASP A CA 1
ATOM 2981 C C . ASP A 1 403 ? -7.742 2.696 81.085 1.00 42.81 403 ASP A C 1
ATOM 2983 O O . ASP A 1 403 ? -6.830 3.290 81.649 1.00 42.81 403 ASP A O 1
ATOM 2987 N N . LEU A 1 404 ? -7.449 1.779 80.144 1.00 40.53 404 LEU A N 1
ATOM 2988 C CA . LEU A 1 404 ? -6.032 1.445 79.849 1.00 40.53 404 LEU A CA 1
ATOM 2989 C C . LEU A 1 404 ? -5.624 1.211 78.379 1.00 40.53 404 LEU A C 1
ATOM 2991 O O . LEU A 1 404 ? -4.448 0.940 78.137 1.00 40.53 404 LEU A O 1
ATOM 2995 N N . VAL A 1 405 ? -6.500 1.367 77.379 1.00 38.12 405 VAL A N 1
ATOM 2996 C CA . VAL A 1 405 ? -6.162 0.959 75.988 1.00 38.12 405 VAL A CA 1
ATOM 2997 C C . VAL A 1 405 ? -5.835 2.120 75.031 1.00 38.12 405 VAL A C 1
ATOM 2999 O O . VAL A 1 405 ? -5.265 1.897 73.967 1.00 38.12 405 VAL A O 1
ATOM 3002 N N . ASP A 1 406 ? -6.054 3.382 75.411 1.00 39.34 406 ASP A N 1
ATOM 3003 C CA . ASP A 1 406 ? -5.864 4.512 74.476 1.00 39.34 406 ASP A CA 1
ATOM 3004 C C . ASP A 1 406 ? -4.393 4.965 74.305 1.00 39.34 406 ASP A C 1
ATOM 3006 O O . ASP A 1 406 ? -4.079 5.852 73.513 1.00 39.34 406 ASP A O 1
ATOM 3010 N N . SER A 1 407 ? -3.448 4.361 75.039 1.00 39.94 407 SER A N 1
ATOM 3011 C CA . SER A 1 407 ? -2.030 4.769 74.994 1.00 39.94 407 SER A CA 1
ATOM 3012 C C . SER A 1 407 ? -1.128 3.909 74.100 1.00 39.94 407 SER A C 1
ATOM 3014 O O . SER A 1 407 ? -0.068 4.387 73.694 1.00 39.94 407 SER A O 1
ATOM 3016 N N . ASP A 1 408 ? -1.550 2.694 73.728 1.00 37.53 408 ASP A N 1
ATOM 3017 C CA . ASP A 1 408 ? -0.726 1.769 72.927 1.00 37.53 408 ASP A CA 1
ATOM 3018 C C . ASP A 1 408 ? -1.045 1.853 71.417 1.00 37.53 408 ASP A C 1
ATOM 3020 O O . ASP A 1 408 ? -0.148 1.769 70.573 1.00 37.53 408 ASP A O 1
ATOM 3024 N N . MET A 1 409 ? -2.301 2.160 71.048 1.00 37.28 409 MET A N 1
ATOM 3025 C CA . MET A 1 409 ? -2.683 2.395 69.643 1.00 37.28 409 MET A CA 1
ATOM 3026 C C . MET A 1 409 ? -2.017 3.654 69.068 1.00 37.28 409 MET A C 1
ATOM 3028 O O . MET A 1 409 ? -1.443 3.597 67.980 1.00 37.28 409 MET A O 1
ATOM 3032 N N . ALA A 1 410 ? -1.968 4.751 69.835 1.00 40.75 410 ALA A N 1
ATOM 3033 C CA . ALA A 1 410 ? -1.322 5.996 69.415 1.00 40.75 410 ALA A CA 1
ATOM 3034 C C . ALA A 1 410 ? 0.204 5.860 69.235 1.00 40.75 410 ALA A C 1
ATOM 3036 O O . ALA A 1 410 ? 0.785 6.532 68.384 1.00 40.75 410 ALA A O 1
ATOM 3037 N N . ALA A 1 411 ? 0.867 4.980 69.996 1.00 38.16 411 ALA A N 1
ATOM 3038 C CA . ALA A 1 411 ? 2.300 4.724 69.854 1.00 38.16 411 ALA A CA 1
ATOM 3039 C C . ALA A 1 411 ? 2.615 3.856 68.623 1.00 38.16 411 ALA A C 1
ATOM 3041 O O . ALA A 1 411 ? 3.607 4.112 67.937 1.00 38.16 411 ALA A O 1
ATOM 3042 N N . SER A 1 412 ? 1.763 2.871 68.309 1.00 40.50 412 SER A N 1
ATOM 3043 C CA . SER A 1 412 ? 1.934 1.991 67.143 1.00 40.50 412 SER A CA 1
ATOM 3044 C C . SER A 1 412 ? 1.666 2.700 65.807 1.00 40.50 412 SER A C 1
ATOM 3046 O O . SER A 1 412 ? 2.456 2.549 64.871 1.00 40.50 412 SER A O 1
ATOM 3048 N N . ASP A 1 413 ? 0.648 3.568 65.739 1.00 41.62 413 ASP A N 1
ATOM 3049 C CA . ASP A 1 413 ? 0.368 4.391 64.557 1.00 41.62 413 ASP A CA 1
ATOM 3050 C C . ASP A 1 413 ? 1.454 5.455 64.346 1.00 41.62 413 ASP A C 1
ATOM 3052 O O . ASP A 1 413 ? 1.895 5.684 63.217 1.00 41.62 413 ASP A O 1
ATOM 3056 N N . LEU A 1 414 ? 1.980 6.051 65.426 1.00 40.94 414 LEU A N 1
ATOM 3057 C CA . LEU A 1 414 ? 3.086 7.013 65.357 1.00 40.94 414 LEU A CA 1
ATOM 3058 C C . LEU A 1 414 ? 4.424 6.337 64.995 1.00 40.94 414 LEU A C 1
ATOM 3060 O O . LEU A 1 414 ? 5.238 6.934 64.281 1.00 40.94 414 LEU A O 1
ATOM 3064 N N . ALA A 1 415 ? 4.635 5.081 65.411 1.00 41.94 415 ALA A N 1
ATOM 3065 C CA . ALA A 1 415 ? 5.748 4.229 64.980 1.00 41.94 415 ALA A CA 1
ATOM 3066 C C . ALA A 1 415 ? 5.635 3.847 63.490 1.00 41.94 415 ALA A C 1
ATOM 3068 O O . ALA A 1 415 ? 6.617 3.926 62.750 1.00 41.94 415 ALA A O 1
ATOM 3069 N N . GLY A 1 416 ? 4.434 3.511 63.010 1.00 43.12 416 GLY A N 1
ATOM 3070 C CA . GLY A 1 416 ? 4.160 3.260 61.591 1.00 43.12 416 GLY A CA 1
ATOM 3071 C C . GLY A 1 416 ? 4.387 4.496 60.714 1.00 43.12 416 GLY A C 1
ATOM 3072 O O . GLY A 1 416 ? 4.963 4.396 59.628 1.00 43.12 416 GLY A O 1
ATOM 3073 N N . LEU A 1 417 ? 4.021 5.678 61.215 1.00 43.53 417 LEU A N 1
ATOM 3074 C CA . LEU A 1 417 ? 4.234 6.968 60.554 1.00 43.53 417 LEU A CA 1
ATOM 3075 C C . LEU A 1 417 ? 5.721 7.363 60.502 1.00 43.53 417 LEU A C 1
ATOM 3077 O O . LEU A 1 417 ? 6.197 7.849 59.474 1.00 43.53 417 LEU A O 1
ATOM 3081 N N . THR A 1 418 ? 6.480 7.104 61.575 1.00 43.78 418 THR A N 1
ATOM 3082 C CA . THR A 1 418 ? 7.939 7.332 61.619 1.00 43.78 418 THR A CA 1
ATOM 3083 C C . THR A 1 418 ? 8.704 6.340 60.742 1.00 43.78 418 THR A C 1
ATOM 3085 O O . THR A 1 418 ? 9.647 6.750 60.065 1.00 43.78 418 THR A O 1
ATOM 3088 N N . ILE A 1 419 ? 8.282 5.071 60.666 1.00 44.69 419 ILE A N 1
ATOM 3089 C CA . ILE A 1 419 ? 8.845 4.079 59.734 1.00 44.69 419 ILE A CA 1
ATOM 3090 C C . ILE A 1 419 ? 8.544 4.474 58.283 1.00 44.69 419 ILE A C 1
ATOM 3092 O O . ILE A 1 419 ? 9.455 4.452 57.455 1.00 44.69 419 ILE A O 1
ATOM 3096 N N . ALA A 1 420 ? 7.318 4.897 57.961 1.00 41.22 420 ALA A N 1
ATOM 3097 C CA . ALA A 1 420 ? 6.961 5.363 56.620 1.00 41.22 420 ALA A CA 1
ATOM 3098 C C . ALA A 1 420 ? 7.764 6.611 56.210 1.00 41.22 420 ALA A C 1
ATOM 3100 O O . ALA A 1 420 ? 8.356 6.634 55.130 1.00 41.22 420 ALA A O 1
ATOM 3101 N N . ALA A 1 421 ? 7.887 7.605 57.096 1.00 41.41 421 ALA A N 1
ATOM 3102 C CA . ALA A 1 421 ? 8.698 8.800 56.863 1.00 41.41 421 ALA A CA 1
ATOM 3103 C C . ALA A 1 421 ? 10.199 8.475 56.708 1.00 41.41 421 ALA A C 1
ATOM 3105 O O . ALA A 1 421 ? 10.845 8.968 55.781 1.00 41.41 421 ALA A O 1
ATOM 3106 N N . ALA A 1 422 ? 10.756 7.586 57.539 1.00 42.62 422 ALA A N 1
ATOM 3107 C CA . ALA A 1 422 ? 12.139 7.119 57.407 1.00 42.62 422 ALA A CA 1
ATOM 3108 C C . ALA A 1 422 ? 12.369 6.333 56.103 1.00 42.62 422 ALA A C 1
ATOM 3110 O O . ALA A 1 422 ? 13.414 6.476 55.466 1.00 42.62 422 ALA A O 1
ATOM 3111 N N . THR A 1 423 ? 11.379 5.550 55.665 1.00 50.06 423 THR A N 1
ATOM 3112 C CA . THR A 1 423 ? 11.423 4.789 54.408 1.00 50.06 423 THR A CA 1
ATOM 3113 C C . THR A 1 423 ? 11.374 5.719 53.196 1.00 50.06 423 THR A C 1
ATOM 3115 O O . THR A 1 423 ? 12.143 5.523 52.259 1.00 50.06 423 THR A O 1
ATOM 3118 N N . ILE A 1 424 ? 10.563 6.782 53.235 1.00 48.44 424 ILE A N 1
ATOM 3119 C CA . ILE A 1 424 ? 10.549 7.852 52.224 1.00 48.44 424 ILE A CA 1
ATOM 3120 C C . ILE A 1 424 ? 11.930 8.516 52.128 1.00 48.44 424 ILE A C 1
ATOM 3122 O O . ILE A 1 424 ? 12.482 8.625 51.034 1.00 48.44 424 ILE A O 1
ATOM 3126 N N . VAL A 1 425 ? 12.538 8.891 53.260 1.00 46.44 425 VAL A N 1
ATOM 3127 C CA . VAL A 1 425 ? 13.879 9.504 53.289 1.00 46.44 425 VAL A CA 1
ATOM 3128 C C . VAL A 1 425 ? 14.944 8.550 52.727 1.00 46.44 425 VAL A C 1
ATOM 3130 O O . VAL A 1 425 ? 15.753 8.957 51.892 1.00 46.44 425 VAL A O 1
ATOM 3133 N N . LEU A 1 426 ? 14.919 7.266 53.099 1.00 46.00 426 LEU A N 1
ATOM 3134 C CA . LEU A 1 426 ? 15.834 6.237 52.583 1.00 46.00 426 LEU A CA 1
ATOM 3135 C C . LEU A 1 426 ? 15.642 5.956 51.084 1.00 46.00 426 LEU A C 1
ATOM 3137 O O . LEU A 1 426 ? 16.628 5.792 50.360 1.00 46.00 426 LEU A O 1
ATOM 3141 N N . LEU A 1 427 ? 14.400 5.925 50.597 1.00 48.34 427 LEU A N 1
ATOM 3142 C CA . LEU A 1 427 ? 14.076 5.757 49.178 1.00 48.34 427 LEU A CA 1
ATOM 3143 C C . LEU A 1 427 ? 14.567 6.953 48.352 1.00 48.34 427 LEU A C 1
ATOM 3145 O O . LEU A 1 427 ? 15.185 6.737 47.307 1.00 48.34 427 LEU A O 1
ATOM 3149 N N . LEU A 1 428 ? 14.375 8.180 48.852 1.00 45.75 428 LEU A N 1
ATOM 3150 C CA . LEU A 1 428 ? 14.811 9.426 48.212 1.00 45.75 428 LEU A CA 1
ATOM 3151 C C . LEU A 1 428 ? 16.348 9.573 48.217 1.00 45.75 428 LEU A C 1
ATOM 3153 O O . LEU A 1 428 ? 16.958 9.889 47.190 1.00 45.75 428 LEU A O 1
ATOM 3157 N N . MET A 1 429 ? 17.018 9.240 49.325 1.00 41.31 429 MET A N 1
ATOM 3158 C CA . MET A 1 429 ? 18.488 9.190 49.386 1.00 41.31 429 MET A CA 1
ATOM 3159 C C . MET A 1 429 ? 19.066 8.070 48.502 1.00 41.31 429 MET A C 1
ATOM 3161 O O . MET A 1 429 ? 20.106 8.241 47.853 1.00 41.31 429 MET A O 1
ATOM 3165 N N . GLY A 1 430 ? 18.373 6.932 48.418 1.00 40.91 430 GLY A N 1
ATOM 3166 C CA . GLY A 1 430 ? 18.703 5.818 47.533 1.00 40.91 430 GLY A CA 1
ATOM 3167 C C . GLY A 1 430 ? 18.574 6.173 46.049 1.00 40.91 430 GLY A C 1
ATOM 3168 O O . GLY A 1 430 ? 19.428 5.767 45.256 1.00 40.91 430 GLY A O 1
ATOM 3169 N N . THR A 1 431 ? 17.570 6.970 45.663 1.00 43.62 431 THR A N 1
ATOM 3170 C CA . THR A 1 431 ? 17.445 7.513 44.301 1.00 43.62 431 THR A CA 1
ATOM 3171 C C . THR A 1 431 ? 18.582 8.463 43.965 1.00 43.62 431 THR A C 1
ATOM 3173 O O . THR A 1 431 ? 19.265 8.230 42.974 1.00 43.62 431 THR A O 1
ATOM 3176 N N . VAL A 1 432 ? 18.900 9.433 44.826 1.00 40.72 432 VAL A N 1
ATOM 3177 C CA . VAL A 1 432 ? 20.016 10.371 44.596 1.00 40.72 432 VAL A CA 1
ATOM 3178 C C . VAL A 1 432 ? 21.346 9.617 44.436 1.00 40.72 432 VAL A C 1
ATOM 3180 O O . VAL A 1 432 ? 22.127 9.891 43.523 1.00 40.72 432 VAL A O 1
ATOM 3183 N N . THR A 1 433 ? 21.589 8.590 45.256 1.00 38.47 433 THR A N 1
ATOM 3184 C CA . THR A 1 433 ? 22.838 7.808 45.226 1.00 38.47 433 THR A CA 1
ATOM 3185 C C . THR A 1 433 ? 22.929 6.866 44.013 1.00 38.47 433 THR A C 1
ATOM 3187 O O . THR A 1 433 ? 24.008 6.711 43.427 1.00 38.47 433 THR A O 1
ATOM 3190 N N . ALA A 1 434 ? 21.817 6.249 43.594 1.00 37.12 434 ALA A N 1
ATOM 3191 C CA . ALA A 1 434 ? 21.757 5.369 42.422 1.00 37.12 434 ALA A CA 1
ATOM 3192 C C . ALA A 1 434 ? 21.872 6.149 41.102 1.00 37.12 434 ALA A C 1
ATOM 3194 O O . ALA A 1 434 ? 22.610 5.723 40.206 1.00 37.12 434 ALA A O 1
ATOM 3195 N N . THR A 1 435 ? 21.222 7.314 41.015 1.00 39.09 435 THR A N 1
ATOM 3196 C CA . THR A 1 435 ? 21.294 8.228 39.868 1.00 39.09 435 THR A CA 1
ATOM 3197 C C . THR A 1 435 ? 22.702 8.807 39.736 1.00 39.09 435 THR A C 1
ATOM 3199 O O . THR A 1 435 ? 23.279 8.768 38.650 1.00 39.09 435 THR A O 1
ATOM 3202 N N . LYS A 1 436 ? 23.342 9.204 40.848 1.00 37.69 436 LYS A N 1
ATOM 3203 C CA . LYS A 1 436 ? 24.736 9.683 40.862 1.00 37.69 436 LYS A CA 1
ATOM 3204 C C . LYS A 1 436 ? 25.732 8.583 40.458 1.00 37.69 436 LYS A C 1
ATOM 3206 O O . LYS A 1 436 ? 26.582 8.829 39.613 1.00 37.69 436 LYS A O 1
ATOM 3211 N N . ARG A 1 437 ? 25.609 7.341 40.961 1.00 38.91 437 ARG A N 1
ATOM 3212 C CA . ARG A 1 437 ? 26.519 6.219 40.607 1.00 38.91 437 ARG A CA 1
ATOM 3213 C C . ARG A 1 437 ? 26.376 5.723 39.162 1.00 38.91 437 ARG A C 1
ATOM 3215 O O . ARG A 1 437 ? 27.384 5.349 38.559 1.00 38.91 437 ARG A O 1
ATOM 3222 N N . ARG A 1 438 ? 25.159 5.681 38.602 1.00 41.25 438 ARG A N 1
ATOM 3223 C CA . ARG A 1 438 ? 24.934 5.240 37.210 1.00 41.25 438 ARG A CA 1
ATOM 3224 C C . ARG A 1 438 ? 25.301 6.328 36.197 1.00 41.25 438 ARG A C 1
ATOM 3226 O O . ARG A 1 438 ? 25.940 6.000 35.203 1.00 41.25 438 ARG A O 1
ATOM 3233 N N . TYR A 1 439 ? 25.041 7.602 36.503 1.00 36.19 439 TYR A N 1
ATOM 3234 C CA . TYR A 1 439 ? 25.475 8.750 35.694 1.00 36.19 439 TYR A CA 1
ATOM 3235 C C . TYR A 1 439 ? 27.007 8.819 35.559 1.00 36.19 439 TYR A C 1
ATOM 3237 O O . TYR A 1 439 ? 27.527 8.934 34.451 1.00 36.19 439 TYR A O 1
ATOM 3245 N N . THR A 1 440 ? 27.755 8.614 36.651 1.00 38.19 440 THR A N 1
ATOM 3246 C CA . THR A 1 440 ? 29.230 8.578 36.604 1.00 38.19 440 THR A CA 1
ATOM 3247 C C . THR A 1 440 ? 29.768 7.396 35.786 1.00 38.19 440 THR A C 1
ATOM 3249 O O . THR A 1 440 ? 30.792 7.532 35.123 1.00 38.19 440 THR A O 1
ATOM 3252 N N . ARG A 1 441 ? 29.083 6.240 35.776 1.00 39.91 441 ARG A N 1
ATOM 3253 C CA . ARG A 1 441 ? 29.477 5.072 34.958 1.00 39.91 441 ARG A CA 1
ATOM 3254 C C . ARG A 1 441 ? 29.198 5.272 33.465 1.00 39.91 441 ARG A C 1
ATOM 3256 O O . ARG A 1 441 ? 30.019 4.854 32.650 1.00 39.91 441 ARG A O 1
ATOM 3263 N N . THR A 1 442 ? 28.086 5.913 33.109 1.00 36.84 442 THR A N 1
ATOM 3264 C CA . THR A 1 442 ? 27.737 6.217 31.712 1.00 36.84 442 THR A CA 1
ATOM 3265 C C . THR A 1 442 ? 28.629 7.325 31.146 1.00 36.84 442 THR A C 1
ATOM 3267 O O . THR A 1 442 ? 29.199 7.142 30.072 1.00 36.84 442 THR A O 1
ATOM 3270 N N . ASN A 1 443 ? 28.892 8.396 31.904 1.00 38.41 443 ASN A N 1
ATOM 3271 C CA . ASN A 1 443 ? 29.815 9.458 31.481 1.00 38.41 443 ASN A CA 1
ATOM 3272 C C . ASN A 1 443 ? 31.278 8.996 31.438 1.00 38.41 443 ASN A C 1
ATOM 3274 O O . ASN A 1 443 ? 32.013 9.418 30.554 1.00 38.41 443 ASN A O 1
ATOM 3278 N N . ALA A 1 444 ? 31.706 8.073 32.307 1.00 39.25 444 ALA A N 1
ATOM 3279 C CA . ALA A 1 444 ? 33.030 7.454 32.193 1.00 39.25 444 ALA A CA 1
ATOM 3280 C C . ALA A 1 444 ? 33.161 6.554 30.947 1.00 39.25 444 ALA A C 1
ATOM 3282 O O . ALA A 1 444 ? 34.244 6.460 30.374 1.00 39.25 444 ALA A O 1
ATOM 3283 N N . ARG A 1 445 ? 32.073 5.908 30.496 1.00 39.34 445 ARG A N 1
ATOM 3284 C CA . ARG A 1 445 ? 32.038 5.161 29.223 1.00 39.34 445 ARG A CA 1
ATOM 3285 C C . ARG A 1 445 ? 32.078 6.092 28.008 1.00 39.34 445 ARG A C 1
ATOM 3287 O O . ARG A 1 445 ? 32.797 5.795 27.061 1.00 39.34 445 ARG A O 1
ATOM 3294 N N . ILE A 1 446 ? 31.355 7.211 28.051 1.00 40.12 446 ILE A N 1
ATOM 3295 C CA . ILE A 1 446 ? 31.342 8.222 26.981 1.00 40.12 446 ILE A CA 1
ATOM 3296 C C . ILE A 1 446 ? 32.683 8.967 26.912 1.00 40.12 446 ILE A C 1
ATOM 3298 O O . ILE A 1 446 ? 33.230 9.114 25.826 1.00 40.12 446 ILE A O 1
ATOM 3302 N N . GLY A 1 447 ? 33.273 9.333 28.053 1.00 35.44 447 GLY A N 1
ATOM 3303 C CA . GLY A 1 447 ? 34.618 9.911 28.133 1.00 35.44 447 GLY A CA 1
ATOM 3304 C C . GLY A 1 447 ? 35.691 8.982 27.557 1.00 35.44 447 GLY A C 1
ATOM 3305 O O . GLY A 1 447 ? 36.465 9.410 26.710 1.00 35.44 447 GLY A O 1
ATOM 3306 N N . LYS A 1 448 ? 35.656 7.682 27.894 1.00 38.25 448 LYS A N 1
ATOM 3307 C CA . LYS A 1 448 ? 36.550 6.674 27.292 1.00 38.25 448 LYS A CA 1
ATOM 3308 C C . LYS A 1 448 ? 36.320 6.470 25.786 1.00 38.25 448 LYS A C 1
ATOM 3310 O O . LYS A 1 448 ? 37.277 6.235 25.054 1.00 38.25 448 LYS A O 1
ATOM 3315 N N . MET A 1 449 ? 35.077 6.574 25.299 1.00 35.75 449 MET A N 1
ATOM 3316 C CA . MET A 1 449 ? 34.790 6.558 23.854 1.00 35.75 449 MET A CA 1
ATOM 3317 C C . MET A 1 449 ? 35.340 7.800 23.139 1.00 35.75 449 MET A C 1
ATOM 3319 O O . MET A 1 449 ? 35.816 7.686 22.012 1.00 35.75 449 MET A O 1
ATOM 3323 N N . LEU A 1 450 ? 35.295 8.972 23.774 1.00 35.84 450 LEU A N 1
ATOM 3324 C CA . LEU A 1 450 ? 35.815 10.222 23.212 1.00 35.84 450 LEU A CA 1
ATOM 3325 C C . LEU A 1 450 ? 37.354 10.266 23.235 1.00 35.84 450 LEU A C 1
ATOM 3327 O O . LEU A 1 450 ? 37.956 10.685 22.249 1.00 35.84 450 LEU A O 1
ATOM 3331 N N . GLU A 1 451 ? 37.993 9.727 24.278 1.00 41.34 451 GLU A N 1
ATOM 3332 C CA . GLU A 1 451 ? 39.451 9.519 24.345 1.00 41.34 451 GLU A CA 1
ATOM 3333 C C . GLU A 1 451 ? 39.953 8.576 23.236 1.00 41.34 451 GLU A C 1
ATOM 3335 O O . GLU A 1 451 ? 40.997 8.830 22.637 1.00 41.34 451 GLU A O 1
ATOM 3340 N N . SER A 1 452 ? 39.178 7.542 22.876 1.00 34.88 452 SER A N 1
ATOM 3341 C CA . SER A 1 452 ? 39.523 6.611 21.785 1.00 34.88 452 SER A CA 1
ATOM 3342 C C . SER A 1 452 ? 39.462 7.217 20.370 1.00 34.88 452 SER A C 1
ATOM 3344 O O . SER A 1 452 ? 39.905 6.582 19.416 1.00 34.88 452 SER A O 1
ATOM 3346 N N . ARG A 1 453 ? 38.923 8.438 20.214 1.00 38.06 453 ARG A N 1
ATOM 3347 C CA . ARG A 1 453 ? 38.700 9.108 18.915 1.00 38.06 453 ARG A CA 1
ATOM 3348 C C . ARG A 1 453 ? 39.567 10.354 18.667 1.00 38.06 453 ARG A C 1
ATOM 3350 O O . ARG A 1 453 ? 39.352 11.043 17.674 1.00 38.06 453 ARG A O 1
ATOM 3357 N N . GLY A 1 454 ? 40.561 10.626 19.515 1.00 35.66 454 GLY A N 1
ATOM 3358 C CA . GLY A 1 454 ? 41.707 11.481 19.174 1.00 35.66 454 GLY A CA 1
ATOM 3359 C C . GLY A 1 454 ? 41.415 12.930 18.748 1.00 35.66 454 GLY A C 1
ATOM 3360 O O . GLY A 1 454 ? 41.843 13.340 17.670 1.00 35.66 454 GLY A O 1
ATOM 3361 N N . ARG A 1 455 ? 40.774 13.749 19.598 1.00 36.53 455 ARG A N 1
ATOM 3362 C CA . ARG A 1 455 ? 40.872 15.226 19.516 1.00 36.53 455 ARG A CA 1
ATOM 3363 C C . ARG A 1 455 ? 41.124 15.853 20.902 1.00 36.53 455 ARG A C 1
ATOM 3365 O O . ARG A 1 455 ? 40.407 15.575 21.853 1.00 36.53 455 ARG A O 1
ATOM 3372 N N . TYR A 1 456 ? 42.204 16.640 20.946 1.00 34.47 456 TYR A N 1
ATOM 3373 C CA . TYR A 1 456 ? 42.913 17.332 22.048 1.00 34.47 456 TYR A CA 1
ATOM 3374 C C . TYR A 1 456 ? 42.051 18.339 22.865 1.00 34.47 456 TYR A C 1
ATOM 3376 O O . TYR A 1 456 ? 41.012 18.739 22.353 1.00 34.47 456 TYR A O 1
ATOM 3384 N N . VAL A 1 457 ? 42.414 18.943 24.021 1.00 30.81 457 VAL A N 1
ATOM 3385 C CA . VAL A 1 457 ? 43.398 18.820 25.146 1.00 30.81 457 VAL A CA 1
ATOM 3386 C C . VAL A 1 457 ? 43.234 20.086 26.037 1.00 30.81 457 VAL A C 1
ATOM 3388 O O . VAL A 1 457 ? 42.854 21.117 25.497 1.00 30.81 457 VAL A O 1
ATOM 3391 N N . ASN A 1 458 ? 43.528 19.975 27.352 1.00 28.20 458 ASN A N 1
ATOM 3392 C CA . ASN A 1 458 ? 43.939 20.969 28.397 1.00 28.20 458 ASN A CA 1
ATOM 3393 C C . ASN A 1 458 ? 43.579 22.474 28.259 1.00 28.20 458 ASN A C 1
ATOM 3395 O O . ASN A 1 458 ? 43.755 23.062 27.208 1.00 28.20 458 ASN A O 1
ATOM 3399 N N . THR A 1 459 ? 43.238 23.261 29.292 1.00 31.77 459 THR A N 1
ATOM 3400 C CA . THR A 1 459 ? 43.363 23.175 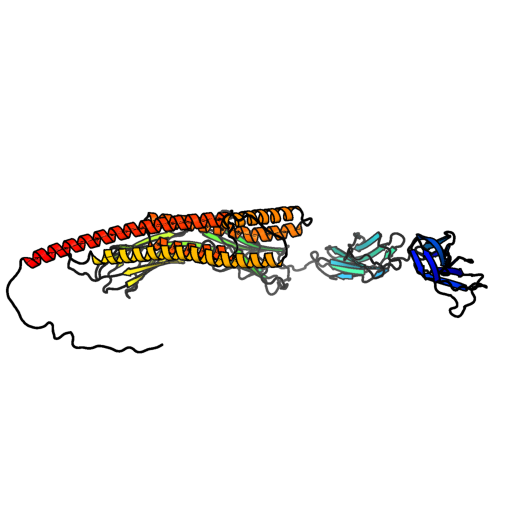30.767 1.00 31.77 459 THR A CA 1
ATOM 3401 C C . THR A 1 459 ? 42.622 24.371 31.385 1.00 31.77 459 THR A C 1
ATOM 3403 O O . THR A 1 459 ? 42.798 25.486 30.906 1.00 31.77 459 THR A O 1
ATOM 3406 N N . SER A 1 460 ? 41.923 24.176 32.507 1.00 25.77 460 SER A N 1
ATOM 3407 C CA . SER A 1 460 ? 41.917 25.118 33.644 1.00 25.77 460 SER A CA 1
ATOM 3408 C C . SER A 1 460 ? 41.245 24.452 34.850 1.00 25.77 460 SER A C 1
ATOM 3410 O O . SER A 1 460 ? 40.070 24.092 34.821 1.00 25.77 460 SER A O 1
ATOM 3412 N N . THR A 1 461 ? 42.018 24.233 35.909 1.00 35.34 461 THR A N 1
ATOM 3413 C CA . THR A 1 461 ? 41.666 23.512 37.141 1.00 35.34 461 THR A CA 1
ATOM 3414 C C . THR A 1 461 ? 40.871 24.352 38.151 1.00 35.34 461 THR A C 1
ATOM 3416 O O . THR A 1 461 ? 41.105 24.243 39.351 1.00 35.34 461 THR A O 1
ATOM 3419 N N . SER A 1 462 ? 39.921 25.182 37.715 1.00 31.97 462 SER A N 1
ATOM 3420 C CA . SER A 1 462 ? 39.123 26.010 38.643 1.00 31.97 462 SER A CA 1
ATOM 3421 C C . SER A 1 462 ? 37.614 26.039 38.388 1.00 31.97 462 SER A C 1
ATOM 3423 O O . SER A 1 462 ? 36.904 26.784 39.058 1.00 31.97 462 SER A O 1
ATOM 3425 N N . VAL A 1 463 ? 37.090 25.189 37.500 1.00 33.34 463 VAL A N 1
ATOM 3426 C CA . VAL A 1 463 ? 35.644 25.087 37.244 1.00 33.34 463 VAL A CA 1
ATOM 3427 C C . VAL A 1 463 ? 35.115 23.746 37.784 1.00 33.34 463 VAL A C 1
ATOM 3429 O O . VAL A 1 463 ? 35.654 22.698 37.415 1.00 33.34 463 VAL A O 1
ATOM 3432 N N . PRO A 1 464 ? 34.091 23.726 38.665 1.00 34.47 464 PRO A N 1
ATOM 3433 C CA . PRO A 1 464 ? 33.472 22.491 39.146 1.00 34.47 464 PRO A CA 1
ATOM 3434 C C . PRO A 1 464 ? 33.025 21.605 37.976 1.00 34.47 464 PRO A C 1
ATOM 3436 O O . PRO A 1 464 ? 32.454 22.102 37.006 1.00 34.47 464 PRO A O 1
ATOM 3439 N N . ARG A 1 465 ? 33.236 20.282 38.068 1.00 37.25 465 ARG A N 1
ATOM 3440 C CA . ARG A 1 465 ? 32.897 19.306 37.002 1.00 37.25 465 ARG A CA 1
ATOM 3441 C C . ARG A 1 465 ? 31.449 19.402 36.501 1.00 37.25 465 ARG A C 1
ATOM 3443 O O . ARG A 1 465 ? 31.164 18.987 35.382 1.00 37.25 465 ARG A O 1
ATOM 3450 N N . ASP A 1 466 ? 30.548 19.953 37.306 1.00 37.72 466 ASP A N 1
ATOM 3451 C CA . ASP A 1 466 ? 29.146 20.158 36.951 1.00 37.72 466 ASP A CA 1
ATOM 3452 C C . ASP A 1 466 ? 28.950 21.292 35.926 1.00 37.72 466 ASP A C 1
ATOM 3454 O O . ASP A 1 466 ? 28.060 21.192 35.089 1.00 37.72 466 ASP A O 1
ATOM 3458 N N . GLN A 1 467 ? 29.819 22.312 35.908 1.00 35.06 467 GLN A N 1
ATOM 3459 C CA . GLN A 1 467 ? 29.792 23.402 34.920 1.00 35.06 467 GLN A CA 1
ATOM 3460 C C . GLN A 1 467 ? 30.395 22.990 33.567 1.00 35.06 467 GLN A C 1
ATOM 3462 O O . GLN A 1 467 ? 29.839 23.339 32.529 1.00 35.06 467 GLN A O 1
ATOM 3467 N N . GLN A 1 468 ? 31.454 22.169 33.555 1.00 35.62 468 GLN A N 1
ATOM 3468 C CA . GLN A 1 468 ? 32.043 21.640 32.310 1.00 35.62 468 GLN A CA 1
ATOM 3469 C C . GLN A 1 468 ? 31.076 20.733 31.525 1.00 35.62 468 GLN A C 1
ATOM 3471 O O . GLN A 1 468 ? 31.109 20.703 30.298 1.00 35.62 468 GLN A O 1
ATOM 3476 N N . ASN A 1 469 ? 30.180 20.015 32.214 1.00 38.06 469 ASN A N 1
ATOM 3477 C CA . ASN A 1 469 ? 29.190 19.145 31.568 1.00 38.06 469 ASN A CA 1
ATOM 3478 C C . ASN A 1 469 ? 28.058 19.928 30.880 1.00 38.06 469 ASN A C 1
ATOM 3480 O O . ASN A 1 469 ? 27.512 19.453 29.889 1.00 38.06 469 ASN A O 1
ATOM 3484 N N . VAL A 1 470 ? 27.715 21.119 31.386 1.00 36.94 470 VAL A N 1
ATOM 3485 C CA . VAL A 1 470 ? 26.694 21.992 30.782 1.00 36.94 470 VAL A CA 1
ATOM 3486 C C . VAL A 1 470 ? 27.218 22.611 29.486 1.00 36.94 470 VAL A C 1
ATOM 3488 O O . VAL A 1 470 ? 26.501 22.658 28.491 1.00 36.94 470 VAL A O 1
ATOM 3491 N N . GLU A 1 471 ? 28.486 23.020 29.467 1.00 37.62 471 GLU A N 1
ATOM 3492 C CA . GLU A 1 471 ? 29.115 23.658 28.305 1.00 37.62 471 GLU A CA 1
ATOM 3493 C C . GLU A 1 471 ? 29.297 22.680 27.127 1.00 37.62 471 GLU A C 1
ATOM 3495 O O . GLU A 1 471 ? 29.054 23.034 25.974 1.00 37.62 471 GLU A O 1
ATOM 3500 N N . ILE A 1 472 ? 29.614 21.410 27.413 1.00 37.19 472 ILE A N 1
ATOM 3501 C CA . ILE A 1 472 ? 29.717 20.341 26.404 1.00 37.19 472 ILE A CA 1
ATOM 3502 C C . ILE A 1 472 ? 28.342 19.984 25.811 1.00 37.19 472 ILE A C 1
ATOM 3504 O O . ILE A 1 472 ? 28.242 19.762 24.607 1.00 37.19 472 ILE A O 1
ATOM 3508 N N . GLU A 1 473 ? 27.278 19.956 26.617 1.00 41.62 473 GLU A N 1
ATOM 3509 C CA . GLU A 1 473 ? 25.902 19.672 26.170 1.00 41.62 473 GLU A CA 1
ATOM 3510 C C . GLU A 1 473 ? 25.326 20.791 25.287 1.00 41.62 473 GLU A C 1
ATOM 3512 O O . GLU A 1 473 ? 24.710 20.507 24.258 1.00 41.62 473 GLU A O 1
ATOM 3517 N N . VAL A 1 474 ? 25.579 22.060 25.633 1.00 41.00 474 VAL A N 1
ATOM 3518 C CA . VAL A 1 474 ? 25.174 23.219 24.815 1.00 41.00 474 VAL A CA 1
ATOM 3519 C C . VAL A 1 474 ? 25.899 23.207 23.467 1.00 41.00 474 VAL A C 1
ATOM 3521 O O . VAL A 1 474 ? 25.258 23.334 22.423 1.00 41.00 474 VAL A O 1
ATOM 3524 N N . LEU A 1 475 ? 27.208 22.936 23.468 1.00 37.81 475 LEU A N 1
ATOM 3525 C CA . LEU A 1 475 ? 28.005 22.804 22.247 1.00 37.81 475 LEU A CA 1
ATOM 3526 C C . LEU A 1 475 ? 27.583 21.595 21.390 1.00 37.81 475 LEU A C 1
ATOM 3528 O O . LEU A 1 475 ? 27.598 21.680 20.161 1.00 37.81 475 LEU A O 1
ATOM 3532 N N . LEU A 1 476 ? 27.155 20.483 22.002 1.00 40.72 476 LEU A N 1
ATOM 3533 C CA . LEU A 1 476 ? 26.646 19.301 21.294 1.00 40.72 476 LEU A CA 1
ATOM 3534 C C . LEU A 1 476 ? 25.252 19.549 20.687 1.00 40.72 476 LEU A C 1
ATOM 3536 O O . LEU A 1 476 ? 24.968 19.086 19.580 1.00 40.72 476 LEU A O 1
ATOM 3540 N N . ALA A 1 477 ? 24.396 20.309 21.376 1.00 42.16 477 ALA A N 1
ATOM 3541 C CA . ALA A 1 477 ? 23.083 20.726 20.888 1.00 42.16 477 ALA A CA 1
ATOM 3542 C C . ALA A 1 477 ? 23.188 21.757 19.748 1.00 42.16 477 ALA A C 1
ATOM 3544 O O . ALA A 1 477 ? 22.469 21.652 18.750 1.00 42.16 477 ALA A O 1
ATOM 3545 N N . GLU A 1 478 ? 24.127 22.703 19.833 1.00 41.72 478 GLU A N 1
ATOM 3546 C CA . GLU A 1 478 ? 24.421 23.648 18.750 1.00 41.72 478 GLU A CA 1
ATOM 3547 C C . GLU A 1 478 ? 25.098 22.978 17.550 1.00 41.72 478 GLU A C 1
ATOM 3549 O O . GLU A 1 478 ? 24.753 23.295 16.410 1.00 41.72 478 GLU A O 1
ATOM 3554 N N . ALA A 1 479 ? 25.987 22.001 17.767 1.00 40.28 479 ALA A N 1
ATOM 3555 C CA . ALA A 1 479 ? 26.569 21.199 16.689 1.00 40.28 479 ALA A CA 1
ATOM 3556 C C . ALA A 1 479 ? 25.497 20.392 15.932 1.00 40.28 479 ALA A C 1
ATOM 3558 O O . ALA A 1 479 ? 25.520 20.338 14.701 1.00 40.28 479 ALA A O 1
ATOM 3559 N N . ARG A 1 480 ? 24.508 19.830 16.647 1.00 45.34 480 ARG A N 1
ATOM 3560 C CA . ARG A 1 480 ? 23.359 19.123 16.050 1.00 45.34 480 ARG A CA 1
ATOM 3561 C C . ARG A 1 480 ? 22.423 20.067 15.285 1.00 45.34 480 ARG A C 1
ATOM 3563 O O . ARG A 1 480 ? 22.016 19.735 14.174 1.00 45.34 480 ARG A O 1
ATOM 3570 N N . ARG A 1 481 ? 22.142 21.271 15.809 1.00 46.16 481 ARG A N 1
ATOM 3571 C CA . ARG A 1 481 ? 21.344 22.299 15.104 1.00 46.16 481 ARG A CA 1
ATOM 3572 C C . ARG A 1 481 ? 22.040 22.844 13.853 1.00 46.16 481 ARG A C 1
ATOM 3574 O O . ARG A 1 481 ? 21.378 23.033 12.837 1.00 46.16 481 ARG A O 1
ATOM 3581 N N . ARG A 1 482 ? 23.359 23.065 13.897 1.00 42.34 482 ARG A N 1
ATOM 3582 C CA . ARG A 1 482 ? 24.141 23.554 12.745 1.00 42.34 482 ARG A CA 1
ATOM 3583 C C . ARG A 1 482 ? 24.324 22.503 11.643 1.00 42.34 482 ARG A C 1
ATOM 3585 O O . ARG A 1 482 ? 24.423 22.884 10.484 1.00 42.34 482 ARG A O 1
ATOM 3592 N N . GLN A 1 483 ? 24.323 21.203 11.959 1.00 43.88 483 GLN A N 1
ATOM 3593 C CA . GLN A 1 483 ? 24.322 20.155 10.925 1.00 43.88 483 GLN A CA 1
ATOM 3594 C C . GLN A 1 483 ? 22.961 19.990 10.222 1.00 43.88 483 GLN A C 1
ATOM 3596 O O . GLN A 1 483 ? 22.937 19.638 9.045 1.00 43.88 483 GLN A O 1
ATOM 3601 N N . LEU A 1 484 ? 21.837 20.298 10.884 1.00 43.16 484 LEU A N 1
ATOM 3602 C CA . LEU A 1 484 ? 20.494 20.201 10.287 1.00 43.16 484 LEU A CA 1
ATOM 3603 C C . LEU A 1 484 ? 20.246 21.203 9.144 1.00 43.16 484 LEU A C 1
ATOM 3605 O O . LEU A 1 484 ? 19.516 20.894 8.199 1.00 43.16 484 LEU A O 1
ATOM 3609 N N . SER A 1 485 ? 20.830 22.404 9.219 1.00 45.03 485 SER A N 1
ATOM 3610 C CA . SER A 1 485 ? 20.624 23.462 8.218 1.00 45.03 485 SER A CA 1
ATOM 3611 C C . SER A 1 485 ? 21.437 23.265 6.934 1.00 45.03 485 SER A C 1
ATOM 3613 O O . SER A 1 485 ? 21.124 23.890 5.924 1.00 45.03 485 SER A O 1
ATOM 3615 N N . LEU A 1 486 ? 22.438 22.378 6.951 1.00 43.03 486 LEU A N 1
ATOM 3616 C CA . LEU A 1 486 ? 23.367 22.133 5.840 1.00 43.03 486 LEU A CA 1
ATOM 3617 C C . LEU A 1 486 ? 23.034 20.874 5.018 1.00 43.03 486 LEU A C 1
ATOM 3619 O O . LEU A 1 486 ? 23.730 20.571 4.052 1.00 43.03 486 LEU A O 1
ATOM 3623 N N . LEU A 1 487 ? 21.979 20.132 5.374 1.00 41.44 487 LEU A N 1
ATOM 3624 C CA . LEU A 1 487 ? 21.590 18.909 4.665 1.00 41.44 487 LEU A CA 1
ATOM 3625 C C . LEU A 1 487 ? 20.779 19.232 3.386 1.00 41.44 487 LEU A C 1
ATOM 3627 O O . LEU A 1 487 ? 19.719 19.862 3.501 1.00 41.44 487 LEU A O 1
ATOM 3631 N N . PRO A 1 488 ? 21.209 18.780 2.184 1.00 36.94 488 PRO A N 1
ATOM 3632 C CA . PRO A 1 488 ? 20.558 19.130 0.912 1.00 36.94 488 PRO A CA 1
ATOM 3633 C C . PRO A 1 488 ? 19.244 18.378 0.647 1.00 36.94 488 PRO A C 1
ATOM 3635 O O . PRO A 1 488 ? 18.468 18.782 -0.211 1.00 36.94 488 PRO A O 1
ATOM 3638 N N . ASN A 1 489 ? 18.997 17.269 1.352 1.00 42.09 489 ASN A N 1
ATOM 3639 C CA . ASN A 1 489 ? 17.981 16.282 0.984 1.00 42.09 489 ASN A CA 1
ATOM 3640 C C . ASN A 1 489 ? 16.728 16.365 1.884 1.00 42.09 489 ASN A C 1
ATOM 3642 O O . ASN A 1 489 ? 16.813 16.240 3.109 1.00 42.09 489 ASN A O 1
ATOM 3646 N N . THR A 1 490 ? 15.558 16.569 1.272 1.00 46.06 490 THR A N 1
ATOM 3647 C CA . THR A 1 490 ? 14.238 16.689 1.922 1.00 46.06 490 THR A CA 1
ATOM 3648 C C . THR A 1 490 ? 13.781 15.401 2.607 1.00 46.06 490 THR A C 1
ATOM 3650 O O . THR A 1 490 ? 13.130 15.470 3.648 1.00 46.06 490 THR A O 1
ATOM 3653 N N . HIS A 1 491 ? 14.182 14.235 2.098 1.00 36.78 491 HIS A N 1
ATOM 3654 C CA . HIS A 1 491 ? 13.811 12.937 2.666 1.00 36.78 491 HIS A CA 1
ATOM 3655 C C . HIS A 1 491 ? 14.542 12.650 3.992 1.00 36.78 491 HIS A C 1
ATOM 3657 O O . HIS A 1 491 ? 13.926 12.222 4.967 1.00 36.78 491 HIS A O 1
ATOM 3663 N N . LEU A 1 492 ? 15.834 12.998 4.086 1.00 37.91 492 LEU A N 1
ATOM 3664 C CA . LEU A 1 492 ? 16.598 12.875 5.337 1.00 37.91 492 LEU A CA 1
ATOM 3665 C C . LEU A 1 492 ? 16.100 13.837 6.426 1.00 37.91 492 LEU A C 1
ATOM 3667 O O . LEU A 1 492 ? 16.110 13.482 7.601 1.00 37.91 492 LEU A O 1
ATOM 3671 N N . LYS A 1 493 ? 15.637 15.040 6.049 1.00 43.84 493 LYS A N 1
ATOM 3672 C CA . LYS A 1 493 ? 14.983 15.976 6.983 1.00 43.84 493 LYS A CA 1
ATOM 3673 C C . LYS A 1 493 ? 13.666 15.408 7.525 1.00 43.84 493 LYS A C 1
ATOM 3675 O O . LYS A 1 493 ? 13.361 15.633 8.692 1.00 43.84 493 LYS A O 1
ATOM 3680 N N . GLY A 1 494 ? 12.930 14.655 6.703 1.00 39.78 494 GLY A N 1
ATOM 3681 C CA . GLY A 1 494 ? 11.718 13.931 7.099 1.00 39.78 494 GLY A CA 1
ATOM 3682 C C . GLY A 1 494 ? 11.997 12.846 8.138 1.00 39.78 494 GLY A C 1
ATOM 3683 O O . GLY A 1 494 ? 11.433 12.900 9.225 1.00 39.78 494 GLY A O 1
ATOM 3684 N N . LEU A 1 495 ? 12.944 11.945 7.860 1.00 37.94 495 LEU A N 1
ATOM 3685 C CA . LEU A 1 495 ? 13.320 10.857 8.777 1.00 37.94 495 LEU A CA 1
ATOM 3686 C C . LEU A 1 495 ? 13.888 11.367 10.111 1.00 37.94 495 LEU A C 1
ATOM 3688 O O . LEU A 1 495 ? 13.639 10.785 11.164 1.00 37.94 495 LEU A O 1
ATOM 3692 N N . LEU A 1 496 ? 14.628 12.481 10.099 1.00 38.94 496 LEU A N 1
ATOM 3693 C CA . LEU A 1 496 ? 15.138 13.079 11.335 1.00 38.94 496 LEU A CA 1
ATOM 3694 C C . LEU A 1 496 ? 14.043 13.782 12.149 1.00 38.94 496 LEU A C 1
ATOM 3696 O O . LEU A 1 496 ? 14.102 13.767 13.376 1.00 38.94 496 LEU A O 1
ATOM 3700 N N . LYS A 1 497 ? 13.054 14.390 11.481 1.00 41.06 497 LYS A N 1
ATOM 3701 C CA . LYS A 1 497 ? 11.864 14.956 12.128 1.00 41.06 497 LYS A CA 1
ATOM 3702 C C . LYS A 1 497 ? 11.013 13.850 12.750 1.00 41.06 497 LYS A C 1
ATOM 3704 O O . LYS A 1 497 ? 10.551 14.009 13.868 1.00 41.06 497 LYS A O 1
ATOM 3709 N N . GLU A 1 498 ? 10.888 12.716 12.074 1.00 38.75 498 GLU A N 1
ATOM 3710 C CA . GLU A 1 498 ? 10.186 11.529 12.564 1.00 38.75 498 GLU A CA 1
ATOM 3711 C C . GLU A 1 498 ? 10.908 10.897 13.767 1.00 38.75 498 GLU A C 1
ATOM 3713 O O . GLU A 1 498 ? 10.278 10.583 14.772 1.00 38.75 498 GLU A O 1
ATOM 3718 N N . TYR A 1 499 ? 12.246 10.836 13.742 1.00 36.03 499 TYR A N 1
ATOM 3719 C CA . TYR A 1 499 ? 13.059 10.446 14.900 1.00 36.03 499 TYR A CA 1
ATOM 3720 C C . TYR A 1 499 ? 12.930 11.437 16.074 1.00 36.03 499 TYR A C 1
ATOM 3722 O O . TYR A 1 499 ? 12.866 11.027 17.233 1.00 36.03 499 TYR A O 1
ATOM 3730 N N . HIS A 1 500 ? 12.864 12.742 15.791 1.00 40.38 500 HIS A N 1
ATOM 3731 C CA . HIS A 1 500 ? 12.670 13.804 16.784 1.00 40.38 500 HIS A CA 1
ATOM 3732 C C . HIS A 1 500 ? 11.267 13.750 17.411 1.00 40.38 500 HIS A C 1
ATOM 3734 O O . HIS A 1 500 ? 11.146 13.760 18.633 1.00 40.38 500 HIS A O 1
ATOM 3740 N N . ASP A 1 501 ? 10.216 13.576 16.607 1.00 41.53 501 ASP A N 1
ATOM 3741 C CA . ASP A 1 501 ? 8.836 13.396 17.070 1.00 41.53 501 ASP A CA 1
ATOM 3742 C C . ASP A 1 501 ? 8.669 12.085 17.870 1.00 41.53 501 ASP A C 1
ATOM 3744 O O . ASP A 1 501 ? 7.954 12.068 18.873 1.00 41.53 501 ASP A O 1
ATOM 3748 N N . ALA A 1 502 ? 9.379 11.014 17.492 1.00 35.22 502 ALA A N 1
ATOM 3749 C CA . ALA A 1 502 ? 9.369 9.727 18.194 1.00 35.22 502 ALA A CA 1
ATOM 3750 C C . ALA A 1 502 ? 10.127 9.730 19.535 1.00 35.22 502 ALA A C 1
ATOM 3752 O O . ALA A 1 502 ? 9.891 8.852 20.363 1.00 35.22 502 ALA A O 1
ATOM 3753 N N . THR A 1 503 ? 11.025 10.693 19.773 1.00 40.12 503 THR A N 1
ATOM 3754 C CA . THR A 1 503 ? 11.851 10.747 20.996 1.00 40.12 503 THR A CA 1
ATOM 3755 C C . THR A 1 503 ? 11.519 11.923 21.920 1.00 40.12 503 THR A C 1
ATOM 3757 O O . THR A 1 503 ? 11.559 11.750 23.137 1.00 40.12 503 THR A O 1
ATOM 3760 N N . GLU A 1 504 ? 11.110 13.090 21.405 1.00 44.47 504 GLU A N 1
ATOM 3761 C CA . GLU A 1 504 ? 10.766 14.261 22.232 1.00 44.47 504 GLU A CA 1
ATOM 3762 C C . GLU A 1 504 ? 9.303 14.308 22.696 1.00 44.47 504 GLU A C 1
ATOM 3764 O O . GLU A 1 504 ? 9.028 14.786 23.799 1.00 44.47 504 GLU A O 1
ATOM 3769 N N . ARG A 1 505 ? 8.339 13.793 21.919 1.00 42.44 505 ARG A N 1
ATOM 3770 C CA . ARG A 1 505 ? 6.928 13.783 22.356 1.00 42.44 505 ARG A CA 1
ATOM 3771 C C . ARG A 1 505 ? 6.680 12.868 23.562 1.00 42.44 505 ARG A C 1
ATOM 3773 O O . ARG A 1 505 ? 6.023 13.328 24.496 1.00 42.44 505 ARG A O 1
ATOM 3780 N N . PRO A 1 506 ? 7.236 11.640 23.631 1.00 43.25 506 PRO A N 1
ATOM 3781 C CA . PRO A 1 506 ? 7.158 10.823 24.845 1.00 43.25 506 PRO A CA 1
ATOM 3782 C C . PRO A 1 506 ? 7.860 11.488 26.039 1.00 43.25 506 PRO A C 1
ATOM 3784 O O . PRO A 1 506 ? 7.392 11.387 27.172 1.00 43.25 506 PRO A O 1
ATOM 3787 N N . ALA A 1 507 ? 8.944 12.232 25.784 1.00 43.94 507 ALA A N 1
ATOM 3788 C CA . ALA A 1 507 ? 9.680 12.978 26.802 1.00 43.94 507 ALA A CA 1
ATOM 3789 C C . ALA A 1 507 ? 8.878 14.136 27.414 1.00 43.94 507 ALA A C 1
ATOM 3791 O O . ALA A 1 507 ? 8.967 14.369 28.618 1.00 43.94 507 ALA A O 1
ATOM 3792 N N . LEU A 1 508 ? 8.073 14.845 26.616 1.00 47.06 508 LEU A N 1
ATOM 3793 C CA . LEU A 1 508 ? 7.180 15.907 27.094 1.00 47.06 508 LEU A CA 1
ATOM 3794 C C . LEU A 1 508 ? 6.020 15.359 27.942 1.00 47.06 508 LEU A C 1
ATOM 3796 O O . LEU A 1 508 ? 5.631 15.997 28.921 1.00 47.06 508 LEU A O 1
ATOM 3800 N N . VAL A 1 509 ? 5.513 14.168 27.608 1.00 52.78 509 VAL A N 1
ATOM 3801 C CA . VAL A 1 509 ? 4.443 13.484 28.357 1.00 52.78 509 VAL A CA 1
ATOM 3802 C C . VAL A 1 509 ? 4.942 12.992 29.720 1.00 52.78 509 VAL A C 1
ATOM 3804 O O . VAL A 1 509 ? 4.325 13.293 30.740 1.00 52.78 509 VAL A O 1
ATOM 3807 N N . GLU A 1 510 ? 6.095 12.319 29.774 1.00 52.81 510 GLU A N 1
ATOM 3808 C CA . GLU A 1 510 ? 6.709 11.915 31.053 1.00 52.81 510 GLU A CA 1
ATOM 3809 C C . GLU A 1 510 ? 7.160 13.131 31.886 1.00 52.81 510 GLU A C 1
ATOM 3811 O O . GLU A 1 510 ? 7.056 13.118 33.111 1.00 52.81 510 GLU A O 1
ATOM 3816 N N . ARG A 1 511 ? 7.580 14.238 31.251 1.00 53.56 511 ARG A N 1
ATOM 3817 C CA . ARG A 1 511 ? 7.898 15.498 31.950 1.00 53.56 511 ARG A CA 1
ATOM 3818 C C . ARG A 1 511 ? 6.684 16.089 32.674 1.00 53.56 511 ARG A C 1
ATOM 3820 O O . ARG A 1 511 ? 6.831 16.562 33.802 1.00 53.56 511 ARG A O 1
ATOM 3827 N N . ALA A 1 512 ? 5.508 16.059 32.049 1.00 56.91 512 ALA A N 1
ATOM 3828 C CA . ALA A 1 512 ? 4.264 16.498 32.678 1.00 56.91 512 ALA A CA 1
ATOM 3829 C C . ALA A 1 512 ? 3.860 15.568 33.838 1.00 56.91 512 ALA A C 1
ATOM 3831 O O . ALA A 1 512 ? 3.524 16.053 34.919 1.00 56.91 512 ALA A O 1
ATOM 3832 N N . ALA A 1 513 ? 4.006 14.250 33.652 1.00 57.41 513 ALA A N 1
ATOM 3833 C CA . ALA A 1 513 ? 3.702 13.248 34.674 1.00 57.41 513 ALA A CA 1
ATOM 3834 C C . ALA A 1 513 ? 4.572 13.403 35.936 1.00 57.41 513 ALA A C 1
ATOM 3836 O O . ALA A 1 513 ? 4.056 13.374 37.053 1.00 57.41 513 ALA A O 1
ATOM 3837 N N . VAL A 1 514 ? 5.882 13.645 35.787 1.00 55.88 514 VAL A N 1
ATOM 3838 C CA . VAL A 1 514 ? 6.785 13.894 36.929 1.00 55.88 514 VAL A CA 1
ATOM 3839 C C . VAL A 1 514 ? 6.359 15.138 37.717 1.00 55.88 514 VAL A C 1
ATOM 3841 O O . VAL A 1 514 ? 6.331 15.100 38.948 1.00 55.88 514 VAL A O 1
ATOM 3844 N N . GLY A 1 515 ? 5.994 16.229 37.034 1.00 56.12 515 GLY A N 1
ATOM 3845 C CA . GLY A 1 515 ? 5.531 17.459 37.686 1.00 56.12 515 GLY A CA 1
ATOM 3846 C C . GLY A 1 515 ? 4.238 17.264 38.484 1.00 56.12 515 GLY A C 1
ATOM 3847 O O . GLY A 1 515 ? 4.116 17.760 39.606 1.00 56.12 515 GLY A O 1
ATOM 3848 N N . GLU A 1 516 ? 3.301 16.489 37.942 1.00 67.12 516 GLU A N 1
ATOM 3849 C CA . GLU A 1 516 ? 2.022 16.184 38.584 1.00 67.12 516 GLU A CA 1
ATOM 3850 C C . GLU A 1 516 ? 2.183 15.262 39.805 1.00 67.12 516 GLU A C 1
ATOM 3852 O O . GLU A 1 516 ? 1.611 15.526 40.867 1.00 67.12 516 GLU A O 1
ATOM 3857 N N . ILE A 1 517 ? 3.026 14.226 39.705 1.00 59.62 517 ILE A N 1
ATOM 3858 C CA . ILE A 1 517 ? 3.332 13.319 40.825 1.00 59.62 517 ILE A CA 1
ATOM 3859 C C . ILE A 1 517 ? 3.996 14.090 41.976 1.00 59.62 517 ILE A C 1
ATOM 3861 O O . ILE A 1 517 ? 3.641 13.892 43.140 1.00 59.62 517 ILE A O 1
ATOM 3865 N N . VAL A 1 518 ? 4.917 15.012 41.671 1.00 56.72 518 VAL A N 1
ATOM 3866 C CA . VAL A 1 518 ? 5.575 15.866 42.677 1.00 56.72 518 VAL A CA 1
ATOM 3867 C C . VAL A 1 518 ? 4.572 16.784 43.382 1.00 56.72 518 VAL A C 1
ATOM 3869 O O . VAL A 1 518 ? 4.635 16.929 44.605 1.00 56.72 518 VAL A O 1
ATOM 3872 N N . ALA A 1 519 ? 3.633 17.382 42.644 1.00 61.28 519 ALA A N 1
ATOM 3873 C CA . ALA A 1 519 ? 2.603 18.244 43.221 1.00 61.28 519 ALA A CA 1
ATOM 3874 C C . ALA A 1 519 ? 1.677 17.469 44.175 1.00 61.28 519 ALA A C 1
ATOM 3876 O O . ALA A 1 519 ? 1.435 17.913 45.298 1.00 61.28 519 ALA A O 1
ATOM 3877 N N . ARG A 1 520 ? 1.236 16.272 43.771 1.00 64.81 520 ARG A N 1
ATOM 3878 C CA . ARG A 1 520 ? 0.385 15.391 44.587 1.00 64.81 520 ARG A CA 1
ATOM 3879 C C . ARG A 1 520 ? 1.104 14.868 45.830 1.00 64.81 520 ARG A C 1
ATOM 3881 O O . ARG A 1 520 ? 0.520 14.843 46.910 1.00 64.81 520 ARG A O 1
ATOM 3888 N N . ALA A 1 521 ? 2.380 14.497 45.706 1.00 55.09 521 ALA A N 1
ATOM 3889 C CA . ALA A 1 521 ? 3.185 14.050 46.842 1.00 55.09 521 ALA A CA 1
ATOM 3890 C C . ALA A 1 521 ? 3.380 15.172 47.876 1.00 55.09 521 ALA A C 1
ATOM 3892 O O . ALA A 1 521 ? 3.313 14.925 49.080 1.00 55.09 521 ALA A O 1
ATOM 3893 N N . ARG A 1 522 ? 3.577 16.414 47.415 1.00 57.84 522 ARG A N 1
ATOM 3894 C CA . ARG A 1 522 ? 3.671 17.595 48.284 1.00 57.84 522 ARG A CA 1
ATOM 3895 C C . ARG A 1 522 ? 2.366 17.838 49.046 1.00 57.84 522 ARG A C 1
ATOM 3897 O O . ARG A 1 522 ? 2.414 18.050 50.254 1.00 57.84 522 ARG A O 1
ATOM 3904 N N . ASP A 1 523 ? 1.227 17.783 48.364 1.00 63.28 523 ASP A N 1
ATOM 3905 C CA . ASP A 1 523 ? -0.086 18.012 48.977 1.00 63.28 523 ASP A CA 1
ATOM 3906 C C . ASP A 1 523 ? -0.433 16.936 50.025 1.00 63.28 523 ASP A C 1
ATOM 3908 O O . ASP A 1 523 ? -0.852 17.248 51.142 1.00 63.28 523 ASP A O 1
ATOM 3912 N N . ALA A 1 524 ? -0.129 15.667 49.732 1.00 55.75 524 ALA A N 1
ATOM 3913 C CA . ALA A 1 524 ? -0.286 14.563 50.681 1.00 55.75 524 ALA A CA 1
ATOM 3914 C C . ALA A 1 524 ? 0.580 14.735 51.949 1.00 55.75 524 ALA A C 1
ATOM 3916 O O . ALA A 1 524 ? 0.118 14.461 53.058 1.00 55.75 524 ALA A O 1
ATOM 3917 N N . MET A 1 525 ? 1.817 15.235 51.815 1.00 55.69 525 MET A N 1
ATOM 3918 C CA . MET A 1 525 ? 2.691 15.515 52.966 1.00 55.69 525 MET A CA 1
ATOM 3919 C C . MET A 1 525 ? 2.209 16.707 53.803 1.00 55.69 525 MET A C 1
ATOM 3921 O O . MET A 1 525 ? 2.290 16.654 55.029 1.00 55.69 525 MET A O 1
ATOM 3925 N N . ILE A 1 526 ? 1.690 17.766 53.171 1.00 54.31 526 ILE A N 1
ATOM 3926 C CA . ILE A 1 526 ? 1.149 18.943 53.873 1.00 54.31 526 ILE A CA 1
ATOM 3927 C C . ILE A 1 526 ? -0.129 18.583 54.645 1.00 54.31 526 ILE A C 1
ATOM 3929 O O . ILE A 1 526 ? -0.333 19.062 55.760 1.00 54.31 526 ILE A O 1
ATOM 3933 N N . THR A 1 527 ? -0.966 17.711 54.080 1.00 52.44 527 THR A N 1
ATOM 3934 C CA . THR A 1 527 ? -2.254 17.292 54.661 1.00 52.44 527 THR A CA 1
ATOM 3935 C C . THR A 1 527 ? -2.150 16.128 55.655 1.00 52.44 527 THR A C 1
ATOM 3937 O O . THR A 1 527 ? -3.162 15.702 56.206 1.00 52.44 527 THR A O 1
ATOM 3940 N N . GLY A 1 528 ? -0.941 15.621 55.929 1.00 49.91 528 GLY A N 1
ATOM 3941 C CA . GLY A 1 528 ? -0.701 14.573 56.929 1.00 49.91 528 GLY A CA 1
ATOM 3942 C C . GLY A 1 528 ? -0.986 13.140 56.459 1.00 49.91 528 GLY A C 1
ATOM 3943 O O . GLY A 1 528 ? -0.923 12.213 57.264 1.00 49.91 528 GLY A O 1
ATOM 3944 N N . LYS A 1 529 ? -1.240 12.920 55.162 1.00 54.72 529 LYS A N 1
ATOM 3945 C CA . LYS A 1 529 ? -1.483 11.598 54.555 1.00 54.72 529 LYS A CA 1
ATOM 3946 C C . LYS A 1 529 ? -0.168 10.916 54.156 1.00 54.72 529 LYS A C 1
ATOM 3948 O O . LYS A 1 529 ? 0.140 10.717 52.982 1.00 54.72 529 LYS A O 1
ATOM 3953 N N . ILE A 1 530 ? 0.650 10.580 55.152 1.00 51.84 530 ILE A N 1
ATOM 3954 C CA . ILE A 1 530 ? 2.047 10.145 54.948 1.00 51.84 530 ILE A CA 1
ATOM 3955 C C . ILE A 1 530 ? 2.159 8.790 54.217 1.00 51.84 530 ILE A C 1
ATOM 3957 O O . ILE A 1 530 ? 3.114 8.587 53.468 1.00 51.84 530 ILE A O 1
ATOM 3961 N N . GLN A 1 531 ? 1.178 7.890 54.357 1.00 50.28 531 GLN A N 1
ATOM 3962 C CA . GLN A 1 531 ? 1.140 6.616 53.615 1.00 50.28 531 GLN A CA 1
ATOM 3963 C C . GLN A 1 531 ? 0.866 6.824 52.113 1.00 50.28 531 GLN A C 1
ATOM 3965 O O . GLN A 1 531 ? 1.548 6.235 51.273 1.00 50.28 531 GLN A O 1
ATOM 3970 N N . ASP A 1 532 ? -0.041 7.742 51.765 1.00 55.91 532 ASP A N 1
ATOM 3971 C CA . ASP A 1 532 ? -0.317 8.119 50.370 1.00 55.91 532 ASP A CA 1
ATOM 3972 C C . ASP A 1 532 ? 0.914 8.783 49.732 1.00 55.91 532 ASP A C 1
ATOM 3974 O O . ASP A 1 532 ? 1.272 8.505 48.584 1.00 55.91 532 ASP A O 1
ATOM 3978 N N . ALA A 1 533 ? 1.631 9.605 50.507 1.00 51.34 533 ALA A N 1
ATOM 3979 C CA . ALA A 1 533 ? 2.898 10.193 50.084 1.00 51.34 533 ALA A CA 1
ATOM 3980 C C . ALA A 1 533 ? 3.985 9.128 49.813 1.00 51.34 533 ALA A C 1
ATOM 3982 O O . ALA A 1 533 ? 4.756 9.281 48.865 1.00 51.34 533 ALA A O 1
ATOM 3983 N N . ALA A 1 534 ? 4.040 8.030 50.581 1.00 50.94 534 ALA A N 1
ATOM 3984 C CA . ALA A 1 534 ? 4.994 6.934 50.362 1.00 50.94 534 ALA A CA 1
ATOM 3985 C C . ALA A 1 534 ? 4.742 6.178 49.042 1.00 50.94 534 ALA A C 1
ATOM 3987 O O . ALA A 1 534 ? 5.692 5.845 48.318 1.00 50.94 534 ALA A O 1
ATOM 3988 N N . GLY A 1 535 ? 3.469 5.956 48.698 1.00 54.44 535 GLY A N 1
ATOM 3989 C CA . GLY A 1 535 ? 3.063 5.380 47.412 1.00 54.44 535 GLY A CA 1
ATOM 3990 C C . GLY A 1 535 ? 3.472 6.266 46.233 1.00 54.44 535 GLY A C 1
ATOM 3991 O O . GLY A 1 535 ? 4.145 5.803 45.309 1.00 54.44 535 GLY A O 1
ATOM 3992 N N . LEU A 1 536 ? 3.183 7.567 46.322 1.00 57.97 536 LEU A N 1
ATOM 3993 C CA . LEU A 1 536 ? 3.521 8.554 45.289 1.00 57.97 536 LEU A CA 1
ATOM 3994 C C . LEU A 1 536 ? 5.038 8.732 45.104 1.00 57.97 536 LEU A C 1
ATOM 3996 O O . LEU A 1 536 ? 5.513 8.898 43.983 1.00 57.97 536 LEU A O 1
ATOM 4000 N N . VAL A 1 537 ? 5.834 8.639 46.175 1.00 54.59 537 VAL A N 1
ATOM 4001 C CA . VAL A 1 537 ? 7.309 8.683 46.097 1.00 54.59 537 VAL A CA 1
ATOM 4002 C C . VAL A 1 537 ? 7.884 7.431 45.420 1.00 54.59 537 VAL A C 1
ATOM 4004 O O . VAL A 1 537 ? 8.888 7.507 44.706 1.00 54.59 537 VAL A O 1
ATOM 4007 N N . THR A 1 538 ? 7.241 6.275 45.590 1.00 55.19 538 THR A N 1
ATOM 4008 C CA . THR A 1 538 ? 7.623 5.032 44.902 1.00 55.19 538 THR A CA 1
ATOM 4009 C C . THR A 1 538 ? 7.307 5.108 43.405 1.00 55.19 538 THR A C 1
ATOM 4011 O O . THR A 1 538 ? 8.120 4.694 42.574 1.00 55.19 538 THR A O 1
ATOM 4014 N N . GLU A 1 539 ? 6.175 5.714 43.051 1.00 60.16 539 GLU A N 1
ATOM 4015 C CA . GLU A 1 539 ? 5.777 5.987 41.669 1.00 60.16 539 GLU A CA 1
ATOM 4016 C C . GLU A 1 539 ? 6.697 7.021 40.996 1.00 60.16 539 GLU A C 1
ATOM 4018 O O . GLU A 1 539 ? 7.183 6.789 39.884 1.00 60.16 539 GLU A O 1
ATOM 4023 N N . LEU A 1 540 ? 7.058 8.093 41.713 1.00 59.78 540 LEU A N 1
ATOM 4024 C CA . LEU A 1 540 ? 8.054 9.080 41.287 1.00 59.78 540 LEU A CA 1
ATOM 4025 C C . LEU A 1 540 ? 9.409 8.417 41.007 1.00 59.78 540 LEU A C 1
ATOM 4027 O O . LEU A 1 540 ? 10.035 8.667 39.978 1.00 59.78 540 LEU A O 1
ATOM 4031 N N . ARG A 1 541 ? 9.849 7.505 41.883 1.00 54.09 541 ARG A N 1
ATOM 4032 C CA . ARG A 1 541 ? 11.076 6.717 41.696 1.00 54.09 541 ARG A CA 1
ATOM 4033 C C . ARG A 1 541 ? 11.011 5.846 40.441 1.00 54.09 541 ARG A C 1
ATOM 4035 O O . ARG A 1 541 ? 12.002 5.764 39.717 1.00 54.09 541 ARG A O 1
ATOM 4042 N N . ALA A 1 542 ? 9.870 5.221 40.158 1.00 53.44 542 ALA A N 1
ATOM 4043 C CA . ALA A 1 542 ? 9.676 4.419 38.952 1.00 53.44 542 ALA A CA 1
ATOM 4044 C C . ALA A 1 542 ? 9.645 5.274 37.671 1.00 53.44 542 ALA A C 1
ATOM 4046 O O . ALA A 1 542 ? 10.237 4.874 36.668 1.00 53.44 542 ALA A O 1
ATOM 4047 N N . SER A 1 543 ? 9.007 6.450 37.690 1.00 54.69 543 SER A N 1
ATOM 4048 C CA . SER A 1 543 ? 8.986 7.391 36.554 1.00 54.69 543 SER A CA 1
ATOM 4049 C C . SER A 1 543 ? 10.375 7.996 36.290 1.00 54.69 543 SER A C 1
ATOM 4051 O O . SER A 1 543 ? 10.854 7.953 35.160 1.00 54.69 543 SER A O 1
ATOM 4053 N N . ILE A 1 544 ? 11.126 8.394 37.326 1.00 54.34 544 ILE A N 1
ATOM 4054 C CA . ILE A 1 544 ? 12.519 8.864 37.181 1.00 54.34 544 ILE A CA 1
ATOM 4055 C C . ILE A 1 544 ? 13.421 7.765 36.592 1.00 54.34 544 ILE A C 1
ATOM 4057 O O . ILE A 1 544 ? 14.261 8.038 35.729 1.00 54.34 544 ILE A O 1
ATOM 4061 N N . ILE A 1 545 ? 13.252 6.504 37.014 1.00 52.25 545 ILE A N 1
ATOM 4062 C CA . ILE A 1 545 ? 13.987 5.364 36.442 1.00 52.25 545 ILE A CA 1
ATOM 4063 C C . ILE A 1 545 ? 13.617 5.160 34.965 1.00 52.25 545 ILE A C 1
ATOM 4065 O O . ILE A 1 545 ? 14.524 4.986 34.147 1.00 52.25 545 ILE A O 1
ATOM 4069 N N . ARG A 1 546 ? 12.327 5.233 34.606 1.00 53.91 546 ARG A N 1
ATOM 4070 C CA . ARG A 1 546 ? 11.848 5.143 33.214 1.00 53.91 546 ARG A CA 1
ATOM 4071 C C . ARG A 1 546 ? 12.428 6.258 32.338 1.00 53.91 546 ARG A C 1
ATOM 4073 O O . ARG A 1 546 ? 13.056 5.956 31.325 1.00 53.91 546 ARG A O 1
ATOM 4080 N N . ALA A 1 547 ? 12.362 7.510 32.790 1.00 51.69 547 ALA A N 1
ATOM 4081 C CA . ALA A 1 547 ? 12.960 8.660 32.109 1.00 51.69 547 ALA A CA 1
ATOM 4082 C C . ALA A 1 547 ? 14.491 8.528 31.943 1.00 51.69 547 ALA A C 1
ATOM 4084 O O . ALA A 1 547 ? 15.063 8.975 30.946 1.00 51.69 547 ALA A O 1
ATOM 4085 N N . THR A 1 548 ? 15.171 7.863 32.891 1.00 48.97 548 THR A N 1
ATOM 4086 C CA . THR A 1 548 ? 16.629 7.639 32.841 1.00 48.97 548 THR A CA 1
ATOM 4087 C C . THR A 1 548 ? 16.995 6.573 31.808 1.00 48.97 548 THR A C 1
ATOM 4089 O O . THR A 1 548 ? 18.007 6.706 31.122 1.00 48.97 548 THR A O 1
ATOM 4092 N N . ILE A 1 549 ? 16.179 5.521 31.683 1.00 45.25 549 ILE A N 1
ATOM 4093 C CA . ILE A 1 549 ? 16.365 4.437 30.705 1.00 45.25 549 ILE A CA 1
ATOM 4094 C C . ILE A 1 549 ? 16.163 4.948 29.273 1.00 45.25 549 ILE A C 1
ATOM 4096 O O . ILE A 1 549 ? 16.883 4.527 28.373 1.00 45.25 549 ILE A O 1
ATOM 4100 N N . MET A 1 550 ? 15.241 5.891 29.076 1.00 45.91 550 MET A N 1
ATOM 4101 C CA . MET A 1 550 ? 14.934 6.473 27.766 1.00 45.91 550 MET A CA 1
ATOM 4102 C C . MET A 1 550 ? 15.942 7.545 27.300 1.00 45.91 550 MET A C 1
ATOM 4104 O O . MET A 1 550 ? 15.833 8.033 26.181 1.00 45.91 550 MET A O 1
ATOM 4108 N N . GLY A 1 551 ? 16.937 7.913 28.122 1.00 46.72 551 GLY A N 1
ATOM 4109 C CA . GLY A 1 551 ? 17.978 8.883 27.746 1.00 46.72 551 GLY A CA 1
ATOM 4110 C C . GLY A 1 551 ? 17.516 10.349 27.706 1.00 46.72 551 GLY A C 1
ATOM 4111 O O . GLY A 1 551 ? 18.146 11.164 27.041 1.00 46.72 551 GLY A O 1
ATOM 4112 N N . ILE A 1 552 ? 16.436 10.687 28.421 1.00 48.62 552 ILE A N 1
ATOM 4113 C CA . ILE A 1 552 ? 15.672 11.945 28.280 1.00 48.62 552 ILE A CA 1
ATOM 4114 C C . ILE A 1 552 ? 16.183 13.098 29.179 1.00 48.62 552 ILE A C 1
ATOM 4116 O O . ILE A 1 552 ? 15.711 14.232 29.098 1.00 48.62 552 ILE A O 1
ATOM 4120 N N . PHE A 1 553 ? 17.177 12.871 30.042 1.00 46.47 553 PHE A N 1
ATOM 4121 C CA . PHE A 1 553 ? 17.620 13.904 30.986 1.00 46.47 553 PHE A CA 1
ATOM 4122 C C . PHE A 1 553 ? 18.510 14.970 30.338 1.00 46.47 553 PHE A C 1
ATOM 4124 O O . PHE A 1 553 ? 19.732 14.847 30.331 1.00 46.47 553 PHE A O 1
ATOM 4131 N N . SER A 1 554 ? 17.903 16.071 29.892 1.00 47.62 554 SER A N 1
ATOM 4132 C CA . SER A 1 554 ? 18.626 17.334 29.734 1.00 47.62 554 SER A CA 1
ATOM 4133 C C . SER A 1 554 ? 19.044 17.876 31.113 1.00 47.62 554 SER A C 1
ATOM 4135 O O . SER A 1 554 ? 18.315 17.743 32.104 1.00 47.62 554 SER A O 1
ATOM 4137 N N . ALA A 1 555 ? 20.227 18.494 31.201 1.00 41.03 555 ALA A N 1
ATOM 4138 C CA . ALA A 1 555 ? 20.758 19.075 32.441 1.00 41.03 555 ALA A CA 1
ATOM 4139 C C . ALA A 1 555 ? 19.779 19.998 33.218 1.00 41.03 555 ALA A C 1
ATOM 4141 O O . ALA A 1 555 ? 19.738 19.882 34.447 1.00 41.03 555 ALA A O 1
ATOM 4142 N N . PRO A 1 556 ? 18.963 20.869 32.579 1.00 44.94 556 PRO A N 1
ATOM 4143 C CA . PRO A 1 556 ? 18.013 21.711 33.312 1.00 44.94 556 PRO A CA 1
ATOM 4144 C C . PRO A 1 556 ? 16.868 20.922 33.967 1.00 44.94 556 PRO A C 1
ATOM 4146 O O . PRO A 1 556 ? 16.512 21.220 35.104 1.00 44.94 556 PRO A O 1
ATOM 4149 N N . PHE A 1 557 ? 16.354 19.866 33.327 1.00 49.47 557 PHE A N 1
ATOM 4150 C CA . PHE A 1 557 ? 15.292 19.035 33.910 1.00 49.47 557 PHE A CA 1
ATOM 4151 C C . PHE A 1 557 ? 15.794 18.187 35.089 1.00 49.47 557 PHE A C 1
ATOM 4153 O O . PHE A 1 557 ? 15.089 17.990 36.076 1.00 49.47 557 PHE A O 1
ATOM 4160 N N . LYS A 1 558 ? 17.053 17.734 35.028 1.00 50.50 558 LYS A N 1
ATOM 4161 C CA . LYS A 1 558 ? 17.707 17.037 36.143 1.00 50.50 558 LYS A CA 1
ATOM 4162 C C . LYS A 1 558 ? 17.830 17.931 37.380 1.00 50.50 558 LYS A C 1
ATOM 4164 O O . LYS A 1 558 ? 17.584 17.460 38.482 1.00 50.50 558 LYS A O 1
ATOM 4169 N N . LYS A 1 559 ? 18.163 19.213 37.192 1.00 48.88 559 LYS A N 1
ATOM 4170 C CA . LYS A 1 559 ? 18.237 20.191 38.283 1.00 48.88 559 LYS A CA 1
ATOM 4171 C C . LYS A 1 559 ? 16.861 20.452 38.901 1.00 48.88 559 LYS A C 1
ATOM 4173 O O . LYS A 1 559 ? 16.744 20.414 40.115 1.00 48.88 559 LYS A O 1
ATOM 4178 N N . GLU A 1 560 ? 15.823 20.632 38.082 1.00 54.12 560 GLU A N 1
ATOM 4179 C CA . GLU A 1 560 ? 14.438 20.794 38.560 1.00 54.12 560 GLU A CA 1
ATOM 4180 C C . GLU A 1 560 ? 13.957 19.573 39.364 1.00 54.12 560 GLU A C 1
ATOM 4182 O O . GLU A 1 560 ? 13.361 19.730 40.429 1.00 54.12 560 GLU A O 1
ATOM 4187 N N . ALA A 1 561 ? 14.251 18.357 38.892 1.00 52.94 561 ALA A N 1
ATOM 4188 C CA . ALA A 1 561 ? 13.896 17.121 39.584 1.00 52.94 561 ALA A CA 1
ATOM 4189 C C . ALA A 1 561 ? 14.703 16.918 40.879 1.00 52.94 561 ALA A C 1
ATOM 4191 O O . ALA A 1 561 ? 14.126 16.544 41.899 1.00 52.94 561 ALA A O 1
ATOM 4192 N N . ASP A 1 562 ? 16.011 17.192 40.864 1.00 52.59 562 ASP A N 1
ATOM 4193 C CA . ASP A 1 562 ? 16.869 17.105 42.050 1.00 52.59 562 ASP A CA 1
ATOM 4194 C C . ASP A 1 562 ? 16.458 18.157 43.102 1.00 52.59 562 ASP A C 1
ATOM 4196 O O . ASP A 1 562 ? 16.330 17.821 44.279 1.00 52.59 562 ASP A O 1
ATOM 4200 N N . ASP A 1 563 ? 16.154 19.394 42.695 1.00 55.25 563 ASP A N 1
ATOM 4201 C CA . ASP A 1 563 ? 15.673 20.461 43.586 1.00 55.25 563 ASP A CA 1
ATOM 4202 C C . ASP A 1 563 ? 14.295 20.113 44.182 1.00 55.25 563 ASP A C 1
ATOM 4204 O O . ASP A 1 563 ? 14.065 20.299 45.381 1.00 55.25 563 ASP A O 1
ATOM 4208 N N . ALA A 1 564 ? 13.387 19.539 43.383 1.00 54.66 564 ALA A N 1
ATOM 4209 C CA . ALA A 1 564 ? 12.085 19.064 43.851 1.00 54.66 564 ALA A CA 1
ATOM 4210 C C . ALA A 1 564 ? 12.213 17.895 44.843 1.00 54.66 564 ALA A C 1
ATOM 4212 O O . ALA A 1 564 ? 11.554 17.889 45.885 1.00 54.66 564 ALA A O 1
ATOM 4213 N N . VAL A 1 565 ? 13.096 16.931 44.563 1.00 52.84 565 VAL A N 1
ATOM 4214 C CA . VAL A 1 565 ? 13.407 15.813 45.466 1.00 52.84 565 VAL A CA 1
ATOM 4215 C C . VAL A 1 565 ? 14.009 16.323 46.777 1.00 52.84 565 VAL A C 1
ATOM 4217 O O . VAL A 1 565 ? 13.608 15.865 47.845 1.00 52.84 565 VAL A O 1
ATOM 4220 N N . MET A 1 566 ? 14.909 17.307 46.732 1.00 51.91 566 MET A N 1
ATOM 4221 C CA . MET A 1 566 ? 15.506 17.902 47.932 1.00 51.91 566 MET A CA 1
ATOM 4222 C C . MET A 1 566 ? 14.484 18.666 48.782 1.00 51.91 566 MET A C 1
ATOM 4224 O O . MET A 1 566 ? 14.496 18.538 50.007 1.00 51.91 566 MET A O 1
ATOM 4228 N N . GLN A 1 567 ? 13.547 19.389 48.159 1.00 59.09 567 GLN A N 1
ATOM 4229 C CA . GLN A 1 567 ? 12.434 20.019 48.878 1.00 59.09 567 GLN A CA 1
ATOM 4230 C C . GLN A 1 567 ? 11.548 18.980 49.579 1.00 59.09 567 GLN A C 1
ATOM 4232 O O . GLN A 1 567 ? 11.182 19.173 50.739 1.00 59.09 567 GLN A O 1
ATOM 4237 N N . LEU A 1 568 ? 11.243 17.858 48.916 1.00 53.25 568 LEU A N 1
ATOM 4238 C CA . LEU A 1 568 ? 10.461 16.765 49.507 1.00 53.25 568 LEU A CA 1
ATOM 4239 C C . LEU A 1 568 ? 11.210 16.069 50.654 1.00 53.25 568 LEU A C 1
ATOM 4241 O O . LEU A 1 568 ? 10.593 15.752 51.668 1.00 53.25 568 LEU A O 1
ATOM 4245 N N . ILE A 1 569 ? 12.533 15.891 50.551 1.00 51.00 569 ILE A N 1
ATOM 4246 C CA . ILE A 1 569 ? 13.365 15.375 51.653 1.00 51.00 569 ILE A CA 1
ATOM 4247 C C . ILE A 1 569 ? 13.274 16.303 52.870 1.00 51.00 569 ILE A C 1
ATOM 4249 O O . ILE A 1 569 ? 13.127 15.833 53.999 1.00 51.00 569 ILE A O 1
ATOM 4253 N N . GLN A 1 570 ? 13.340 17.617 52.658 1.00 55.38 570 GLN A N 1
ATOM 4254 C CA . GLN A 1 570 ? 13.304 18.595 53.743 1.00 55.38 570 GLN A CA 1
ATOM 4255 C C . GLN A 1 570 ? 11.930 18.660 54.428 1.00 55.38 570 GLN A C 1
ATOM 4257 O O . GLN A 1 570 ? 11.859 18.702 55.657 1.00 55.38 570 GLN A O 1
ATOM 4262 N N . LEU A 1 571 ? 10.845 18.567 53.652 1.00 54.06 571 LEU A N 1
ATOM 4263 C CA . LEU A 1 571 ? 9.475 18.418 54.159 1.00 54.06 571 LEU A CA 1
ATOM 4264 C C . LEU A 1 571 ? 9.286 17.113 54.949 1.00 54.06 571 LEU A C 1
ATOM 4266 O O . LEU A 1 571 ? 8.760 17.148 56.060 1.00 54.06 571 LEU A O 1
ATOM 4270 N N . ALA A 1 572 ? 9.768 15.982 54.428 1.00 50.41 572 ALA A N 1
ATOM 4271 C CA . ALA A 1 572 ? 9.694 14.688 55.109 1.00 50.41 572 ALA A CA 1
ATOM 4272 C C . ALA A 1 572 ? 10.501 14.674 56.419 1.00 50.41 572 ALA A C 1
ATOM 4274 O O . ALA A 1 572 ? 10.055 14.111 57.416 1.00 50.41 572 ALA A O 1
ATOM 4275 N N . SER A 1 573 ? 11.659 15.340 56.440 1.00 49.25 573 SER A N 1
ATOM 4276 C CA . SER A 1 573 ? 12.506 15.461 57.635 1.00 49.25 573 SER A CA 1
ATOM 4277 C C . SER A 1 573 ? 11.836 16.329 58.705 1.00 49.25 573 SER A C 1
ATOM 4279 O O . SER A 1 573 ? 11.807 15.956 59.872 1.00 49.25 573 SER A O 1
ATOM 4281 N N . SER A 1 574 ? 11.198 17.433 58.304 1.00 54.97 574 SER A N 1
ATOM 4282 C CA . SER A 1 574 ? 10.417 18.277 59.217 1.00 54.97 574 SER A CA 1
ATOM 4283 C C . SER A 1 574 ? 9.185 17.554 59.782 1.00 54.97 574 SER A C 1
ATOM 4285 O O . SER A 1 574 ? 8.885 17.681 60.970 1.00 54.97 574 SER A O 1
ATOM 4287 N N . ALA A 1 575 ? 8.495 16.750 58.964 1.00 51.62 575 ALA A N 1
ATOM 4288 C CA . ALA A 1 575 ? 7.391 15.907 59.422 1.00 51.62 575 ALA A CA 1
ATOM 4289 C C . ALA A 1 575 ? 7.867 14.832 60.416 1.00 51.62 575 ALA A C 1
ATOM 4291 O O . ALA A 1 575 ? 7.199 14.590 61.424 1.00 51.62 575 ALA A O 1
ATOM 4292 N N . LEU A 1 576 ? 9.042 14.239 60.177 1.00 49.44 576 LEU A N 1
ATOM 4293 C CA . LEU A 1 576 ? 9.668 13.267 61.072 1.00 49.44 576 LEU A CA 1
ATOM 4294 C C . LEU A 1 576 ? 10.041 13.892 62.425 1.00 49.44 576 LEU A C 1
ATOM 4296 O O . LEU A 1 576 ? 9.738 13.305 63.461 1.00 49.44 576 LEU A O 1
ATOM 4300 N N . ASP A 1 577 ? 10.622 15.094 62.434 1.00 52.75 577 ASP A N 1
ATOM 4301 C CA . ASP A 1 577 ? 10.958 15.820 63.667 1.00 52.75 577 ASP A CA 1
ATOM 4302 C C . ASP A 1 577 ? 9.707 16.183 64.478 1.00 52.75 577 ASP A C 1
ATOM 4304 O O . ASP A 1 577 ? 9.699 16.072 65.705 1.00 52.75 577 ASP A O 1
ATOM 4308 N N . LYS A 1 578 ? 8.612 16.548 63.798 1.00 52.56 578 LYS A N 1
ATOM 4309 C CA . LYS A 1 578 ? 7.319 16.817 64.441 1.00 52.56 578 LYS A CA 1
ATOM 4310 C C . LYS A 1 578 ? 6.728 15.554 65.079 1.00 52.56 578 LYS A C 1
ATOM 4312 O O . LYS A 1 578 ? 6.284 15.613 66.224 1.00 52.56 578 LYS A O 1
ATOM 4317 N N . CYS A 1 579 ? 6.789 14.413 64.385 1.00 48.00 579 CYS A N 1
ATOM 4318 C CA . CYS A 1 579 ? 6.357 13.119 64.927 1.00 48.00 579 CYS A CA 1
ATOM 4319 C C . CYS A 1 579 ? 7.229 12.685 66.113 1.00 48.00 579 CYS A C 1
ATOM 4321 O O . CYS A 1 579 ? 6.715 12.205 67.120 1.00 48.00 579 CYS A O 1
ATOM 4323 N N . LYS A 1 580 ? 8.546 12.906 66.029 1.00 46.41 580 LYS A N 1
ATOM 4324 C CA . LYS A 1 580 ? 9.492 12.605 67.107 1.00 46.41 580 LYS A CA 1
ATOM 4325 C C . LYS A 1 580 ? 9.235 13.464 68.348 1.00 46.41 580 LYS A C 1
ATOM 4327 O O . LYS A 1 580 ? 9.194 12.928 69.446 1.00 46.41 580 LYS A O 1
ATOM 4332 N N . GLY A 1 581 ? 8.959 14.758 68.178 1.00 48.16 581 GLY A N 1
ATOM 4333 C CA . GLY A 1 581 ? 8.579 15.642 69.285 1.00 48.16 581 GLY A CA 1
ATOM 4334 C C . GLY A 1 581 ? 7.259 15.242 69.958 1.00 48.16 581 GLY A C 1
ATOM 4335 O O . GLY A 1 581 ? 7.137 15.332 71.179 1.00 48.16 581 GLY A O 1
ATOM 4336 N N . GLN A 1 582 ? 6.282 14.752 69.187 1.00 48.59 582 GLN A N 1
ATOM 4337 C CA . GLN A 1 582 ? 5.031 14.206 69.730 1.00 48.59 582 GLN A CA 1
ATOM 4338 C C . GLN A 1 582 ? 5.254 12.889 70.485 1.00 48.59 582 GLN A C 1
ATOM 4340 O O . GLN A 1 582 ? 4.664 12.687 71.548 1.00 48.59 582 GLN A O 1
ATOM 4345 N N . LEU A 1 583 ? 6.142 12.025 69.985 1.00 43.44 583 LEU A N 1
ATOM 4346 C CA . LEU A 1 583 ? 6.544 10.791 70.659 1.00 43.44 583 LEU A CA 1
ATOM 4347 C C . LEU A 1 583 ? 7.270 11.096 71.980 1.00 43.44 583 LEU A C 1
ATOM 4349 O O . LEU A 1 583 ? 6.884 10.567 73.018 1.00 43.44 583 LEU A O 1
ATOM 4353 N N . ASP A 1 584 ? 8.240 12.014 71.976 1.00 47.28 584 ASP A N 1
ATOM 4354 C CA . ASP A 1 584 ? 8.996 12.422 73.168 1.00 47.28 584 ASP A CA 1
ATOM 4355 C C . ASP A 1 584 ? 8.084 13.057 74.240 1.00 47.28 584 ASP A C 1
ATOM 4357 O O . ASP A 1 584 ? 8.218 12.766 75.432 1.00 47.28 584 ASP A O 1
ATOM 4361 N N . ALA A 1 585 ? 7.100 13.869 73.833 1.00 50.94 585 ALA A N 1
ATOM 4362 C CA . ALA A 1 585 ? 6.091 14.434 74.735 1.00 50.94 585 ALA A CA 1
ATOM 4363 C C . ALA A 1 585 ? 5.176 13.357 75.348 1.00 50.94 585 ALA A C 1
ATOM 4365 O O . ALA A 1 585 ? 4.825 13.431 76.529 1.00 50.94 585 ALA A O 1
ATOM 4366 N N . THR A 1 586 ? 4.827 12.335 74.564 1.00 46.09 586 THR A N 1
ATOM 4367 C CA . THR A 1 586 ? 4.022 11.192 75.014 1.00 46.09 586 THR A CA 1
ATOM 4368 C C . THR A 1 586 ? 4.812 10.336 76.010 1.00 46.09 586 THR A C 1
ATOM 4370 O O . THR A 1 586 ? 4.325 10.053 77.105 1.00 46.09 586 THR A O 1
ATOM 4373 N N . VAL A 1 587 ? 6.082 10.037 75.720 1.00 46.31 587 VAL A N 1
ATOM 4374 C CA . VAL A 1 587 ? 6.995 9.311 76.623 1.00 46.31 587 VAL A CA 1
ATOM 4375 C C . VAL A 1 587 ? 7.218 10.072 77.940 1.00 46.31 587 VAL A C 1
ATOM 4377 O O . VAL A 1 587 ? 7.179 9.473 79.017 1.00 46.31 587 VAL A O 1
ATOM 4380 N N . ALA A 1 588 ? 7.380 11.399 77.896 1.00 48.03 588 ALA A N 1
ATOM 4381 C CA . ALA A 1 588 ? 7.517 12.231 79.094 1.00 48.03 588 ALA A CA 1
ATOM 4382 C C . ALA A 1 588 ? 6.245 12.240 79.969 1.00 48.03 588 ALA A C 1
ATOM 4384 O O . ALA A 1 588 ? 6.335 12.219 81.201 1.00 48.03 588 ALA A O 1
ATOM 4385 N N . LYS A 1 589 ? 5.058 12.220 79.347 1.00 48.34 589 LYS A N 1
ATOM 4386 C CA . LYS A 1 589 ? 3.763 12.117 80.039 1.00 48.34 589 LYS A CA 1
ATOM 4387 C C . LYS A 1 589 ? 3.623 10.772 80.767 1.00 48.34 589 LYS A C 1
ATOM 4389 O O . LYS A 1 589 ? 3.238 10.757 81.936 1.00 48.34 589 LYS A O 1
ATOM 4394 N N . HIS A 1 590 ? 4.039 9.670 80.136 1.00 47.22 590 HIS A N 1
ATOM 4395 C CA . HIS A 1 590 ? 4.075 8.336 80.754 1.00 47.22 590 HIS A CA 1
ATOM 4396 C C . HIS A 1 590 ? 5.084 8.239 81.912 1.00 47.22 590 HIS A C 1
ATOM 4398 O O . HIS A 1 590 ? 4.772 7.663 82.954 1.00 47.22 590 HIS A O 1
ATOM 4404 N N . ALA A 1 591 ? 6.267 8.852 81.788 1.00 44.25 591 ALA A N 1
ATOM 4405 C CA . ALA A 1 591 ? 7.274 8.864 82.854 1.00 44.25 591 ALA A CA 1
ATOM 4406 C C . ALA A 1 591 ? 6.804 9.613 84.120 1.00 44.25 591 ALA A C 1
ATOM 4408 O O . ALA A 1 591 ? 7.101 9.190 85.241 1.00 44.25 591 ALA A O 1
ATOM 4409 N N . ASN A 1 592 ? 6.041 10.701 83.961 1.00 45.97 592 ASN A N 1
ATOM 4410 C CA . ASN A 1 592 ? 5.412 11.406 85.083 1.00 45.97 592 ASN A CA 1
ATOM 4411 C C . ASN A 1 592 ? 4.267 10.600 85.715 1.00 45.97 592 ASN A C 1
ATOM 4413 O O . ASN A 1 592 ? 4.181 10.556 86.942 1.00 45.97 592 ASN A O 1
ATOM 4417 N N . GLY A 1 593 ? 3.455 9.909 84.907 1.00 44.34 593 GLY A N 1
ATOM 4418 C CA . GLY A 1 593 ? 2.436 8.977 85.404 1.00 44.34 593 GLY A CA 1
ATOM 4419 C C . GLY A 1 593 ? 3.043 7.843 86.238 1.00 44.34 593 GLY A C 1
ATOM 4420 O O . GLY A 1 593 ? 2.574 7.561 87.337 1.00 44.34 593 GLY A O 1
ATOM 4421 N N . TYR A 1 594 ? 4.167 7.271 85.794 1.00 38.06 594 TYR A N 1
ATOM 4422 C CA . TYR A 1 594 ? 4.876 6.212 86.522 1.00 38.06 594 TYR A CA 1
ATOM 4423 C C . TYR A 1 594 ? 5.492 6.702 87.848 1.00 38.06 594 TYR A C 1
ATOM 4425 O O . TYR A 1 594 ? 5.476 5.985 88.848 1.00 38.06 594 TYR A O 1
ATOM 4433 N N . ARG A 1 595 ? 5.990 7.949 87.905 1.00 46.03 595 ARG A N 1
ATOM 4434 C CA . ARG A 1 595 ? 6.456 8.578 89.160 1.00 46.03 595 ARG A CA 1
ATOM 4435 C C . ARG A 1 595 ? 5.319 8.828 90.153 1.00 46.03 595 ARG A C 1
ATOM 4437 O O . ARG A 1 595 ? 5.516 8.613 91.346 1.00 46.03 595 ARG A O 1
ATOM 4444 N N . GLN A 1 596 ? 4.148 9.249 89.674 1.00 45.62 596 GLN A N 1
ATOM 4445 C CA . GLN A 1 596 ? 2.952 9.416 90.507 1.00 45.62 596 GLN A CA 1
ATOM 4446 C C . GLN A 1 596 ? 2.439 8.066 91.032 1.00 45.62 596 GLN A C 1
ATOM 4448 O O . GLN A 1 596 ? 2.083 7.962 92.205 1.00 45.62 596 GLN A O 1
ATOM 4453 N N . LEU A 1 597 ? 2.502 7.012 90.212 1.00 39.09 597 LEU A N 1
ATOM 4454 C CA . LEU A 1 597 ? 2.146 5.646 90.607 1.00 39.09 597 LEU A CA 1
ATOM 4455 C C . LEU A 1 597 ? 3.097 5.086 91.682 1.00 39.09 597 LEU A C 1
ATOM 4457 O O . LEU A 1 597 ? 2.650 4.481 92.653 1.00 39.09 597 LEU A O 1
ATOM 4461 N N . LEU A 1 598 ? 4.407 5.341 91.559 1.00 41.91 598 LEU A N 1
ATOM 4462 C CA . LEU A 1 598 ? 5.414 4.973 92.565 1.00 41.91 598 LEU A CA 1
ATOM 4463 C C . LEU A 1 598 ? 5.264 5.764 93.879 1.00 41.91 598 LEU A C 1
ATOM 4465 O O . LEU A 1 598 ? 5.518 5.211 94.949 1.00 41.91 598 LEU A O 1
ATOM 4469 N N . GLN A 1 599 ? 4.817 7.025 93.827 1.00 45.72 599 GLN A N 1
ATOM 4470 C CA . GLN A 1 599 ? 4.463 7.807 95.021 1.00 45.72 599 GLN A CA 1
ATOM 4471 C C . GLN A 1 599 ? 3.203 7.274 95.717 1.00 45.72 599 GLN A C 1
ATOM 4473 O O . GLN A 1 599 ? 3.185 7.218 96.945 1.00 45.72 599 GLN A O 1
ATOM 4478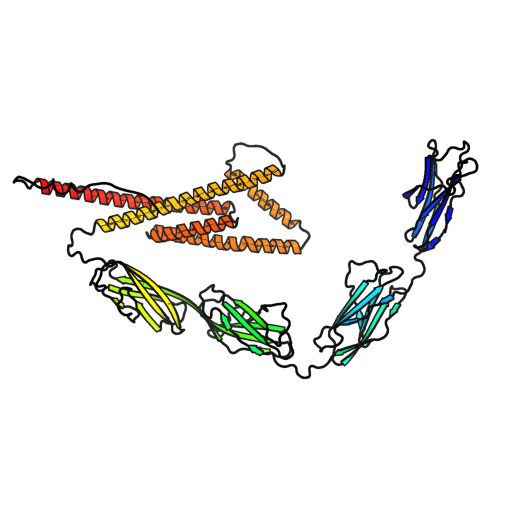 N N . LEU A 1 600 ? 2.191 6.826 94.963 1.00 41.56 600 LEU A N 1
ATOM 4479 C CA . LEU A 1 600 ? 1.018 6.152 95.532 1.00 41.56 600 LEU A CA 1
ATOM 4480 C C . LEU A 1 600 ? 1.398 4.808 96.176 1.00 41.56 600 LEU A C 1
ATOM 4482 O O . LEU A 1 600 ? 1.019 4.541 97.316 1.00 41.56 600 LEU A O 1
ATOM 4486 N N . LEU A 1 601 ? 2.207 3.993 95.492 1.00 38.69 601 LEU A N 1
ATOM 4487 C CA . LEU A 1 601 ? 2.666 2.688 95.986 1.00 38.69 601 LEU A CA 1
ATOM 4488 C C . LEU A 1 601 ? 3.603 2.797 97.205 1.00 38.69 601 LEU A C 1
ATOM 4490 O O . LEU A 1 601 ? 3.612 1.903 98.048 1.00 38.69 601 LEU A O 1
ATOM 4494 N N . GLY A 1 602 ? 4.342 3.902 97.355 1.00 40.19 602 GLY A N 1
ATOM 4495 C CA . GLY A 1 602 ? 5.208 4.169 98.512 1.00 40.19 602 GLY A CA 1
ATOM 4496 C C . GLY A 1 602 ? 4.475 4.488 99.824 1.00 40.19 602 GLY A C 1
ATOM 4497 O O . GLY A 1 602 ? 5.098 4.464 100.883 1.00 40.19 602 GLY A O 1
ATOM 4498 N N . THR A 1 603 ? 3.164 4.757 99.782 1.00 40.00 603 THR A N 1
ATOM 4499 C CA . THR A 1 603 ? 2.346 5.041 100.981 1.00 40.00 603 THR A CA 1
ATOM 4500 C C . THR A 1 603 ? 1.642 3.810 101.558 1.00 40.00 603 THR A C 1
ATOM 4502 O O . THR A 1 603 ? 1.043 3.891 102.629 1.00 40.00 603 THR A O 1
ATOM 4505 N N . MET A 1 604 ? 1.758 2.650 100.901 1.00 34.00 604 MET A N 1
ATOM 4506 C CA . MET A 1 604 ? 1.129 1.401 101.332 1.00 34.00 604 MET A CA 1
ATOM 4507 C C . MET A 1 604 ? 2.172 0.337 101.706 1.00 34.00 604 MET A C 1
ATOM 4509 O O . MET A 1 604 ? 2.593 -0.455 100.872 1.00 34.00 604 MET A O 1
ATOM 4513 N N . GLN A 1 605 ? 2.551 0.274 102.986 1.00 32.41 605 GLN A N 1
ATOM 4514 C CA . GLN A 1 605 ? 3.078 -0.930 103.659 1.00 32.41 605 GLN A CA 1
ATOM 4515 C C . GLN A 1 605 ? 2.661 -0.900 105.146 1.00 32.41 605 GLN A C 1
ATOM 4517 O O . GLN A 1 605 ? 2.518 0.209 105.661 1.00 32.41 605 GLN A O 1
ATOM 4522 N N . PRO A 1 606 ? 2.497 -2.039 105.876 1.00 37.66 606 PRO A N 1
ATOM 4523 C CA . PRO A 1 606 ? 3.163 -3.341 105.660 1.00 37.66 606 PRO A CA 1
ATOM 4524 C C . PRO A 1 606 ? 2.314 -4.626 105.902 1.00 37.66 606 PRO A C 1
ATOM 4526 O O . PRO A 1 606 ? 1.373 -4.625 106.689 1.00 37.66 606 PRO A O 1
ATOM 4529 N N . ARG A 1 607 ? 2.751 -5.775 105.350 1.00 28.23 607 ARG A N 1
ATOM 4530 C CA . ARG A 1 607 ? 2.960 -7.067 106.066 1.00 28.23 607 ARG A CA 1
ATOM 4531 C C . ARG A 1 607 ? 3.664 -8.087 105.144 1.00 28.23 607 ARG A C 1
ATOM 4533 O O . ARG A 1 607 ? 3.290 -8.267 103.995 1.00 28.23 607 ARG A O 1
ATOM 4540 N N . ARG A 1 608 ? 4.751 -8.672 105.661 1.00 27.03 608 ARG A N 1
ATOM 4541 C CA . ARG A 1 608 ? 5.722 -9.592 105.020 1.00 27.03 608 ARG A CA 1
ATOM 4542 C C . ARG A 1 608 ? 5.205 -11.060 104.978 1.00 27.03 608 ARG A C 1
ATOM 4544 O O . ARG A 1 608 ? 4.168 -11.307 105.585 1.00 27.03 608 ARG A O 1
ATOM 4551 N N . PRO A 1 609 ? 6.037 -12.064 104.612 1.00 40.19 609 PRO A N 1
ATOM 4552 C CA . PRO A 1 609 ? 6.662 -12.399 103.320 1.00 40.19 609 PRO A CA 1
ATOM 4553 C C . PRO A 1 609 ? 6.408 -13.897 102.969 1.00 40.19 609 PRO A C 1
ATOM 4555 O O . PRO A 1 609 ? 5.696 -14.576 103.697 1.00 40.19 609 PRO A O 1
ATOM 4558 N N . SER A 1 610 ? 7.101 -14.416 101.948 1.00 28.56 610 SER A N 1
ATOM 4559 C CA . SER A 1 610 ? 7.423 -15.833 101.642 1.00 28.56 610 SER A CA 1
ATOM 4560 C C . SER A 1 610 ? 6.755 -16.456 100.404 1.00 28.56 610 SER A C 1
ATOM 4562 O O . SER A 1 610 ? 5.541 -16.532 100.276 1.00 28.56 610 SER A O 1
ATOM 4564 N N . ASP A 1 611 ? 7.652 -16.895 99.517 1.00 32.59 611 ASP A N 1
ATOM 4565 C CA . ASP A 1 611 ? 7.552 -17.997 98.563 1.00 32.59 611 ASP A CA 1
ATOM 4566 C C . ASP A 1 611 ? 6.591 -17.879 97.374 1.00 32.59 611 ASP A C 1
ATOM 4568 O O . ASP A 1 611 ? 5.411 -18.202 97.459 1.00 32.59 611 ASP A O 1
ATOM 4572 N N . ARG A 1 612 ? 7.169 -17.537 96.207 1.00 32.62 612 ARG A N 1
ATOM 4573 C CA . ARG A 1 612 ? 7.160 -18.359 94.965 1.00 32.62 612 ARG A CA 1
ATOM 4574 C C . ARG A 1 612 ? 7.538 -17.539 93.724 1.00 32.62 612 ARG A C 1
ATOM 4576 O O . ARG A 1 612 ? 6.769 -17.409 92.780 1.00 32.62 612 ARG A O 1
ATOM 4583 N N . LEU A 1 613 ? 8.769 -17.024 93.702 1.00 32.03 613 LEU A N 1
ATOM 4584 C CA . LEU A 1 613 ? 9.388 -16.470 92.485 1.00 32.03 613 LEU A CA 1
ATOM 4585 C C . LEU A 1 613 ? 10.550 -17.342 91.975 1.00 32.03 613 LEU A C 1
ATOM 4587 O O . LEU A 1 613 ? 11.396 -16.873 91.223 1.00 32.03 613 LEU A O 1
ATOM 4591 N N . LEU A 1 614 ? 10.589 -18.618 92.384 1.00 32.88 614 LEU A N 1
ATOM 4592 C CA . LEU A 1 614 ? 11.668 -19.553 92.047 1.00 32.88 614 LEU A CA 1
ATOM 4593 C C . LEU A 1 614 ? 11.229 -20.827 91.298 1.00 32.88 614 LEU A C 1
ATOM 4595 O O . LEU A 1 614 ? 12.086 -21.658 91.028 1.00 32.88 614 LEU A O 1
ATOM 4599 N N . ASP A 1 615 ? 9.955 -20.962 90.906 1.00 34.94 615 ASP A N 1
ATOM 4600 C CA . ASP A 1 615 ? 9.445 -22.189 90.251 1.00 34.94 615 ASP A CA 1
ATOM 4601 C C . ASP A 1 615 ? 8.994 -22.018 88.787 1.00 34.94 615 ASP A C 1
ATOM 4603 O O . ASP A 1 615 ? 8.583 -22.987 88.159 1.00 34.94 615 ASP A O 1
ATOM 4607 N N . ALA A 1 616 ? 9.120 -20.829 88.187 1.00 33.34 616 ALA A N 1
ATOM 4608 C CA . ALA A 1 616 ? 8.772 -20.619 86.770 1.00 33.34 616 ALA A CA 1
ATOM 4609 C C . ALA A 1 616 ? 9.981 -20.296 85.865 1.00 33.34 616 ALA A C 1
ATOM 4611 O O . ALA A 1 616 ? 9.811 -19.852 84.733 1.00 33.34 616 ALA A O 1
ATOM 4612 N N . LEU A 1 617 ? 11.208 -20.535 86.353 1.00 32.72 617 LEU A N 1
ATOM 4613 C CA . LEU A 1 617 ? 12.470 -20.396 85.602 1.00 32.72 617 LEU A CA 1
ATOM 4614 C C . LEU A 1 617 ? 13.222 -21.736 85.425 1.00 32.72 617 LEU A C 1
ATOM 4616 O O . LEU A 1 617 ? 14.446 -21.749 85.310 1.00 32.72 617 LEU A O 1
ATOM 4620 N N . SER A 1 618 ? 12.515 -22.872 85.368 1.00 33.16 618 SER A N 1
ATOM 4621 C CA . SER A 1 618 ? 13.125 -24.214 85.257 1.00 33.16 618 SER A CA 1
ATOM 4622 C C . SER A 1 618 ? 12.631 -25.082 84.086 1.00 33.16 618 SER A C 1
ATOM 4624 O O . SER A 1 618 ? 12.654 -26.307 84.158 1.00 33.16 618 SER A O 1
ATOM 4626 N N . SER A 1 619 ? 12.300 -24.475 82.945 1.00 31.11 619 SER A N 1
ATOM 4627 C CA . SER A 1 619 ? 12.356 -25.163 81.641 1.00 31.11 619 SER A CA 1
ATOM 4628 C C . SER A 1 619 ? 12.979 -24.217 80.605 1.00 31.11 619 SER A C 1
ATOM 4630 O O . SER A 1 619 ? 12.289 -23.427 79.970 1.00 31.11 619 SER A O 1
ATOM 4632 N N . ILE A 1 620 ? 14.308 -24.055 80.612 1.00 31.20 620 ILE A N 1
ATOM 4633 C CA . ILE A 1 620 ? 15.230 -24.775 79.704 1.00 31.20 620 ILE A CA 1
ATOM 4634 C C . ILE A 1 620 ? 14.744 -24.621 78.246 1.00 31.20 620 ILE A C 1
ATOM 4636 O O . ILE A 1 620 ? 13.715 -25.162 77.881 1.00 31.20 620 ILE A O 1
ATOM 4640 N N . GLY A 1 621 ? 15.385 -23.876 77.346 1.00 26.92 621 GLY A N 1
ATOM 4641 C CA . GLY A 1 621 ? 16.821 -23.706 77.164 1.00 26.92 621 GLY A CA 1
ATOM 4642 C C . GLY A 1 621 ? 17.294 -24.546 75.971 1.00 26.92 621 GLY A C 1
ATOM 4643 O O . GLY A 1 621 ? 17.407 -25.755 76.093 1.00 26.92 621 GLY A O 1
ATOM 4644 N N . ARG A 1 622 ? 17.655 -23.861 74.873 1.00 29.66 622 ARG A N 1
ATOM 4645 C CA . ARG A 1 622 ? 18.463 -24.319 73.717 1.00 29.66 622 ARG A CA 1
ATOM 4646 C C . ARG A 1 622 ? 17.884 -25.430 72.823 1.00 29.66 622 ARG A C 1
ATOM 4648 O O . ARG A 1 622 ? 17.802 -26.582 73.217 1.00 29.66 622 ARG A O 1
ATOM 4655 N N . THR A 1 623 ? 17.709 -25.122 71.535 1.00 28.97 623 THR A N 1
ATOM 4656 C CA . THR A 1 623 ? 18.564 -25.603 70.419 1.00 28.97 623 THR A CA 1
ATOM 4657 C C . THR A 1 623 ? 17.979 -25.168 69.065 1.00 28.97 623 THR A C 1
ATOM 4659 O O . THR A 1 623 ? 16.831 -25.442 68.745 1.00 28.97 623 THR A O 1
ATOM 4662 N N . THR A 1 624 ? 18.782 -24.481 68.252 1.00 32.78 624 THR A N 1
ATOM 4663 C CA . THR A 1 624 ? 18.675 -24.485 66.781 1.00 32.78 624 THR A CA 1
ATOM 4664 C C . THR A 1 624 ? 19.183 -25.836 66.249 1.00 32.78 624 THR A C 1
ATOM 4666 O O . THR A 1 624 ? 20.054 -26.429 66.895 1.00 32.78 624 THR A O 1
ATOM 4669 N N . PRO A 1 625 ? 18.697 -26.340 65.089 1.00 38.19 625 PRO A N 1
ATOM 4670 C CA . PRO A 1 625 ? 19.449 -26.121 63.839 1.00 38.19 625 PRO A CA 1
ATOM 4671 C C . PRO A 1 625 ? 18.636 -26.051 62.511 1.00 38.19 625 PRO A C 1
ATOM 4673 O O . PRO A 1 625 ? 17.678 -26.777 62.307 1.00 38.19 625 PRO A O 1
ATOM 4676 N N . ARG A 1 626 ? 19.160 -25.218 61.588 1.00 27.97 626 ARG A N 1
ATOM 4677 C CA . ARG A 1 626 ? 19.320 -25.332 60.106 1.00 27.97 626 ARG A CA 1
ATOM 4678 C C . ARG A 1 626 ? 18.210 -25.843 59.147 1.00 27.97 626 ARG A C 1
ATOM 4680 O O . ARG A 1 626 ? 17.833 -27.000 59.223 1.00 27.97 626 ARG A O 1
ATOM 4687 N N . ARG A 1 627 ? 18.099 -25.060 58.043 1.00 30.84 627 ARG A N 1
ATOM 4688 C CA . ARG A 1 627 ? 17.759 -25.368 56.615 1.00 30.84 627 ARG A CA 1
ATOM 4689 C C . ARG A 1 627 ? 16.335 -25.899 56.367 1.00 30.84 627 ARG A C 1
ATOM 4691 O O . ARG A 1 627 ? 15.869 -26.732 57.119 1.00 30.84 627 ARG A O 1
ATOM 4698 N N . SER A 1 628 ? 15.603 -25.492 55.331 1.00 33.19 628 SER A N 1
ATOM 4699 C CA . SER A 1 628 ? 15.932 -25.004 53.976 1.00 33.19 628 SER A CA 1
ATOM 4700 C C . SER A 1 628 ? 15.213 -23.717 53.604 1.00 33.19 628 SER A C 1
ATOM 4702 O O . SER A 1 628 ? 14.029 -23.611 53.991 1.00 33.19 628 SER A O 1
#

Foldseek 3Di:
DDPWDWPPLEEALPDKIKTKDWAADQVLQDWPFKWKAKQNRIDTWAFPDNPDSGRNVTTMTMDIDGDDAAKIKMWMWIHSPPDIDIDDIDIGSHYDLPDFDWKDKDDWDWPPLEEALPDKIKTKIKIAGCSQQDWPFKWKQKQNRIDTWAFPDPPDSGRNVITMTMDIDGDDAAKMKMKMKIGSPPHIDIDDIDIGSHHHDPPDFDAKDKPPWDWPPLEEAQVDWIKTKIWIAGQVLQDWPFKWKAKAAPPRPDDPPRTHTWDFPDPPDSGRHVITMTIDIDGDHAHKMKIKMKTHSPPHIDIDDIDIGGHWDKDKDWDKPPLAAAAQDKIKIAMDIDISDFAWDWKWKDFQQPDHIDTDRIDIDHHNDFDKTKIKIWTQGPVRDIDIDIDIHGHHHPPVDPDPDPQPVLLVVLVVLLVLLVVLLVLLVVLVVVVVVVVVVVVVVVVVVVVVVDDDDDDDPPDPPLVVVLVVVVVVVVVVVVVLVPDPDPVVNVVVVVVCCVQVVVLVVLLVVLVVLLVVLVVCLVVVVSVVNSVSSVVNSVSVVVCVVSVNDDPVSVVVNNVSSVVSSVSSVVVSVVSVVVVVVSVVVVVVVVVVVVVVVVVDDDDDDDDDPPPPPPDDDDDDDDDD

Radius of gyration: 48.09 Å; chains: 1; bounding box: 104×52×150 Å